Protein AF-A0A957FET9-F1 (afdb_monomer)

Nearest PDB structures (foldseek):
  3isr-assembly1_B  TM=4.323E-01  e=1.143E-07  Cytophaga hutchinsonii ATCC 33406
  7rw8-assembly1_M  TM=5.534E-01  e=4.499E-04  Mus musculus
  7ohz-assembly2_A  TM=5.889E-01  e=1.229E-03  Rattus norvegicus
  7ofp-assembly1_A  TM=5.860E-01  e=4.514E-03  Rattus norvegicus
  6qh5-assembly1_M  TM=5.359E-01  e=1.973E-03  Rattus norvegicus

Foldseek 3Di:
DDDDDDDDDDDDDDDDDDDDDDDDDDDDDDDDDDDDDDPPVVVVVVVCVVPVPDPPCVVAQKEKFWFWDQDDQFDKIKIKMKMAGQADFPDDQDDPPPDDPVVNCVSCVPDDLCVTLSKWFFKKKKWFFDPFKWWDDKPFAFDDPTGIGMGTQGIAGHGGMDMMMTMMGGHNFFQAKDFGTQWMKMWTDRNNDIHIYTAHTDIAGGPPLSLQLDAAPQQHLPDPVLRRVLSVQNLDLQSLLQQLLQAAEDFDFFRDQGQNRCVVNSYYHQSNSQSNSSSSNSNSNWRKFKFWFFFDLVQLLQLQCRNDDDDPDDPDDDPPPDDDDDLSPDPVSSVRSGGHMWMWIQDGPPGTWTRRSRRNPDDIRDDRGDTDPPPQGGHSYHDPVRD

Structure (mmCIF, N/CA/C/O backbone):
data_AF-A0A957FET9-F1
#
_entry.id   AF-A0A957FET9-F1
#
loop_
_atom_site.group_PDB
_atom_site.id
_atom_site.type_symbol
_atom_site.label_atom_id
_atom_site.label_alt_id
_atom_site.label_comp_id
_atom_site.label_asym_id
_atom_site.label_entity_id
_atom_site.label_seq_id
_atom_site.pdbx_PDB_ins_code
_atom_site.Cartn_x
_atom_site.Cartn_y
_atom_site.Cartn_z
_atom_site.occupancy
_atom_site.B_iso_or_equiv
_atom_site.auth_seq_id
_atom_site.auth_comp_id
_atom_site.auth_asym_id
_atom_site.auth_atom_id
_atom_site.pdbx_PDB_model_num
ATOM 1 N N . MET A 1 1 ? 16.937 79.057 1.518 1.00 40.78 1 MET A N 1
ATOM 2 C CA . MET A 1 1 ? 16.668 77.797 2.247 1.00 40.78 1 MET A CA 1
ATOM 3 C C . MET A 1 1 ? 17.798 76.830 1.931 1.00 40.78 1 MET A C 1
ATOM 5 O O . MET A 1 1 ? 18.225 76.770 0.786 1.00 40.78 1 MET A O 1
ATOM 9 N N . ASN A 1 2 ? 18.390 76.276 2.986 1.00 33.97 2 ASN A N 1
ATOM 10 C CA . ASN A 1 2 ? 19.824 76.015 3.140 1.00 33.97 2 ASN A CA 1
ATOM 11 C C . ASN A 1 2 ? 20.387 74.769 2.438 1.00 33.97 2 ASN A C 1
ATOM 13 O O . ASN A 1 2 ? 19.708 73.767 2.254 1.00 33.97 2 ASN A O 1
ATOM 17 N N . LYS A 1 3 ? 21.686 74.891 2.125 1.00 37.56 3 LYS A N 1
ATOM 18 C CA . LYS A 1 3 ? 22.670 73.870 1.729 1.00 37.56 3 LYS A CA 1
ATOM 19 C C . LYS A 1 3 ? 23.323 73.201 2.964 1.00 37.56 3 LYS A C 1
ATOM 21 O O . LYS A 1 3 ? 23.224 73.752 4.054 1.00 37.56 3 LYS A O 1
ATOM 26 N N . GLN A 1 4 ? 24.146 72.176 2.677 1.00 37.06 4 GLN A N 1
ATOM 27 C CA . GLN A 1 4 ? 25.248 71.544 3.456 1.00 37.06 4 GLN A CA 1
ATOM 28 C C . GLN A 1 4 ? 24.833 70.292 4.258 1.00 37.06 4 GLN A C 1
ATOM 30 O O . GLN A 1 4 ? 23.878 70.369 5.012 1.00 37.06 4 GLN A O 1
ATOM 35 N N . SER A 1 5 ? 25.351 69.062 4.071 1.00 32.78 5 SER A N 1
ATOM 36 C CA . SER A 1 5 ? 26.701 68.459 3.882 1.00 32.78 5 SER A CA 1
ATOM 37 C C . SER A 1 5 ? 27.549 68.332 5.162 1.00 32.78 5 SER A C 1
ATOM 39 O O . SER A 1 5 ? 27.617 69.305 5.902 1.00 32.78 5 SER A O 1
ATOM 41 N N . TRP A 1 6 ? 28.273 67.196 5.266 1.00 31.41 6 TRP A N 1
ATOM 42 C CA . TRP A 1 6 ? 29.359 66.752 6.187 1.00 31.41 6 TRP A CA 1
ATOM 43 C C . TRP A 1 6 ? 28.978 65.601 7.147 1.00 31.41 6 TRP A C 1
ATOM 45 O O . TRP A 1 6 ? 28.030 65.729 7.907 1.00 31.41 6 TRP A O 1
ATOM 55 N N . LEU A 1 7 ? 29.489 64.367 6.943 1.00 31.47 7 LEU A N 1
ATOM 56 C CA . LEU A 1 7 ? 30.832 63.791 7.261 1.00 31.47 7 LEU A CA 1
ATOM 57 C C . LEU A 1 7 ? 31.043 63.515 8.770 1.00 31.47 7 LEU A C 1
ATOM 59 O O . LEU A 1 7 ? 30.696 64.378 9.556 1.00 31.47 7 LEU A O 1
ATOM 63 N N . TYR A 1 8 ? 31.675 62.451 9.300 1.00 29.80 8 TYR A N 1
ATOM 64 C CA . TYR A 1 8 ? 32.211 61.119 8.912 1.00 29.80 8 TYR A CA 1
ATOM 65 C C . TYR A 1 8 ? 32.762 60.475 10.228 1.00 29.80 8 TYR A C 1
ATOM 67 O O . TYR A 1 8 ? 33.231 61.230 11.069 1.00 29.80 8 TYR A O 1
ATOM 75 N N . LYS A 1 9 ? 32.805 59.125 10.314 1.00 28.64 9 LYS A N 1
ATOM 76 C CA . LYS A 1 9 ? 33.749 58.193 11.030 1.00 28.64 9 LYS A CA 1
ATOM 77 C C . LYS A 1 9 ? 34.098 58.375 12.535 1.00 28.64 9 LYS A C 1
ATOM 79 O O . LYS A 1 9 ? 34.168 59.480 13.039 1.00 28.64 9 LYS A O 1
ATOM 84 N N . VAL A 1 10 ? 34.321 57.285 13.298 1.00 30.70 10 VAL A N 1
ATOM 85 C CA . VAL A 1 10 ? 35.633 56.636 13.652 1.00 30.70 10 VAL A CA 1
ATOM 86 C C . VAL A 1 10 ? 35.302 55.472 14.635 1.00 30.70 10 VAL A C 1
ATOM 88 O O . VAL A 1 10 ? 34.566 55.723 15.580 1.00 30.70 10 VAL A O 1
ATOM 91 N N . THR A 1 11 ? 35.509 54.167 14.358 1.00 28.19 11 THR A N 1
ATOM 92 C CA . THR A 1 11 ? 36.705 53.259 14.404 1.00 28.19 11 THR A CA 1
ATOM 93 C C . THR A 1 11 ? 37.295 52.887 15.779 1.00 28.19 11 THR A C 1
ATOM 95 O O . THR A 1 11 ? 37.735 53.783 16.488 1.00 28.19 11 THR A O 1
ATOM 98 N N . ALA A 1 12 ? 37.432 51.570 16.049 1.00 28.38 12 ALA A N 1
ATOM 99 C CA . ALA A 1 12 ? 38.628 50.812 16.527 1.00 28.38 12 ALA A CA 1
ATOM 100 C C . ALA A 1 12 ? 38.186 49.367 16.917 1.00 28.38 12 ALA A C 1
ATOM 102 O O . ALA A 1 12 ? 37.207 49.248 17.642 1.00 28.38 12 ALA A O 1
ATOM 103 N N . SER A 1 13 ? 38.654 48.223 16.379 1.00 27.30 13 SER A N 1
ATOM 104 C CA . SER A 1 13 ? 39.982 47.595 16.127 1.00 27.30 13 SER A CA 1
ATOM 105 C C . SER A 1 13 ? 40.689 46.969 17.341 1.00 27.30 13 SER A C 1
ATOM 107 O O . SER A 1 13 ? 40.978 47.688 18.287 1.00 27.30 13 SER A O 1
ATOM 109 N N . MET A 1 14 ? 41.037 45.668 17.225 1.00 28.14 14 MET A N 1
ATOM 110 C CA . MET A 1 14 ? 42.283 44.942 17.623 1.00 28.14 14 MET A CA 1
ATOM 111 C C . MET A 1 14 ? 42.011 43.421 17.457 1.00 28.14 14 MET A C 1
ATOM 113 O O . MET A 1 14 ? 41.094 42.919 18.088 1.00 28.14 14 MET A O 1
ATOM 117 N N . VAL A 1 15 ? 42.543 42.648 16.494 1.00 27.50 15 VAL A N 1
ATOM 118 C CA . VAL A 1 15 ? 43.923 42.211 16.151 1.00 27.50 15 VAL A CA 1
ATOM 119 C C . VAL A 1 15 ? 44.649 41.461 17.276 1.00 27.50 15 VAL A C 1
ATOM 121 O O . VAL A 1 15 ? 45.039 42.083 18.258 1.00 27.50 15 VAL A O 1
ATOM 124 N N . SER A 1 16 ? 44.954 40.171 17.056 1.00 26.97 16 SER A N 1
ATOM 125 C CA . SER A 1 16 ? 46.320 39.655 17.250 1.00 26.97 16 SER A CA 1
ATOM 126 C C . SER A 1 16 ? 46.596 38.357 16.475 1.00 26.97 16 SER A C 1
ATOM 128 O O . SER A 1 16 ? 45.754 37.469 16.381 1.00 26.97 16 SER A O 1
ATOM 130 N N . LEU A 1 17 ? 47.802 38.309 15.912 1.00 25.72 17 LEU A N 1
ATOM 131 C CA . LEU A 1 17 ? 48.418 37.342 15.002 1.00 25.72 17 LEU A CA 1
ATOM 132 C C . LEU A 1 17 ? 49.637 36.742 15.727 1.00 25.72 17 LEU A C 1
ATOM 134 O O . LEU A 1 17 ? 50.355 37.493 16.385 1.00 25.72 17 LEU A O 1
ATOM 138 N N . ALA A 1 18 ? 49.937 35.450 15.559 1.00 29.03 18 ALA A N 1
ATOM 139 C CA . ALA A 1 18 ? 51.255 34.900 15.899 1.00 29.03 18 ALA A CA 1
ATOM 140 C C . ALA A 1 18 ? 51.718 33.850 14.871 1.00 29.03 18 ALA A C 1
ATOM 142 O O . ALA A 1 18 ? 50.946 33.010 14.418 1.00 29.03 18 ALA A O 1
ATOM 143 N N . MET A 1 19 ? 52.990 33.981 14.490 1.00 28.88 19 MET A N 1
ATOM 144 C CA . MET A 1 19 ? 53.719 33.381 13.366 1.00 28.88 19 MET A CA 1
ATOM 145 C C . MET A 1 19 ? 54.491 32.092 13.726 1.00 28.88 19 MET A C 1
ATOM 147 O O . MET A 1 19 ? 55.012 31.976 14.827 1.00 28.88 19 MET A O 1
ATOM 151 N N . PHE A 1 20 ? 54.621 31.208 12.722 1.00 28.47 20 PHE A N 1
ATOM 152 C CA . PHE A 1 20 ? 55.798 30.437 12.245 1.00 28.47 20 PHE A CA 1
ATOM 153 C C . PHE A 1 20 ? 56.922 29.957 13.198 1.00 28.47 20 PHE A C 1
ATOM 155 O O . PHE A 1 20 ? 57.641 30.778 13.758 1.00 28.47 20 PHE A O 1
ATOM 162 N N . LEU A 1 21 ? 57.253 28.650 13.126 1.00 25.61 21 LEU A N 1
ATOM 163 C CA . LEU A 1 21 ? 58.633 28.156 12.908 1.00 25.61 21 LEU A CA 1
ATOM 164 C C . LEU A 1 21 ? 58.663 26.698 12.383 1.00 25.61 21 LEU A C 1
ATOM 166 O O . LEU A 1 21 ? 57.760 25.912 12.648 1.00 25.61 21 LEU A O 1
ATOM 170 N N . GLN A 1 22 ? 59.704 26.359 11.619 1.00 32.22 22 GLN A N 1
ATOM 171 C CA . GLN A 1 22 ? 59.857 25.184 10.749 1.00 32.22 22 GLN A CA 1
ATOM 172 C C . GLN A 1 22 ? 61.093 24.325 11.145 1.00 32.22 22 GLN A C 1
ATOM 174 O O . GLN A 1 22 ? 62.100 24.894 11.553 1.00 32.22 22 GLN A O 1
ATOM 179 N N . VAL A 1 23 ? 61.025 23.004 10.862 1.00 31.84 23 VAL A N 1
ATOM 180 C CA . VAL A 1 23 ? 62.108 22.028 10.505 1.00 31.84 23 VAL A CA 1
ATOM 181 C C . VAL A 1 23 ? 62.892 21.288 11.622 1.00 31.84 23 VAL A C 1
ATOM 183 O O . VAL A 1 23 ? 63.537 21.923 12.444 1.00 31.84 23 VAL A O 1
ATOM 186 N N . VAL A 1 24 ? 62.884 19.931 11.594 1.00 32.53 24 VAL A N 1
ATOM 187 C CA . VAL A 1 24 ? 64.000 18.955 11.340 1.00 32.53 24 VAL A CA 1
ATOM 188 C C . VAL A 1 24 ? 63.429 17.499 11.319 1.00 32.53 24 VAL A C 1
ATOM 190 O O . VAL A 1 24 ? 62.436 17.220 11.978 1.00 32.53 24 VAL A O 1
ATOM 193 N N . LEU A 1 25 ? 64.021 16.614 10.494 1.00 31.98 25 LEU A N 1
ATOM 194 C CA . LEU A 1 25 ? 63.566 15.290 9.988 1.00 31.98 25 LEU A CA 1
ATOM 195 C C . LEU A 1 25 ? 63.807 14.062 10.947 1.00 31.98 25 LEU A C 1
ATOM 197 O O . LEU A 1 25 ? 63.951 14.274 12.145 1.00 31.98 25 LEU A O 1
ATOM 201 N N . PRO A 1 26 ? 63.805 12.774 10.493 1.00 32.16 26 PRO A N 1
ATOM 202 C CA . PRO A 1 26 ? 62.893 11.710 10.936 1.00 32.16 26 PRO A CA 1
ATOM 203 C C . PRO A 1 26 ? 63.544 10.657 11.866 1.00 32.16 26 PRO A C 1
ATOM 205 O O . PRO A 1 26 ? 64.740 10.386 11.788 1.00 32.16 26 PRO A O 1
ATOM 208 N N . VAL A 1 27 ? 62.751 9.962 12.687 1.00 35.72 27 VAL A N 1
ATOM 209 C CA . VAL A 1 27 ? 63.202 8.739 13.376 1.00 35.72 27 VAL A CA 1
ATOM 210 C C . VAL A 1 27 ? 62.480 7.542 12.767 1.00 35.72 27 VAL A C 1
ATOM 212 O O . VAL A 1 27 ? 61.274 7.380 12.925 1.00 35.72 27 VAL A O 1
ATOM 215 N N . PHE A 1 28 ? 63.235 6.708 12.051 1.00 31.11 28 PHE A N 1
ATOM 216 C CA . PHE A 1 28 ? 62.812 5.369 11.656 1.00 31.11 28 PHE A CA 1
ATOM 217 C C . PHE A 1 28 ? 62.808 4.468 12.898 1.00 31.11 28 PHE A C 1
ATOM 219 O O . PHE A 1 28 ? 63.867 4.169 13.446 1.00 31.11 28 PHE A O 1
ATOM 226 N N . ALA A 1 29 ? 61.628 4.019 13.323 1.00 34.34 29 ALA A N 1
ATOM 227 C CA . ALA A 1 29 ? 61.472 2.910 14.257 1.00 34.34 29 ALA A CA 1
ATOM 228 C C . ALA A 1 29 ? 60.923 1.703 13.481 1.00 34.34 29 ALA A C 1
ATOM 230 O O . ALA A 1 29 ? 59.840 1.770 12.903 1.00 34.34 29 ALA A O 1
ATOM 231 N N . LEU A 1 30 ? 61.697 0.617 13.428 1.00 33.78 30 LEU A N 1
ATOM 232 C CA . LEU A 1 30 ? 61.242 -0.668 12.898 1.00 33.78 30 LEU A CA 1
ATOM 233 C C . LEU A 1 30 ? 60.286 -1.324 13.914 1.00 33.78 30 LEU A C 1
ATOM 235 O O . LEU A 1 30 ? 60.580 -1.291 15.111 1.00 33.78 30 LEU A O 1
ATOM 239 N N . PRO A 1 31 ? 59.164 -1.922 13.477 1.00 36.00 31 PRO A N 1
ATOM 240 C CA . PRO A 1 31 ? 58.196 -2.535 14.379 1.00 36.00 31 PRO A CA 1
ATOM 241 C C . PRO A 1 31 ? 58.700 -3.877 14.931 1.00 36.00 31 PRO A C 1
ATOM 243 O O . PRO A 1 31 ? 59.120 -4.759 14.183 1.00 36.00 31 PRO A O 1
ATOM 246 N N . SER A 1 32 ? 58.605 -4.047 16.250 1.00 36.38 32 SER A N 1
ATOM 247 C CA . SER A 1 32 ? 58.700 -5.352 16.916 1.00 36.38 32 SER A CA 1
ATOM 248 C C . SER A 1 32 ? 57.385 -6.126 16.723 1.00 36.38 32 SER A C 1
ATOM 250 O O . SER A 1 32 ? 56.320 -5.523 16.866 1.00 36.38 32 SER A O 1
ATOM 252 N N . PRO A 1 33 ? 57.407 -7.442 16.440 1.00 33.84 33 PRO A N 1
ATOM 253 C CA . PRO A 1 33 ? 56.186 -8.218 16.243 1.00 33.84 33 PRO A CA 1
ATOM 254 C C . PRO A 1 33 ? 55.452 -8.420 17.578 1.00 33.84 33 PRO A C 1
ATOM 256 O O . PRO A 1 33 ? 55.981 -9.039 18.502 1.00 33.84 33 PRO A O 1
ATOM 259 N N . GLN A 1 34 ? 54.232 -7.891 17.681 1.00 35.41 34 GLN A N 1
ATOM 260 C CA . GLN A 1 34 ? 53.276 -8.243 18.734 1.00 35.41 34 GLN A CA 1
ATOM 261 C C . GLN A 1 34 ? 52.453 -9.469 18.289 1.00 35.41 34 GLN A C 1
ATOM 263 O O . GLN A 1 34 ? 52.149 -9.594 17.100 1.00 35.41 34 GLN A O 1
ATOM 268 N N . PRO A 1 35 ? 52.115 -10.388 19.210 1.00 31.75 35 PRO A N 1
ATOM 269 C CA . PRO A 1 35 ? 51.350 -11.589 18.898 1.00 31.75 35 PRO A CA 1
ATOM 270 C C . PRO A 1 35 ? 49.911 -11.244 18.495 1.00 31.75 35 PRO A C 1
ATOM 272 O O . PRO A 1 35 ? 49.293 -10.337 19.046 1.00 31.75 35 PRO A O 1
ATOM 275 N N . VAL A 1 36 ? 49.397 -12.002 17.527 1.00 33.66 36 VAL A N 1
ATOM 276 C CA . VAL A 1 36 ? 48.033 -11.936 16.989 1.00 33.66 36 VAL A CA 1
ATOM 277 C C . VAL A 1 36 ? 47.013 -12.066 18.127 1.00 33.66 36 VAL A C 1
ATOM 279 O O . VAL A 1 36 ? 46.838 -13.153 18.675 1.00 33.66 36 VAL A O 1
ATOM 282 N N . GLN A 1 37 ? 46.328 -10.973 18.472 1.00 32.41 37 GLN A N 1
ATOM 283 C CA . GLN A 1 37 ? 45.027 -11.057 19.132 1.00 32.41 37 GLN A CA 1
ATOM 284 C C . GLN A 1 37 ? 43.999 -11.426 18.064 1.00 32.41 37 GLN A C 1
ATOM 286 O O . GLN A 1 37 ? 43.892 -10.754 17.039 1.00 32.41 37 GLN A O 1
ATOM 291 N N . ALA A 1 38 ? 43.289 -12.532 18.288 1.00 36.06 38 ALA A N 1
ATOM 292 C CA . ALA A 1 38 ? 42.098 -12.863 17.528 1.00 36.06 38 ALA A CA 1
ATOM 293 C C . ALA A 1 38 ? 41.094 -11.721 17.713 1.00 36.06 38 ALA A C 1
ATOM 295 O O . ALA A 1 38 ? 40.740 -11.373 18.837 1.00 36.06 38 ALA A O 1
ATOM 296 N N . ASP A 1 39 ? 40.720 -11.099 16.604 1.00 34.81 39 ASP A N 1
ATOM 297 C CA . ASP A 1 39 ? 39.823 -9.960 16.587 1.00 34.81 39 ASP A CA 1
ATOM 298 C C . ASP A 1 39 ? 38.388 -10.443 16.853 1.00 34.81 39 ASP A C 1
ATOM 300 O O . ASP A 1 39 ? 37.718 -10.986 15.972 1.00 34.81 39 ASP A O 1
ATOM 304 N N . GLU A 1 40 ? 37.930 -10.281 18.095 1.00 41.47 40 GLU A N 1
ATOM 305 C CA . GLU A 1 40 ? 36.552 -10.554 18.529 1.00 41.47 40 GLU A CA 1
ATOM 306 C C . GLU A 1 40 ? 35.517 -9.630 17.851 1.00 41.47 40 GLU A C 1
ATOM 308 O O . GLU A 1 40 ? 34.313 -9.824 18.018 1.00 41.47 40 GLU A O 1
ATOM 313 N N . THR A 1 41 ? 35.934 -8.661 17.024 1.00 35.44 41 THR A N 1
ATOM 314 C CA . THR A 1 41 ? 35.005 -7.775 16.299 1.00 35.44 41 THR A CA 1
ATOM 315 C C . THR A 1 41 ? 34.311 -8.436 15.102 1.00 35.44 41 THR A C 1
ATOM 317 O O . THR A 1 41 ? 33.288 -7.936 14.632 1.00 35.44 41 THR A O 1
ATOM 320 N N . LEU A 1 42 ? 34.787 -9.593 14.628 1.00 37.28 42 LEU A N 1
ATOM 321 C CA . LEU A 1 42 ? 34.216 -10.255 13.446 1.00 37.28 42 LEU A CA 1
ATOM 322 C C . LEU A 1 42 ? 32.891 -10.988 13.720 1.00 37.28 42 LEU A C 1
ATOM 324 O O . LEU A 1 42 ? 32.136 -11.251 12.782 1.00 37.28 42 LEU A O 1
ATOM 328 N N . THR A 1 43 ? 32.580 -11.270 14.989 1.00 33.97 43 THR A N 1
ATOM 329 C CA . THR A 1 43 ? 31.287 -11.848 15.394 1.00 33.97 43 THR A CA 1
ATOM 330 C C . THR A 1 43 ? 30.221 -10.760 15.556 1.00 33.97 43 THR A C 1
ATOM 332 O O . THR A 1 43 ? 29.085 -10.955 15.138 1.00 33.97 43 THR A O 1
ATOM 335 N N . VAL A 1 44 ? 30.602 -9.567 16.031 1.00 36.16 44 VAL A N 1
ATOM 336 C CA . VAL A 1 44 ? 29.680 -8.426 16.201 1.00 36.16 44 VAL A CA 1
ATOM 337 C C . VAL A 1 44 ? 29.204 -7.887 14.844 1.00 36.16 44 VAL A C 1
ATOM 339 O O . VAL A 1 44 ? 28.033 -7.551 14.671 1.00 36.16 44 VAL A O 1
ATOM 342 N N . LEU A 1 45 ? 30.066 -7.885 13.822 1.00 33.69 45 LEU A N 1
ATOM 343 C CA . LEU A 1 45 ? 29.713 -7.376 12.490 1.00 33.69 45 LEU A CA 1
ATOM 344 C C . LEU A 1 45 ? 28.776 -8.297 11.686 1.00 33.69 45 LEU A C 1
ATOM 346 O O . LEU A 1 45 ? 28.165 -7.835 10.725 1.00 33.69 45 LEU A O 1
ATOM 350 N N . ARG A 1 46 ? 28.625 -9.574 12.069 1.00 34.75 46 ARG A N 1
ATOM 351 C CA . ARG A 1 46 ? 27.665 -10.488 11.422 1.00 34.75 46 ARG A CA 1
ATOM 352 C C . ARG A 1 46 ? 26.261 -10.404 12.015 1.00 34.75 46 ARG A C 1
ATOM 354 O O . ARG A 1 46 ? 25.307 -10.588 11.269 1.00 34.75 46 ARG A O 1
ATOM 361 N N . GLU A 1 47 ? 26.123 -10.061 13.294 1.00 34.56 47 GLU A N 1
ATOM 362 C CA . GLU A 1 47 ? 24.809 -9.766 13.886 1.00 34.56 47 GLU A CA 1
ATOM 363 C C . GLU A 1 47 ? 24.306 -8.369 13.496 1.00 34.56 47 GLU A C 1
ATOM 365 O O . GLU A 1 47 ? 23.115 -8.185 13.261 1.00 34.56 47 GLU A O 1
ATOM 370 N N . THR A 1 48 ? 25.205 -7.395 13.310 1.00 34.16 48 THR A N 1
ATOM 371 C CA . THR A 1 48 ? 24.796 -6.009 13.012 1.00 34.16 48 THR A CA 1
ATOM 372 C C . THR A 1 48 ? 24.241 -5.828 11.586 1.00 34.16 48 THR A C 1
ATOM 374 O O . THR A 1 48 ? 23.430 -4.937 11.360 1.00 34.16 48 THR A O 1
ATOM 377 N N . ALA A 1 49 ? 24.619 -6.671 10.616 1.00 33.91 49 ALA A N 1
ATOM 378 C CA . ALA A 1 49 ? 24.188 -6.503 9.219 1.00 33.91 49 ALA A CA 1
ATOM 379 C C . ALA A 1 49 ? 22.809 -7.113 8.898 1.00 33.91 49 ALA A C 1
ATOM 381 O O . ALA A 1 49 ? 22.189 -6.707 7.921 1.00 33.91 49 ALA A O 1
ATOM 382 N N . VAL A 1 50 ? 22.315 -8.057 9.707 1.00 36.53 50 VAL A N 1
ATOM 383 C CA . VAL A 1 50 ? 20.958 -8.627 9.550 1.00 36.53 50 VAL A CA 1
ATOM 384 C C . VAL A 1 50 ? 19.954 -7.937 10.485 1.00 36.53 50 VAL A C 1
ATOM 386 O O . VAL A 1 50 ? 18.763 -7.911 10.202 1.00 36.53 50 VAL A O 1
ATOM 389 N N . ALA A 1 51 ? 20.428 -7.308 11.565 1.00 33.25 51 ALA A N 1
ATOM 390 C CA . ALA A 1 51 ? 19.587 -6.610 12.538 1.00 33.25 51 ALA A CA 1
ATOM 391 C C . ALA A 1 51 ? 19.267 -5.142 12.184 1.00 33.25 51 ALA A C 1
ATOM 393 O O . ALA A 1 51 ? 18.498 -4.506 12.898 1.00 33.25 51 ALA A O 1
ATOM 394 N N . ALA A 1 52 ? 19.837 -4.580 11.112 1.00 35.69 52 ALA A N 1
ATOM 395 C CA . ALA A 1 52 ? 19.782 -3.136 10.860 1.00 35.69 52 ALA A CA 1
ATOM 396 C C . ALA A 1 52 ? 18.411 -2.579 10.418 1.00 35.69 52 ALA A C 1
ATOM 398 O O . ALA A 1 52 ? 18.271 -1.363 10.396 1.00 35.69 52 ALA A O 1
ATOM 399 N N . ASN A 1 53 ? 17.410 -3.417 10.118 1.00 39.16 53 ASN A N 1
ATOM 400 C CA . ASN A 1 53 ? 16.079 -2.962 9.674 1.00 39.16 53 ASN A CA 1
ATOM 401 C C . ASN A 1 53 ? 14.896 -3.593 10.428 1.00 39.16 53 ASN A C 1
ATOM 403 O O . ASN A 1 53 ? 13.753 -3.378 10.038 1.00 39.16 53 ASN A O 1
ATOM 407 N N . ALA A 1 54 ? 15.123 -4.341 11.512 1.00 36.72 54 ALA A N 1
ATOM 408 C CA . ALA A 1 54 ? 14.019 -4.657 12.414 1.00 36.72 54 ALA A CA 1
ATOM 409 C C . ALA A 1 54 ? 13.865 -3.467 13.374 1.00 36.72 54 ALA A C 1
ATOM 411 O O . ALA A 1 54 ? 14.800 -3.219 14.144 1.00 36.72 54 ALA A O 1
ATOM 412 N N . PRO A 1 55 ? 12.755 -2.702 13.351 1.00 46.38 55 PRO A N 1
ATOM 413 C CA . PRO A 1 55 ? 12.495 -1.775 14.442 1.00 46.38 55 PRO A CA 1
ATOM 414 C C . PRO A 1 55 ? 12.567 -2.575 15.744 1.00 46.38 55 PRO A C 1
ATOM 416 O O . PRO A 1 55 ? 12.077 -3.704 15.803 1.00 46.38 55 PRO A O 1
ATOM 419 N N . ASP A 1 56 ? 13.206 -2.018 16.774 1.00 52.16 56 ASP A N 1
ATOM 420 C CA . ASP A 1 56 ? 13.088 -2.559 18.127 1.00 52.16 56 ASP A CA 1
ATOM 421 C C . ASP A 1 56 ? 11.588 -2.742 18.390 1.00 52.16 56 ASP A C 1
ATOM 423 O O . ASP A 1 56 ? 10.839 -1.765 18.437 1.00 52.16 56 ASP A O 1
ATOM 427 N N . THR A 1 57 ? 11.107 -3.983 18.449 1.00 53.16 57 THR A N 1
ATOM 428 C CA . THR A 1 57 ? 9.665 -4.260 18.499 1.00 53.16 57 THR A CA 1
ATOM 429 C C . THR A 1 57 ? 9.054 -3.716 19.791 1.00 53.16 57 THR A C 1
ATOM 431 O O . THR A 1 57 ? 7.863 -3.410 19.836 1.00 53.16 57 THR A O 1
ATOM 434 N N . LEU A 1 58 ? 9.884 -3.469 20.817 1.00 60.97 58 LEU A N 1
ATOM 435 C CA . LEU A 1 58 ? 9.502 -2.750 22.032 1.00 60.97 58 LEU A CA 1
ATOM 436 C C . LEU A 1 58 ? 9.309 -1.240 21.815 1.00 60.97 58 LEU A C 1
ATOM 438 O O . LEU A 1 58 ? 8.624 -0.606 22.619 1.00 60.97 58 LEU A O 1
ATOM 442 N N . ALA A 1 59 ? 9.881 -0.651 20.761 1.00 69.44 59 ALA A N 1
ATOM 443 C CA . ALA A 1 59 ? 9.697 0.758 20.410 1.00 69.44 59 ALA A CA 1
ATOM 444 C C . ALA A 1 59 ? 8.334 1.026 19.750 1.00 69.44 59 ALA A C 1
ATOM 446 O O . ALA A 1 59 ? 7.802 2.128 19.883 1.00 69.44 59 ALA A O 1
ATOM 447 N N . ARG A 1 60 ? 7.752 0.026 19.072 1.00 84.88 60 ARG A N 1
ATOM 448 C CA . ARG A 1 60 ? 6.429 0.095 18.423 1.00 84.88 60 ARG A CA 1
ATOM 449 C C . ARG A 1 60 ? 5.605 -1.175 18.697 1.00 84.88 60 ARG A C 1
ATOM 451 O O . ARG A 1 60 ? 5.339 -1.944 17.775 1.00 84.88 60 ARG A O 1
ATOM 458 N N . PRO A 1 61 ? 5.191 -1.419 19.955 1.00 92.69 61 PRO A N 1
ATOM 459 C CA . PRO A 1 61 ? 4.511 -2.662 20.332 1.00 92.69 61 PRO A CA 1
ATOM 460 C C . PRO A 1 61 ? 3.074 -2.760 19.799 1.00 92.69 61 PRO A C 1
ATOM 462 O O . PRO A 1 61 ? 2.533 -3.855 19.688 1.00 92.69 61 PRO A O 1
ATOM 465 N N . LEU A 1 62 ? 2.458 -1.620 19.483 1.00 94.88 62 LEU A N 1
ATOM 466 C CA . LEU A 1 62 ? 1.101 -1.491 18.964 1.00 94.88 62 LEU A CA 1
ATOM 467 C C . LEU A 1 62 ? 1.180 -0.864 17.570 1.00 94.88 62 LEU A C 1
ATOM 469 O O . LEU A 1 62 ? 1.912 0.109 17.386 1.00 94.88 62 LEU A O 1
ATOM 473 N N . ALA A 1 63 ? 0.403 -1.384 16.627 1.00 95.06 63 ALA A N 1
ATOM 474 C CA . ALA A 1 63 ? 0.187 -0.784 15.315 1.00 95.06 63 ALA A CA 1
ATOM 475 C C . ALA A 1 63 ? -1.309 -0.728 14.995 1.00 95.06 63 ALA A C 1
ATOM 477 O O . ALA A 1 63 ? -2.088 -1.549 15.479 1.00 95.06 63 ALA A O 1
ATOM 478 N N . ILE A 1 64 ? -1.711 0.242 14.177 1.00 96.38 64 ILE A N 1
ATOM 479 C CA . ILE A 1 64 ? -3.064 0.346 13.635 1.00 96.38 64 ILE A CA 1
ATOM 480 C C . ILE A 1 64 ? -2.978 0.685 12.153 1.00 96.38 64 ILE A C 1
ATOM 482 O O . ILE A 1 64 ? -2.240 1.583 11.756 1.00 96.38 64 ILE A O 1
ATOM 486 N N . THR A 1 65 ? -3.758 -0.021 11.348 1.00 95.62 65 THR A N 1
ATOM 487 C CA . THR A 1 65 ? -3.944 0.279 9.931 1.00 95.62 65 THR A CA 1
ATOM 488 C C . THR A 1 65 ? -5.425 0.268 9.567 1.00 95.62 65 THR A C 1
ATOM 490 O O . THR A 1 65 ? -6.269 -0.155 10.367 1.00 95.62 65 THR A O 1
ATOM 493 N N . ARG A 1 66 ? -5.747 0.757 8.368 1.00 94.19 66 ARG A N 1
ATOM 494 C CA . ARG A 1 66 ? -7.105 0.786 7.834 1.00 94.19 66 ARG A CA 1
ATOM 495 C C . ARG A 1 66 ? -7.144 0.409 6.357 1.00 94.19 66 ARG A C 1
ATOM 497 O O . ARG A 1 66 ? -6.254 0.773 5.600 1.00 94.19 66 ARG A O 1
ATOM 504 N N . ALA A 1 67 ? -8.222 -0.248 5.949 1.00 93.12 67 ALA A N 1
ATOM 505 C CA . ALA A 1 67 ? -8.581 -0.489 4.556 1.00 93.12 67 ALA A CA 1
ATOM 506 C C . ALA A 1 67 ? -9.983 0.064 4.303 1.00 93.12 67 ALA A C 1
ATOM 508 O O . ALA A 1 67 ? -10.923 -0.284 5.018 1.00 93.12 67 ALA A O 1
ATOM 509 N N . GLN A 1 68 ? -10.144 0.913 3.293 1.00 90.69 68 GLN A N 1
ATOM 510 C CA . GLN A 1 68 ? -11.442 1.497 2.958 1.00 90.69 68 GLN A CA 1
ATOM 511 C C . GLN A 1 68 ? -12.025 0.859 1.698 1.00 90.69 68 GLN A C 1
ATOM 513 O O . GLN A 1 68 ? -11.306 0.641 0.717 1.00 90.69 68 GLN A O 1
ATOM 518 N N . SER A 1 69 ? -13.329 0.585 1.694 1.00 88.25 69 SER A N 1
ATOM 519 C CA . SER A 1 69 ? -14.029 0.059 0.522 1.00 88.25 69 SER A CA 1
ATOM 520 C C . SER A 1 69 ? -13.933 1.015 -0.671 1.00 88.25 69 SER A C 1
ATOM 522 O O . SER A 1 69 ? -13.689 2.214 -0.525 1.00 88.25 69 SER A O 1
ATOM 524 N N . SER A 1 70 ? -14.167 0.495 -1.878 1.00 76.88 70 SER A N 1
ATOM 525 C CA . SER A 1 70 ? -14.415 1.363 -3.031 1.00 76.88 70 SER A CA 1
ATOM 526 C C . SER A 1 70 ? -15.604 2.280 -2.747 1.00 76.88 70 SER A C 1
ATOM 528 O O . SER A 1 70 ? -16.570 1.858 -2.108 1.00 76.88 70 SER A O 1
ATOM 530 N N . TYR A 1 71 ? -15.551 3.499 -3.269 1.00 76.38 71 TYR A N 1
ATOM 531 C CA . TYR A 1 71 ? -16.542 4.532 -3.014 1.00 76.38 71 TYR A CA 1
ATOM 532 C C . TYR A 1 71 ? -17.114 5.098 -4.326 1.00 76.38 71 TYR A C 1
ATOM 534 O O . TYR A 1 71 ? -16.404 5.211 -5.328 1.00 76.38 71 TYR A O 1
ATOM 542 N N . GLN A 1 72 ? -18.400 5.460 -4.313 1.00 66.94 72 GLN A N 1
ATOM 543 C CA . GLN A 1 72 ? -19.065 6.249 -5.354 1.00 66.94 72 GLN A CA 1
ATOM 544 C C . GLN A 1 72 ? -19.709 7.479 -4.722 1.00 66.94 72 GLN A C 1
ATOM 546 O O . GLN A 1 72 ? -20.360 7.341 -3.692 1.00 66.94 72 GLN A O 1
ATOM 551 N N . ALA A 1 73 ? -19.581 8.637 -5.373 1.00 68.75 73 ALA A N 1
ATOM 552 C CA . ALA A 1 73 ? -20.133 9.922 -4.940 1.00 68.75 73 ALA A CA 1
ATOM 553 C C . ALA A 1 73 ? -21.541 9.807 -4.298 1.00 68.75 73 ALA A C 1
ATOM 555 O O . ALA A 1 73 ? -22.485 9.358 -4.952 1.00 68.75 73 ALA A O 1
ATOM 556 N N . GLY A 1 74 ? -21.677 10.196 -3.024 1.00 67.06 74 GLY A N 1
ATOM 557 C CA . GLY A 1 74 ? -22.920 10.145 -2.244 1.00 67.06 74 GLY A CA 1
ATOM 558 C C . GLY A 1 74 ? -23.312 8.780 -1.675 1.00 67.06 74 GLY A C 1
ATOM 559 O O . GLY A 1 74 ? -24.418 8.654 -1.151 1.00 67.06 74 GLY A O 1
ATOM 560 N N . GLY A 1 75 ? -22.450 7.770 -1.792 1.00 83.81 75 GLY A N 1
ATOM 561 C CA . GLY A 1 75 ? -22.608 6.469 -1.143 1.00 83.81 75 GLY A CA 1
ATOM 562 C C . GLY A 1 75 ? -22.001 6.401 0.260 1.00 83.81 75 GLY A C 1
ATOM 563 O O . GLY A 1 75 ? -21.439 7.366 0.777 1.00 83.81 75 GLY A O 1
ATOM 564 N N . ASP A 1 76 ? -22.069 5.219 0.857 1.00 91.56 76 ASP A N 1
ATOM 565 C CA . ASP A 1 76 ? -21.413 4.935 2.131 1.00 91.56 76 ASP A CA 1
ATOM 566 C C . ASP A 1 76 ? -20.044 4.295 1.881 1.00 91.56 76 ASP A C 1
ATOM 568 O O . ASP A 1 76 ? -19.822 3.634 0.860 1.00 91.56 76 ASP A O 1
ATOM 572 N N . ILE A 1 77 ? -19.122 4.484 2.820 1.00 92.81 77 ILE A N 1
ATOM 573 C CA . ILE A 1 77 ? -17.822 3.816 2.824 1.00 92.81 77 ILE A CA 1
ATOM 574 C C . ILE A 1 77 ? -17.713 2.932 4.059 1.00 92.81 77 ILE A C 1
ATOM 576 O O . ILE A 1 77 ? -18.046 3.354 5.165 1.00 92.81 77 ILE A O 1
ATOM 580 N N . THR A 1 78 ? -17.228 1.706 3.876 1.00 94.81 78 THR A N 1
ATOM 581 C CA . THR A 1 78 ? -16.873 0.822 4.987 1.00 94.81 78 THR A CA 1
ATOM 582 C C . THR A 1 78 ? -15.364 0.843 5.162 1.00 94.81 78 THR A C 1
ATOM 584 O O . THR A 1 78 ? -14.615 0.509 4.244 1.00 94.81 78 THR A O 1
ATOM 587 N N . VAL A 1 79 ? -14.921 1.227 6.352 1.00 95.50 79 VAL A N 1
ATOM 588 C CA . VAL A 1 79 ? -13.520 1.248 6.763 1.00 95.50 79 VAL A CA 1
ATOM 589 C C . VAL A 1 79 ? -13.284 0.081 7.708 1.00 95.50 79 VAL A C 1
ATOM 591 O O . VAL A 1 79 ? -13.969 -0.060 8.716 1.00 95.50 79 VAL A O 1
ATOM 594 N N . THR A 1 80 ? -12.327 -0.770 7.369 1.00 96.38 80 THR A N 1
ATOM 595 C CA . THR A 1 80 ? -11.862 -1.874 8.208 1.00 96.38 80 THR A CA 1
ATOM 596 C C . THR A 1 80 ? -10.604 -1.424 8.924 1.00 96.38 80 THR A C 1
ATOM 598 O O . THR A 1 80 ? -9.623 -1.107 8.263 1.00 96.38 80 THR A O 1
ATOM 601 N N . TYR A 1 81 ? -10.623 -1.404 10.250 1.00 97.00 81 TYR A N 1
ATOM 602 C CA . TYR A 1 81 ? -9.457 -1.121 11.077 1.00 97.00 81 TYR A CA 1
ATOM 603 C C . TYR A 1 81 ? -8.869 -2.425 11.595 1.00 97.00 81 TYR A C 1
ATOM 605 O O . TYR A 1 81 ? -9.604 -3.264 12.119 1.00 97.00 81 TYR A O 1
ATOM 613 N N . THR A 1 82 ? -7.549 -2.560 11.511 1.00 97.44 82 THR A N 1
ATOM 614 C CA . THR A 1 82 ? -6.808 -3.679 12.097 1.00 97.44 82 THR A CA 1
ATOM 615 C C . THR A 1 82 ? -5.786 -3.130 13.075 1.00 97.44 82 THR A C 1
ATOM 617 O O . THR A 1 82 ? -4.942 -2.310 12.718 1.00 97.44 82 THR A O 1
ATOM 620 N N . VAL A 1 83 ? -5.875 -3.584 14.322 1.00 97.69 83 VAL A N 1
ATOM 621 C CA . VAL A 1 83 ? -4.965 -3.222 15.407 1.00 97.69 83 VAL A CA 1
ATOM 622 C C . VAL A 1 83 ? -4.122 -4.436 15.754 1.00 97.69 83 VAL A C 1
ATOM 624 O O . VAL A 1 83 ? -4.673 -5.481 16.090 1.00 97.69 83 VAL A O 1
ATOM 627 N N . GLN A 1 84 ? -2.801 -4.310 15.678 1.00 96.12 84 GLN A N 1
ATOM 628 C CA . GLN A 1 84 ? -1.871 -5.423 15.846 1.00 96.12 84 GLN A CA 1
ATOM 629 C C . GLN A 1 84 ? -0.962 -5.233 17.056 1.00 96.12 84 GLN A C 1
ATOM 631 O O . GLN A 1 84 ? -0.475 -4.135 17.337 1.00 96.12 84 GLN A O 1
ATOM 636 N N . ASN A 1 85 ? -0.717 -6.343 17.752 1.00 95.94 85 ASN A N 1
ATOM 637 C CA . ASN A 1 85 ? 0.383 -6.466 18.693 1.00 95.94 85 ASN A CA 1
ATOM 638 C C . ASN A 1 85 ? 1.625 -6.993 17.960 1.00 95.94 85 ASN A C 1
ATOM 640 O O . ASN A 1 85 ? 1.669 -8.159 17.559 1.00 95.94 85 ASN A O 1
ATOM 644 N N . ASN A 1 86 ? 2.637 -6.139 17.815 1.00 93.50 86 ASN A N 1
ATOM 645 C CA . ASN A 1 86 ? 3.862 -6.435 17.064 1.00 93.50 86 ASN A CA 1
ATOM 646 C C . ASN A 1 86 ? 4.867 -7.290 17.850 1.00 93.50 86 ASN A C 1
ATOM 648 O O . ASN A 1 86 ? 5.922 -7.656 17.332 1.00 93.50 86 ASN A O 1
ATOM 652 N N . LEU A 1 87 ? 4.577 -7.593 19.117 1.00 93.06 87 LEU A N 1
ATOM 653 C CA . LEU A 1 87 ? 5.466 -8.384 19.954 1.00 93.06 87 LEU A CA 1
ATOM 654 C C . LEU A 1 87 ? 5.306 -9.874 19.653 1.00 93.06 87 LEU A C 1
ATOM 656 O O . LEU A 1 87 ? 4.203 -10.386 19.461 1.00 93.06 87 LEU A O 1
ATOM 660 N N . SER A 1 88 ? 6.427 -10.588 19.635 1.00 91.44 88 SER A N 1
ATOM 661 C CA . SER A 1 88 ? 6.435 -12.051 19.588 1.00 91.44 88 SER A CA 1
ATOM 662 C C . SER A 1 88 ? 6.071 -12.624 20.950 1.00 91.44 88 SER A C 1
ATOM 664 O O . SER A 1 88 ? 6.479 -12.073 21.968 1.00 91.44 88 SER A O 1
ATOM 666 N N . ALA A 1 89 ? 5.330 -13.732 20.991 1.00 90.00 89 ALA A N 1
ATOM 667 C CA . ALA A 1 89 ? 5.051 -14.403 22.257 1.00 90.00 89 ALA A CA 1
ATOM 668 C C . ALA A 1 89 ? 6.360 -14.822 22.948 1.00 90.00 89 ALA A C 1
ATOM 670 O O . ALA A 1 89 ? 7.295 -15.301 22.305 1.00 90.00 89 ALA A O 1
ATOM 671 N N . THR A 1 90 ? 6.422 -14.641 24.266 1.00 88.56 90 THR A N 1
ATOM 672 C CA . THR A 1 90 ? 7.544 -15.115 25.089 1.00 88.56 90 THR A CA 1
ATOM 673 C C . THR A 1 90 ? 7.274 -16.525 25.601 1.00 88.56 90 THR A C 1
ATOM 675 O O . THR A 1 90 ? 8.201 -17.301 25.831 1.00 88.56 90 THR A O 1
ATOM 678 N N . TYR A 1 91 ? 5.998 -16.863 25.794 1.00 82.44 91 TYR A N 1
ATOM 679 C CA . TYR A 1 91 ? 5.570 -18.148 26.316 1.00 82.44 91 TYR A CA 1
ATOM 680 C C . TYR A 1 91 ? 4.934 -19.020 25.230 1.00 82.44 91 TYR A C 1
ATOM 682 O O . TYR A 1 91 ? 3.879 -18.697 24.679 1.00 82.44 91 TYR A O 1
ATOM 690 N N . PHE A 1 92 ? 5.557 -20.173 24.985 1.00 81.44 92 PHE A N 1
ATOM 691 C CA . PHE A 1 92 ? 5.001 -21.250 24.173 1.00 81.44 92 PHE A CA 1
ATOM 692 C C . PHE A 1 92 ? 4.810 -22.494 25.045 1.00 81.44 92 PHE A C 1
ATOM 694 O O . PHE A 1 92 ? 5.691 -22.807 25.854 1.00 81.44 92 PHE A O 1
ATOM 701 N N . PRO A 1 93 ? 3.683 -23.209 24.907 1.00 80.62 93 PRO A N 1
ATOM 702 C CA . PRO A 1 93 ? 3.493 -24.468 25.605 1.00 80.62 93 PRO A CA 1
ATOM 703 C C . PRO A 1 93 ? 4.493 -25.497 25.064 1.00 80.62 93 PRO A C 1
ATOM 705 O O . PRO A 1 93 ? 4.637 -25.650 23.852 1.00 80.62 93 PRO A O 1
ATOM 708 N N . ASP A 1 94 ? 5.184 -26.198 25.963 1.00 80.94 94 ASP A N 1
ATOM 709 C CA . ASP A 1 94 ? 6.061 -27.309 25.591 1.00 80.94 94 ASP A CA 1
ATOM 710 C C . ASP A 1 94 ? 5.191 -28.511 25.195 1.00 80.94 94 ASP A C 1
ATOM 712 O O . ASP A 1 94 ? 4.455 -29.058 26.022 1.00 80.94 94 ASP A O 1
ATOM 716 N N . ILE A 1 95 ? 5.216 -28.874 23.912 1.00 83.19 95 ILE A N 1
ATOM 717 C CA . ILE A 1 95 ? 4.463 -30.009 23.378 1.00 83.19 95 ILE A CA 1
ATOM 718 C C . ILE A 1 95 ? 5.452 -31.128 23.078 1.00 83.19 95 ILE A C 1
ATOM 720 O O . ILE A 1 95 ? 6.251 -31.030 22.147 1.00 83.19 95 ILE A O 1
ATOM 724 N N . ASP A 1 96 ? 5.360 -32.215 23.842 1.00 85.75 96 ASP A N 1
ATOM 725 C CA . ASP A 1 96 ? 6.178 -33.402 23.608 1.00 85.75 96 ASP A CA 1
ATOM 726 C C . ASP A 1 96 ? 5.873 -33.996 22.215 1.00 85.75 96 ASP A C 1
ATOM 728 O O . ASP A 1 96 ? 4.719 -34.225 21.837 1.00 85.75 96 ASP A O 1
ATOM 732 N N . ALA A 1 97 ? 6.927 -34.243 21.432 1.00 83.81 97 ALA A N 1
ATOM 733 C CA . ALA A 1 97 ? 6.848 -34.745 20.062 1.00 83.81 97 ALA A CA 1
ATOM 734 C C . ALA A 1 97 ? 6.224 -36.153 19.955 1.00 83.81 97 ALA A C 1
ATOM 736 O O . ALA A 1 97 ? 5.888 -36.590 18.854 1.00 83.81 97 ALA A O 1
ATOM 737 N N . GLY A 1 98 ? 6.083 -36.872 21.076 1.00 88.06 98 GLY A N 1
ATOM 738 C CA . GLY A 1 98 ? 5.444 -38.188 21.143 1.00 88.06 98 GLY A CA 1
ATOM 739 C C . GLY A 1 98 ? 3.928 -38.182 21.371 1.00 88.06 98 GLY A C 1
ATOM 740 O O . GLY A 1 98 ? 3.326 -39.257 21.325 1.00 88.06 98 GLY A O 1
ATOM 741 N N . LEU A 1 99 ? 3.309 -37.023 21.630 1.00 88.38 99 LEU A N 1
ATOM 742 C CA . LEU A 1 99 ? 1.888 -36.952 21.980 1.00 88.38 99 LEU A CA 1
ATOM 743 C C . LEU A 1 99 ? 0.983 -37.287 20.791 1.00 88.38 99 LEU A C 1
ATOM 745 O O . LEU A 1 99 ? 1.182 -36.820 19.667 1.00 88.38 99 LEU A O 1
ATOM 749 N N . ASN A 1 100 ? -0.067 -38.067 21.050 1.00 91.44 100 ASN A N 1
ATOM 750 C CA . ASN A 1 100 ? -1.166 -38.199 20.099 1.00 91.44 100 ASN A CA 1
ATOM 751 C C . ASN A 1 100 ? -2.072 -36.954 20.134 1.00 91.44 100 ASN A C 1
ATOM 753 O O . ASN A 1 100 ? -2.025 -36.160 21.069 1.00 91.44 100 ASN A O 1
ATOM 757 N N . VAL A 1 101 ? -2.960 -36.804 19.145 1.00 89.25 101 VAL A N 1
ATOM 758 C CA . VAL A 1 101 ? -3.836 -35.621 19.014 1.00 89.25 101 VAL A CA 1
ATOM 759 C C . VAL A 1 101 ? -4.630 -35.316 20.294 1.00 89.25 101 VAL A C 1
ATOM 761 O O . VAL A 1 101 ? -4.773 -34.152 20.659 1.00 89.25 101 VAL A O 1
ATOM 764 N N . THR A 1 102 ? -5.136 -36.333 21.000 1.00 91.06 102 THR A N 1
ATOM 765 C CA . THR A 1 102 ? -5.888 -36.137 22.252 1.00 91.06 102 THR A CA 1
ATOM 766 C C . THR A 1 102 ? -4.998 -35.584 23.362 1.00 91.06 102 THR A C 1
ATOM 768 O O . THR A 1 102 ? -5.416 -34.697 24.103 1.00 91.06 102 THR A O 1
ATOM 771 N N . GLU A 1 103 ? -3.767 -36.074 23.458 1.00 88.88 103 GLU A N 1
ATOM 772 C CA . GLU A 1 103 ? -2.786 -35.613 24.438 1.00 88.88 103 GLU A CA 1
ATOM 773 C C . GLU A 1 103 ? -2.260 -34.213 24.103 1.00 88.88 103 GLU A C 1
ATOM 775 O O . GLU A 1 103 ? -2.132 -33.388 25.003 1.00 88.88 103 GLU A O 1
ATOM 780 N N . THR A 1 104 ? -2.044 -33.896 22.822 1.00 85.81 104 THR A N 1
ATOM 781 C CA . THR A 1 104 ? -1.675 -32.546 22.370 1.00 85.81 104 THR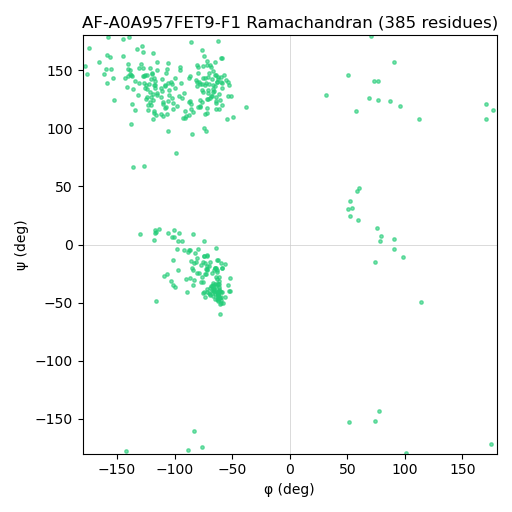 A CA 1
ATOM 782 C C . THR A 1 104 ? -2.756 -31.524 22.719 1.00 85.81 104 THR A C 1
ATOM 784 O O . THR A 1 104 ? -2.455 -30.462 23.258 1.00 85.81 104 THR A O 1
ATOM 787 N N . VAL A 1 105 ? -4.031 -31.847 22.467 1.00 86.50 105 VAL A N 1
ATOM 788 C CA . VAL A 1 105 ? -5.158 -30.972 22.835 1.00 86.50 105 VAL A CA 1
ATOM 789 C C . VAL A 1 105 ? -5.234 -30.789 24.353 1.00 86.50 105 VAL A C 1
ATOM 791 O O . VAL A 1 105 ? -5.458 -29.675 24.820 1.00 86.50 105 VAL A O 1
ATOM 794 N N . ALA A 1 106 ? -5.009 -31.850 25.132 1.00 85.88 106 ALA A N 1
ATOM 795 C CA . ALA A 1 106 ? -4.987 -31.762 26.590 1.00 85.88 106 ALA A CA 1
ATOM 796 C C . ALA A 1 106 ? -3.816 -30.907 27.113 1.00 85.88 106 ALA A C 1
ATOM 798 O O . ALA A 1 106 ? -4.013 -30.122 28.039 1.00 85.88 106 ALA A O 1
ATOM 799 N N . ALA A 1 107 ? -2.630 -31.012 26.504 1.00 82.06 107 ALA A N 1
ATOM 800 C CA . ALA A 1 107 ? -1.463 -30.195 26.842 1.00 82.06 107 ALA A CA 1
ATOM 801 C C . ALA A 1 107 ? -1.690 -28.702 26.543 1.00 82.06 107 ALA A C 1
ATOM 803 O O . ALA A 1 107 ? -1.239 -27.840 27.293 1.00 82.06 107 ALA A O 1
ATOM 804 N N . LEU A 1 108 ? -2.449 -28.396 25.489 1.00 86.00 108 LEU A N 1
ATOM 805 C CA . LEU A 1 108 ? -2.810 -27.030 25.107 1.00 86.00 108 LEU A CA 1
ATOM 806 C C . LEU A 1 108 ? -3.994 -26.450 25.895 1.00 86.00 108 LEU A C 1
ATOM 808 O O . LEU A 1 108 ? -4.184 -25.238 25.887 1.00 86.00 108 LEU A O 1
ATOM 812 N N . ALA A 1 109 ? -4.781 -27.269 26.599 1.00 85.44 109 ALA A N 1
ATOM 813 C CA . ALA A 1 109 ? -6.031 -26.831 27.230 1.00 85.44 109 ALA A CA 1
ATOM 814 C C . ALA A 1 109 ? -5.857 -25.766 28.333 1.00 85.44 109 ALA A C 1
ATOM 816 O O . ALA A 1 109 ? -6.812 -25.060 28.651 1.00 85.44 109 ALA A O 1
ATOM 817 N N . GLY A 1 110 ? -4.664 -25.660 28.930 1.00 81.31 110 GLY A N 1
ATOM 818 C CA . GLY A 1 110 ? -4.328 -24.642 29.934 1.00 81.31 110 GLY A CA 1
ATOM 819 C C . GLY A 1 110 ? -3.571 -23.432 29.384 1.00 81.31 110 GLY A C 1
ATOM 820 O O . GLY A 1 110 ? -3.279 -22.513 30.144 1.00 81.31 110 GLY A O 1
ATOM 821 N N . TYR A 1 111 ? -3.220 -23.432 28.096 1.00 87.75 111 TYR A N 1
ATOM 822 C CA . TYR A 1 111 ? -2.499 -22.327 27.482 1.00 87.75 111 TYR A CA 1
ATOM 823 C C . TYR A 1 111 ? -3.457 -21.171 27.190 1.00 87.75 111 TYR A C 1
ATOM 825 O O . TYR A 1 111 ? -4.384 -21.303 26.391 1.00 87.75 111 TYR A O 1
ATOM 833 N N . ASN A 1 112 ? -3.207 -20.025 27.821 1.00 90.62 112 ASN A N 1
ATOM 834 C CA . ASN A 1 112 ? -3.884 -18.776 27.517 1.00 90.62 112 ASN A CA 1
ATOM 835 C C . ASN A 1 112 ? -2.857 -17.768 26.977 1.00 90.62 112 ASN A C 1
ATOM 837 O O . ASN A 1 112 ? -2.016 -17.295 27.746 1.00 90.62 112 ASN A O 1
ATOM 841 N N . PRO A 1 113 ? -2.914 -17.394 25.687 1.00 90.06 113 PRO A N 1
ATOM 842 C CA . PRO A 1 113 ? -1.960 -16.448 25.111 1.00 90.06 113 PRO A CA 1
ATOM 843 C C . PRO A 1 113 ? -2.061 -15.049 25.741 1.00 90.06 113 PRO A C 1
ATOM 845 O O . PRO A 1 113 ? -1.100 -14.287 25.688 1.00 90.06 113 PRO A O 1
ATOM 848 N N . LEU A 1 114 ? -3.187 -14.720 26.387 1.00 94.19 114 LEU A N 1
ATOM 849 C CA . LEU A 1 114 ? -3.360 -13.464 27.119 1.00 94.19 114 LEU A CA 1
ATOM 850 C C . LEU A 1 114 ? -2.617 -13.432 28.457 1.00 94.19 114 LEU A C 1
ATOM 852 O O . LEU A 1 114 ? -2.569 -12.374 29.074 1.00 94.19 114 LEU A O 1
ATOM 856 N N . ASP A 1 115 ? -2.065 -14.541 28.950 1.00 93.25 115 ASP A N 1
ATOM 857 C CA . ASP A 1 115 ? -1.246 -14.531 30.171 1.00 93.25 115 ASP A CA 1
ATOM 858 C C . ASP A 1 115 ? 0.206 -14.106 29.886 1.00 93.25 115 ASP A C 1
ATOM 860 O O . ASP A 1 115 ? 0.980 -13.863 30.814 1.00 93.25 115 ASP A O 1
ATOM 864 N N . ASP A 1 116 ? 0.574 -13.964 28.608 1.00 94.12 116 ASP A N 1
ATOM 865 C CA . ASP A 1 116 ? 1.906 -13.537 28.195 1.00 94.12 116 ASP A CA 1
ATOM 866 C C . ASP A 1 116 ? 2.190 -12.083 28.644 1.00 94.12 116 ASP A C 1
ATOM 868 O O . ASP A 1 116 ? 1.324 -11.206 28.499 1.00 94.12 116 ASP A O 1
ATOM 872 N N . PRO A 1 117 ? 3.395 -11.783 29.175 1.00 93.12 117 PRO A N 1
ATOM 873 C CA . PRO A 1 117 ? 3.778 -10.437 29.609 1.00 93.12 117 PRO A CA 1
ATOM 874 C C . PRO A 1 117 ? 3.809 -9.392 28.483 1.00 93.12 117 PRO A C 1
ATOM 876 O O . PRO A 1 117 ? 3.894 -8.198 28.786 1.00 93.12 117 PRO A O 1
ATOM 879 N N . TYR A 1 118 ? 3.765 -9.813 27.218 1.00 94.81 118 TYR A N 1
ATOM 880 C CA . TYR A 1 118 ? 3.665 -8.952 26.043 1.00 94.81 118 TYR A CA 1
ATOM 881 C C . TYR A 1 118 ? 2.237 -8.770 25.522 1.00 94.81 118 TYR A C 1
ATOM 883 O O . TYR A 1 118 ? 2.032 -8.160 24.475 1.00 94.81 118 TYR A O 1
ATOM 891 N N . THR A 1 119 ? 1.230 -9.227 26.267 1.00 96.50 119 THR A N 1
ATOM 892 C CA . THR A 1 119 ? -0.173 -8.900 25.991 1.00 96.50 119 THR A CA 1
ATOM 893 C C . THR A 1 119 ? -0.418 -7.401 26.165 1.00 96.50 119 THR A C 1
ATOM 895 O O . THR A 1 119 ? -0.140 -6.834 27.227 1.00 96.50 119 THR A O 1
ATOM 898 N N . LEU A 1 120 ? -0.988 -6.766 25.141 1.00 97.44 120 LEU A N 1
ATOM 899 C CA . LEU A 1 120 ? -1.481 -5.394 25.222 1.00 97.44 120 LEU A CA 1
ATOM 900 C C . LEU A 1 120 ? -2.829 -5.393 25.937 1.00 97.44 120 LEU A C 1
ATOM 902 O O . LEU A 1 120 ? -3.748 -6.098 25.527 1.00 97.44 120 LEU A O 1
ATOM 906 N N . ARG A 1 121 ? -2.939 -4.616 27.016 1.00 97.81 121 ARG A N 1
ATOM 907 C CA . ARG A 1 121 ? -4.127 -4.576 27.876 1.00 97.81 121 ARG A CA 1
ATOM 908 C C . ARG A 1 121 ? -4.980 -3.348 27.617 1.00 97.81 121 ARG A C 1
ATOM 910 O O . ARG A 1 121 ? -4.433 -2.244 27.507 1.00 97.81 121 ARG A O 1
ATOM 917 N N . GLY A 1 122 ? -6.299 -3.538 27.635 1.00 97.25 122 GLY A N 1
ATOM 918 C CA . GLY A 1 122 ? -7.276 -2.449 27.572 1.00 97.25 122 GLY A CA 1
ATOM 919 C C . GLY A 1 122 ? -7.134 -1.592 26.316 1.00 97.25 122 GLY A C 1
ATOM 920 O O . GLY A 1 122 ? -7.095 -0.367 26.410 1.00 97.25 122 GLY A O 1
ATOM 921 N N . VAL A 1 123 ? -6.991 -2.242 25.162 1.00 98.44 123 VAL A N 1
ATOM 922 C CA . VAL A 1 123 ? -6.830 -1.577 23.876 1.00 98.44 123 VAL A CA 1
ATOM 923 C C . VAL A 1 123 ? -8.120 -0.857 23.496 1.00 98.44 123 VAL A C 1
ATOM 925 O O . VAL A 1 123 ? -9.203 -1.451 23.481 1.00 98.44 123 VAL A O 1
ATOM 928 N N . ILE A 1 124 ? -7.987 0.426 23.174 1.00 98.19 124 ILE A N 1
ATOM 929 C CA . ILE A 1 124 ? -9.059 1.286 22.681 1.00 98.19 124 ILE A CA 1
ATOM 930 C C . ILE A 1 124 ? -8.628 1.972 21.388 1.00 98.19 124 ILE A C 1
ATOM 932 O O . ILE A 1 124 ? -7.443 2.231 21.179 1.00 98.19 124 ILE A O 1
ATOM 936 N N . VAL A 1 125 ? -9.595 2.300 20.539 1.00 98.38 125 VAL A N 1
ATOM 937 C CA . VAL A 1 125 ? -9.382 3.073 19.313 1.00 98.38 125 VAL A CA 1
ATOM 938 C C . VAL A 1 125 ? -10.279 4.298 19.337 1.00 98.38 125 VAL A C 1
ATOM 940 O O . VAL A 1 125 ? -11.455 4.190 19.663 1.00 98.38 125 VAL A O 1
ATOM 943 N N . SER A 1 126 ? -9.721 5.456 19.005 1.00 97.12 126 SER A N 1
ATOM 944 C CA . SER A 1 126 ? -10.412 6.739 18.979 1.00 97.12 126 SER A CA 1
ATOM 945 C C . SER A 1 126 ? -10.247 7.394 17.614 1.00 97.12 126 SER A C 1
ATOM 947 O O . SER A 1 126 ? -9.131 7.473 17.101 1.00 97.12 126 SER A O 1
ATOM 949 N N . THR A 1 127 ? -11.335 7.915 17.057 1.00 96.12 127 THR A N 1
ATOM 950 C CA . THR A 1 127 ? -11.317 8.759 15.853 1.00 96.12 127 THR A CA 1
ATOM 951 C C . THR A 1 127 ? -12.291 9.926 16.005 1.00 96.12 127 THR A C 1
ATOM 953 O O . THR A 1 127 ? -13.287 9.829 16.726 1.00 96.12 127 THR A O 1
ATOM 956 N N . GLU A 1 128 ? -11.977 11.043 15.357 1.00 95.94 128 GLU A N 1
ATOM 957 C CA . GLU A 1 128 ? -12.811 12.242 15.309 1.00 95.94 128 GLU A CA 1
ATOM 958 C C . GLU A 1 128 ? -13.216 12.506 13.858 1.00 95.94 128 GLU A C 1
ATOM 960 O O . GLU A 1 128 ? -12.369 12.809 13.019 1.00 95.94 128 GLU A O 1
ATOM 965 N N . LEU A 1 129 ? -14.511 12.371 13.565 1.00 95.88 129 LEU A N 1
ATOM 966 C CA . LEU A 1 129 ? -15.068 12.560 12.230 1.00 95.88 129 LEU A CA 1
ATOM 967 C C . LEU A 1 129 ? -15.088 14.039 11.831 1.00 95.88 129 LEU A C 1
ATOM 969 O O . LEU A 1 129 ? -15.486 14.917 12.598 1.00 95.88 129 LEU A O 1
ATOM 973 N N . SER A 1 130 ? -14.742 14.299 10.575 1.00 93.56 130 SER A N 1
ATOM 974 C CA . SER A 1 130 ? -14.910 15.597 9.927 1.00 93.56 130 SER A CA 1
ATOM 975 C C . SER A 1 130 ? -16.388 15.882 9.642 1.00 93.56 130 SER A C 1
ATOM 977 O O . SER A 1 130 ? -17.182 14.973 9.423 1.00 93.56 130 SER A 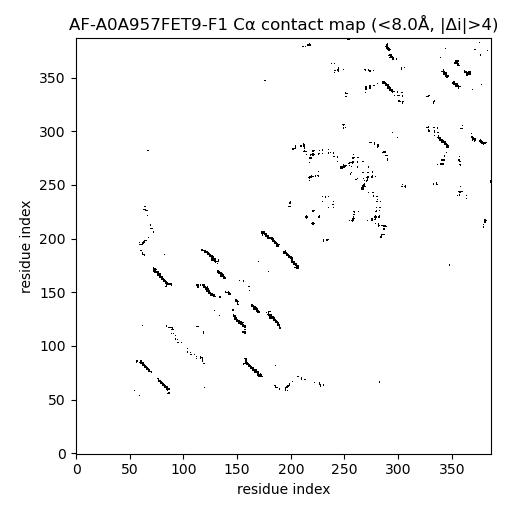O 1
ATOM 979 N N . ASN A 1 131 ? -16.759 17.159 9.488 1.00 85.88 131 ASN A N 1
ATOM 980 C CA . ASN A 1 131 ? -18.139 17.581 9.168 1.00 85.88 131 ASN A CA 1
ATOM 981 C C . ASN A 1 131 ? -18.743 16.962 7.884 1.00 85.88 131 ASN A C 1
ATOM 983 O O . ASN A 1 131 ? -19.949 17.065 7.670 1.00 85.88 131 ASN A O 1
ATOM 987 N N . GLY A 1 132 ? -17.918 16.393 6.998 1.00 82.75 132 GLY A N 1
ATOM 988 C CA . GLY A 1 132 ? -18.353 15.719 5.769 1.00 82.75 132 GLY A CA 1
ATOM 989 C C . GLY A 1 132 ? -18.686 14.234 5.940 1.00 82.75 132 GLY A C 1
ATOM 990 O O . GLY A 1 132 ? -19.138 13.618 4.977 1.00 82.75 132 GLY A O 1
ATOM 991 N N . ALA A 1 133 ? -18.468 13.670 7.129 1.00 92.00 133 ALA A N 1
ATOM 992 C CA . ALA A 1 133 ? -18.707 12.270 7.447 1.00 92.00 133 ALA A CA 1
ATOM 993 C C . ALA A 1 133 ? -19.660 12.137 8.638 1.00 92.00 133 ALA A C 1
ATOM 995 O O . ALA A 1 133 ? -19.637 12.943 9.566 1.00 92.00 133 ALA A O 1
ATOM 996 N N . ALA A 1 134 ? -20.489 11.098 8.625 1.00 93.06 134 ALA A N 1
ATOM 997 C CA . ALA A 1 134 ? -21.321 10.733 9.763 1.00 93.06 134 ALA A CA 1
ATOM 998 C C . ALA A 1 134 ? -21.240 9.230 9.996 1.00 93.06 134 ALA A C 1
ATOM 1000 O O . ALA A 1 134 ? -21.226 8.443 9.050 1.00 93.06 134 ALA A O 1
ATOM 1001 N N . PHE A 1 135 ? -21.199 8.840 11.265 1.00 95.31 135 PHE A N 1
ATOM 1002 C CA . PHE A 1 135 ? -21.248 7.445 11.669 1.00 95.31 135 PHE A CA 1
ATOM 1003 C C . PHE A 1 135 ? -22.611 6.821 11.333 1.00 95.31 135 PHE A C 1
ATOM 1005 O O . PHE A 1 135 ? -23.650 7.396 11.664 1.00 95.31 135 PHE A O 1
ATOM 1012 N N . LEU A 1 136 ? -22.600 5.647 10.695 1.00 94.81 136 LEU A N 1
ATOM 1013 C CA . LEU A 1 136 ? -23.810 4.913 10.311 1.00 94.81 136 LEU A CA 1
ATOM 1014 C C . LEU A 1 136 ? -23.928 3.559 11.016 1.00 94.81 136 LEU A C 1
ATOM 1016 O O . LEU A 1 136 ? -24.990 3.246 11.551 1.00 94.81 136 LEU A O 1
ATOM 1020 N N . ASP A 1 137 ? -22.860 2.759 11.003 1.00 96.19 137 ASP A N 1
ATOM 1021 C CA . ASP A 1 137 ? -22.844 1.406 11.571 1.00 96.19 137 ASP A CA 1
ATOM 1022 C C . ASP A 1 137 ? -21.419 0.977 11.951 1.00 96.19 137 ASP A C 1
ATOM 1024 O O . ASP A 1 137 ? -20.442 1.534 11.447 1.00 96.19 137 ASP A O 1
ATOM 1028 N N . ALA A 1 138 ? -21.283 -0.032 12.811 1.00 97.38 138 ALA A N 1
ATOM 1029 C CA . ALA A 1 138 ? -20.003 -0.678 13.088 1.00 97.38 138 ALA A CA 1
ATOM 1030 C C . ALA A 1 138 ? -20.159 -2.114 13.595 1.00 97.38 138 ALA A C 1
ATOM 1032 O O . ALA A 1 138 ? -21.100 -2.452 14.311 1.00 97.38 138 ALA A O 1
ATOM 1033 N N . SER A 1 139 ? -19.159 -2.954 13.310 1.00 97.88 139 SER A N 1
ATOM 1034 C CA . SER A 1 139 ? -19.106 -4.317 13.864 1.00 97.88 139 SER A CA 1
ATOM 1035 C C . SER A 1 139 ? -18.780 -4.346 15.361 1.00 97.88 139 SER A C 1
ATOM 1037 O O . SER A 1 139 ? -19.070 -5.332 16.036 1.00 97.88 139 SER A O 1
ATOM 1039 N N . VAL A 1 140 ? -18.172 -3.276 15.879 1.00 96.44 140 VAL A N 1
ATOM 1040 C CA . VAL A 1 140 ? -17.975 -3.014 17.309 1.00 96.44 140 VAL A CA 1
ATOM 1041 C C . VAL A 1 140 ? -18.608 -1.661 17.600 1.00 96.44 140 VAL A C 1
ATOM 1043 O O . VAL A 1 140 ? -18.210 -0.663 17.010 1.00 96.44 140 VAL A O 1
ATOM 1046 N N . TRP A 1 141 ? -19.599 -1.620 18.489 1.00 95.62 141 TRP A N 1
ATOM 1047 C CA . TRP A 1 141 ? -20.302 -0.374 18.798 1.00 95.62 141 TRP A CA 1
ATOM 1048 C C . TRP A 1 141 ? -19.393 0.606 19.554 1.00 95.62 141 TRP A C 1
ATOM 1050 O O . TRP A 1 141 ? -18.847 0.218 20.593 1.00 95.62 141 TRP A O 1
ATOM 1060 N N . PRO A 1 142 ? -19.236 1.853 19.070 1.00 97.31 142 PRO A N 1
ATOM 1061 C CA . PRO A 1 142 ? -18.474 2.867 19.780 1.00 97.31 142 PRO A CA 1
ATOM 1062 C C . PRO A 1 142 ? -19.295 3.516 20.899 1.00 97.31 142 PRO A C 1
ATOM 1064 O O . PRO A 1 142 ? -20.521 3.616 20.815 1.00 97.31 142 PRO A O 1
ATOM 1067 N N . ASP A 1 143 ? -18.601 4.032 21.911 1.00 97.25 143 ASP A N 1
ATOM 1068 C CA . ASP A 1 143 ? -19.109 5.158 22.694 1.00 97.25 143 ASP A CA 1
ATOM 1069 C C . ASP A 1 143 ? -18.929 6.436 21.863 1.00 97.25 143 ASP A C 1
ATOM 1071 O O . ASP A 1 143 ? -17.880 6.632 21.242 1.00 97.25 143 ASP A O 1
ATOM 1075 N N . THR A 1 144 ? -19.965 7.268 21.772 1.00 93.88 144 THR A N 1
ATOM 1076 C CA . THR A 1 144 ? -19.974 8.394 20.833 1.00 93.88 144 THR A CA 1
ATOM 1077 C C . THR A 1 144 ? -20.856 9.555 21.277 1.00 93.88 144 THR A C 1
ATOM 1079 O O . THR A 1 144 ? -21.952 9.368 21.806 1.00 93.88 144 THR A O 1
ATOM 1082 N N . ASP A 1 145 ? -20.392 10.773 20.991 1.00 88.12 145 ASP A N 1
ATOM 1083 C CA . ASP A 1 145 ? -21.166 12.016 21.071 1.00 88.12 145 ASP A CA 1
ATOM 1084 C C . ASP A 1 145 ? -21.675 12.508 19.698 1.00 88.12 145 ASP A C 1
ATOM 1086 O O . ASP A 1 145 ? -22.273 13.581 19.598 1.00 88.12 145 ASP A O 1
ATOM 1090 N N . GLY A 1 146 ? -21.472 11.706 18.648 1.00 82.00 146 GLY A N 1
ATOM 1091 C CA . GLY A 1 146 ? -21.816 11.983 17.256 1.00 82.00 146 GLY A CA 1
ATOM 1092 C C . GLY A 1 146 ? -20.589 12.119 16.352 1.00 82.00 146 GLY A C 1
ATOM 1093 O O . GLY A 1 146 ? -20.542 11.478 15.305 1.00 82.00 146 GLY A O 1
ATOM 1094 N N . SER A 1 147 ? -19.597 12.923 16.749 1.00 87.56 147 SER A N 1
ATOM 1095 C CA . SER A 1 147 ? -18.374 13.159 15.959 1.00 87.56 147 SER A CA 1
ATOM 1096 C C . SER A 1 147 ? -17.167 12.403 16.497 1.00 87.56 147 SER A C 1
ATOM 1098 O O . SER A 1 147 ? -16.311 11.997 15.716 1.00 87.56 147 SER A O 1
ATOM 1100 N N . GLN A 1 148 ? -17.089 12.186 17.810 1.00 95.12 148 GLN A N 1
ATOM 1101 C CA . GLN A 1 148 ? -16.041 11.371 18.411 1.00 95.12 148 GLN A CA 1
ATOM 1102 C C . GLN A 1 148 ? -16.522 9.924 18.521 1.00 95.12 148 GLN A C 1
ATOM 1104 O O . GLN A 1 148 ? -17.629 9.668 19.002 1.00 95.12 148 GLN A O 1
ATOM 1109 N N . LEU A 1 149 ? -15.705 8.977 18.062 1.00 96.94 149 LEU A N 1
ATOM 1110 C CA . LEU A 1 149 ? -15.980 7.543 18.142 1.00 96.94 149 LEU A CA 1
ATOM 1111 C C . LEU A 1 149 ? -14.891 6.868 18.971 1.00 96.94 149 LEU A C 1
ATOM 1113 O O . LEU A 1 149 ? -13.711 6.977 18.635 1.00 96.94 149 LEU A O 1
ATOM 1117 N N . LEU A 1 150 ? -15.288 6.146 20.021 1.00 97.88 150 LEU A N 1
ATOM 1118 C CA . LEU A 1 150 ? -14.381 5.398 20.887 1.00 97.88 150 LEU A CA 1
ATOM 1119 C C . LEU A 1 150 ? -14.762 3.915 20.940 1.00 97.88 150 LEU A C 1
ATOM 1121 O O . LEU A 1 150 ? -15.814 3.541 21.453 1.00 97.88 150 LEU A O 1
ATOM 1125 N N . PHE A 1 151 ? -13.879 3.059 20.439 1.00 98.00 151 PHE A N 1
ATOM 1126 C CA . PHE A 1 151 ? -14.058 1.612 20.355 1.00 98.00 151 PHE A CA 1
ATOM 1127 C C . PHE A 1 151 ? -13.218 0.912 21.420 1.00 98.00 151 PHE A C 1
ATOM 1129 O O . PHE A 1 151 ? -12.029 1.191 21.558 1.00 98.00 151 PHE A O 1
ATOM 1136 N N . SER A 1 152 ? -13.814 -0.032 22.147 1.00 97.62 152 SER A N 1
ATOM 1137 C CA . SER A 1 152 ? -13.100 -0.876 23.111 1.00 97.62 152 SER A CA 1
ATOM 1138 C C . SER A 1 152 ? -12.839 -2.251 22.506 1.00 97.62 152 SER A C 1
ATOM 1140 O O . SER A 1 152 ? -13.785 -2.975 22.194 1.00 97.62 152 SER A O 1
ATOM 1142 N N . LEU A 1 153 ? -11.563 -2.604 22.329 1.00 97.44 153 LEU A N 1
ATOM 1143 C CA . LEU A 1 153 ? -11.136 -3.870 21.720 1.00 97.44 153 LEU A CA 1
ATOM 1144 C C . LEU A 1 153 ? -10.684 -4.911 22.756 1.00 97.44 153 LEU A C 1
ATOM 1146 O O . LEU A 1 153 ? -10.570 -6.089 22.431 1.00 97.44 153 LEU A O 1
ATOM 1150 N N . GLY A 1 154 ? -10.466 -4.502 24.008 1.00 97.06 154 GLY A N 1
ATOM 1151 C CA . GLY A 1 154 ? -10.028 -5.400 25.076 1.00 97.06 154 GLY A CA 1
ATOM 1152 C C . GLY A 1 154 ? -8.536 -5.725 24.995 1.00 97.06 154 GLY A C 1
ATOM 1153 O O . GLY A 1 154 ? -7.726 -4.856 24.687 1.00 97.06 154 GLY A O 1
ATOM 1154 N N . ASP A 1 155 ? -8.156 -6.954 25.328 1.00 97.94 155 ASP A N 1
ATOM 1155 C CA . ASP A 1 155 ? -6.750 -7.360 25.365 1.00 97.94 155 ASP A CA 1
ATOM 1156 C C . ASP A 1 155 ? -6.329 -8.019 24.043 1.00 97.94 155 ASP A C 1
ATOM 1158 O O . ASP A 1 155 ? -7.065 -8.840 23.496 1.00 97.94 155 ASP A O 1
ATOM 1162 N N . ILE A 1 156 ? -5.126 -7.700 23.556 1.00 97.88 156 ILE A N 1
ATOM 1163 C CA . ILE A 1 156 ? -4.561 -8.259 22.318 1.00 97.88 156 ILE A CA 1
ATOM 1164 C C . ILE A 1 156 ? -3.282 -9.032 22.652 1.00 97.88 156 ILE A C 1
ATOM 1166 O O . ILE A 1 156 ? -2.278 -8.460 23.097 1.00 97.88 156 ILE A O 1
ATOM 1170 N N . ALA A 1 157 ? -3.321 -10.347 22.434 1.00 96.69 157 ALA A N 1
ATOM 1171 C CA . ALA A 1 157 ? -2.190 -11.241 22.659 1.00 96.69 157 ALA A CA 1
ATOM 1172 C C . ALA A 1 157 ? -1.016 -10.935 21.702 1.00 96.69 157 ALA A C 1
ATOM 1174 O O . ALA A 1 157 ? -1.237 -10.376 20.623 1.00 96.69 157 ALA A O 1
ATOM 1175 N N . PRO A 1 158 ? 0.225 -11.311 22.052 1.00 94.88 158 PRO A N 1
ATOM 1176 C CA . PRO A 1 158 ? 1.378 -11.153 21.165 1.00 94.88 158 PRO A CA 1
ATOM 1177 C C . PRO A 1 158 ? 1.147 -11.800 19.795 1.00 94.88 158 PRO A C 1
ATOM 1179 O O . PRO A 1 158 ? 0.589 -12.893 19.715 1.00 94.88 158 PRO A O 1
ATOM 1182 N N . SER A 1 159 ? 1.594 -11.140 18.723 1.00 92.19 159 SER A N 1
ATOM 1183 C CA . SER A 1 159 ? 1.494 -11.624 17.335 1.00 92.19 159 SER A CA 1
ATOM 1184 C C . SER A 1 159 ? 0.061 -11.881 16.850 1.00 92.19 159 SER A C 1
ATOM 1186 O O . SER A 1 159 ? -0.150 -12.631 15.899 1.00 92.19 159 SER A O 1
ATOM 1188 N N . THR A 1 160 ? -0.927 -11.261 17.497 1.00 95.25 160 THR A N 1
ATOM 1189 C CA . THR A 1 160 ? -2.333 -11.298 17.081 1.00 95.25 160 THR A CA 1
ATOM 1190 C C . THR A 1 160 ? -2.838 -9.898 16.757 1.00 95.25 160 THR A C 1
ATOM 1192 O O . THR A 1 160 ? -2.209 -8.891 17.102 1.00 95.25 160 THR A O 1
ATOM 1195 N N . SER A 1 161 ? -3.984 -9.841 16.086 1.00 96.38 161 SER A N 1
ATOM 1196 C CA . SER A 1 161 ? -4.667 -8.604 15.736 1.00 96.38 161 SER A CA 1
ATOM 1197 C C . SER A 1 161 ? -6.139 -8.639 16.150 1.00 96.38 161 SER A C 1
ATOM 1199 O O . SER A 1 161 ? -6.747 -9.701 16.301 1.00 96.38 161 SER A O 1
ATOM 1201 N N . ALA A 1 162 ? -6.704 -7.452 16.350 1.00 97.25 162 ALA A N 1
ATOM 1202 C CA . ALA A 1 162 ? -8.132 -7.224 16.493 1.00 97.25 162 ALA A CA 1
ATOM 1203 C C . ALA A 1 162 ? -8.616 -6.378 15.312 1.00 97.25 162 ALA A C 1
ATOM 1205 O O . ALA A 1 162 ? -8.034 -5.333 15.014 1.00 97.25 162 ALA A O 1
ATOM 1206 N N . THR A 1 163 ? -9.694 -6.817 14.665 1.00 97.25 163 THR A N 1
ATOM 1207 C CA . THR A 1 163 ? -10.253 -6.157 13.480 1.00 97.25 163 THR A CA 1
ATOM 1208 C C . THR A 1 163 ? -11.702 -5.764 13.723 1.00 97.25 163 THR A C 1
ATOM 1210 O O . THR A 1 163 ? -12.485 -6.541 14.272 1.00 97.25 163 THR A O 1
ATOM 1213 N N . PHE A 1 164 ? -12.074 -4.564 13.289 1.00 97.50 164 PHE A N 1
ATOM 1214 C CA . PHE A 1 164 ? -13.457 -4.097 13.294 1.00 97.50 164 PHE A CA 1
ATOM 1215 C C . PHE A 1 164 ? -13.735 -3.212 12.079 1.00 97.50 164 PHE A C 1
ATOM 1217 O O . PHE A 1 164 ? -12.820 -2.728 11.419 1.00 97.50 164 PHE A O 1
ATOM 1224 N N . THR A 1 165 ? -15.013 -3.019 11.771 1.00 97.50 165 THR A N 1
ATOM 1225 C CA . THR A 1 165 ? -15.468 -2.208 10.640 1.00 97.50 165 THR A CA 1
ATOM 1226 C C . THR A 1 165 ? -16.319 -1.047 11.120 1.00 97.50 165 THR A C 1
ATOM 1228 O O . THR A 1 165 ? -17.045 -1.179 12.108 1.00 97.50 165 THR A O 1
ATOM 1231 N N . VAL A 1 166 ? -16.234 0.070 10.405 1.00 96.75 166 VAL A N 1
ATOM 1232 C CA . VAL A 1 166 ? -17.029 1.280 10.607 1.00 96.75 166 VAL A CA 1
ATOM 1233 C C . VAL A 1 166 ? -17.583 1.706 9.256 1.00 96.75 166 VAL A C 1
ATOM 1235 O O . VAL A 1 166 ? -16.836 1.832 8.290 1.00 96.75 166 VAL A O 1
ATOM 1238 N N . THR A 1 167 ? -18.889 1.927 9.182 1.00 96.00 167 THR A N 1
ATOM 1239 C CA . THR A 1 167 ? -19.552 2.462 7.994 1.00 96.00 167 THR A CA 1
ATOM 1240 C C . THR A 1 167 ? -19.855 3.935 8.215 1.00 96.00 167 THR A C 1
ATOM 1242 O O . THR A 1 167 ? -20.475 4.306 9.216 1.00 96.00 167 THR A O 1
ATOM 1245 N N . LEU A 1 168 ? -19.402 4.769 7.281 1.00 94.75 168 LEU A N 1
ATOM 1246 C CA . LEU A 1 168 ? -19.540 6.220 7.317 1.00 94.75 168 LEU A CA 1
ATOM 1247 C C . LEU A 1 168 ? -20.308 6.708 6.090 1.00 94.75 168 LEU A C 1
ATOM 1249 O O . LEU A 1 168 ? -20.091 6.216 4.980 1.00 94.75 168 LEU A O 1
ATOM 1253 N N . SER A 1 169 ? -21.152 7.722 6.272 1.00 92.19 169 SER A N 1
ATOM 1254 C CA . SER A 1 169 ? -21.678 8.490 5.146 1.00 92.19 169 SER A CA 1
ATOM 1255 C C . SER A 1 169 ? -20.579 9.368 4.564 1.00 92.19 169 SER A C 1
ATOM 1257 O O . SER A 1 169 ? -19.693 9.827 5.288 1.00 92.19 169 SER A O 1
ATOM 1259 N N . THR A 1 170 ? -20.696 9.710 3.289 1.00 90.88 170 THR A N 1
ATOM 1260 C CA . THR A 1 170 ? -19.746 10.593 2.607 1.00 90.88 170 THR A CA 1
ATOM 1261 C C . THR A 1 170 ? -20.458 11.762 1.907 1.00 90.88 170 THR A C 1
ATOM 1263 O O . THR A 1 170 ? -21.682 11.738 1.725 1.00 90.88 170 THR A O 1
ATOM 1266 N N . PRO A 1 171 ? -19.724 12.809 1.488 1.00 90.44 171 PRO A N 1
ATOM 1267 C CA . PRO A 1 171 ? -20.297 13.908 0.718 1.00 90.44 171 PRO A CA 1
ATOM 1268 C C . PRO A 1 171 ? -20.822 13.454 -0.651 1.00 90.44 171 PRO A C 1
ATOM 1270 O O . PRO A 1 171 ? -20.196 12.651 -1.330 1.00 90.44 171 PRO A O 1
ATOM 1273 N N . ALA A 1 172 ? -21.912 14.061 -1.131 1.00 87.81 172 ALA A N 1
ATOM 1274 C CA . ALA A 1 172 ? -22.511 13.738 -2.435 1.00 87.81 172 ALA A CA 1
ATOM 1275 C C . ALA A 1 172 ? -21.588 13.944 -3.656 1.00 87.81 172 ALA A C 1
ATOM 1277 O O . ALA A 1 172 ? -21.902 13.465 -4.741 1.00 87.81 172 ALA A O 1
ATOM 1278 N N . SER A 1 173 ? -20.492 14.685 -3.492 1.00 89.38 173 SER A N 1
ATOM 1279 C CA . SER A 1 173 ? -19.473 14.954 -4.510 1.00 89.38 173 SER A CA 1
ATOM 1280 C C . SER A 1 173 ? -18.189 15.430 -3.834 1.00 89.38 173 SER A C 1
ATOM 1282 O O . SER A 1 173 ? -18.272 16.179 -2.853 1.00 89.38 173 SER A O 1
ATOM 1284 N N . ALA A 1 174 ? -17.031 15.092 -4.391 1.00 90.19 174 ALA A N 1
ATOM 1285 C CA . ALA A 1 174 ? -15.732 15.601 -3.964 1.00 90.19 174 ALA A CA 1
ATOM 1286 C C . ALA A 1 174 ? -15.055 16.361 -5.117 1.00 90.19 174 ALA A C 1
ATOM 1288 O O . ALA A 1 174 ? -14.610 15.771 -6.096 1.00 90.19 174 ALA A O 1
ATOM 1289 N N . ALA A 1 175 ? -14.980 17.692 -5.024 1.00 90.38 17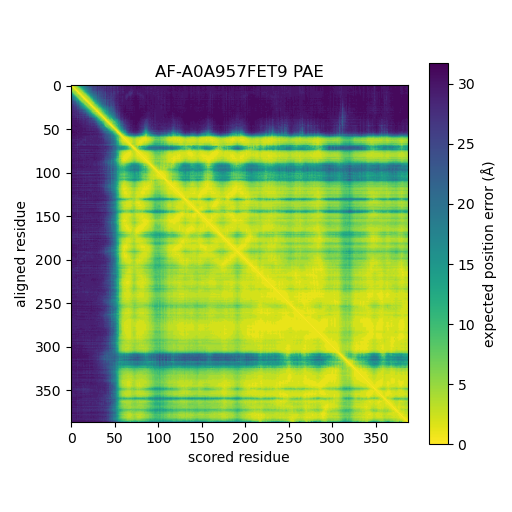5 ALA A N 1
ATOM 1290 C CA . ALA A 1 175 ? -14.279 18.505 -6.029 1.00 90.38 175 ALA A CA 1
ATOM 1291 C C . ALA A 1 175 ? -12.752 18.515 -5.828 1.00 90.38 175 ALA A C 1
ATOM 1293 O O . ALA A 1 175 ? -12.003 18.749 -6.773 1.00 90.38 175 ALA A O 1
ATOM 1294 N N . ASP A 1 176 ? -12.315 18.273 -4.596 1.00 91.81 176 ASP A N 1
ATOM 1295 C CA . ASP A 1 176 ? -10.923 18.138 -4.180 1.00 91.81 176 ASP A CA 1
ATOM 1296 C C . ASP A 1 176 ? -10.839 16.982 -3.170 1.00 91.81 176 ASP A C 1
ATOM 1298 O O . ASP A 1 176 ? -11.863 16.382 -2.830 1.00 91.81 176 ASP A O 1
ATOM 1302 N N . PHE A 1 177 ? -9.642 16.672 -2.689 1.00 92.88 177 PHE A N 1
ATOM 1303 C CA . PHE A 1 177 ? -9.445 15.707 -1.619 1.00 92.88 177 PHE A CA 1
ATOM 1304 C C . PHE A 1 177 ? -10.193 16.118 -0.344 1.00 92.88 177 PHE A C 1
ATOM 1306 O O . PHE A 1 177 ? -10.141 17.274 0.080 1.00 92.88 177 PHE A O 1
ATOM 1313 N N . ILE A 1 178 ? -10.880 15.157 0.275 1.00 92.81 178 ILE A N 1
ATOM 1314 C CA . ILE A 1 178 ? -11.628 15.353 1.523 1.00 92.81 178 ILE A CA 1
ATOM 1315 C C . ILE A 1 178 ? -11.146 14.330 2.543 1.00 92.81 178 ILE A C 1
ATOM 1317 O O . ILE A 1 178 ? -11.216 13.130 2.289 1.00 92.81 178 ILE A O 1
ATOM 1321 N N . GLU A 1 179 ? -10.716 14.807 3.706 1.00 94.12 179 GLU A N 1
ATOM 1322 C CA . GLU A 1 179 ? -10.427 13.954 4.858 1.00 94.12 179 GLU A CA 1
ATOM 1323 C C . GLU A 1 179 ? -11.715 13.749 5.674 1.00 94.12 179 GLU A C 1
ATOM 1325 O O . GLU A 1 179 ? -12.357 14.718 6.097 1.00 94.12 179 GLU A O 1
ATOM 1330 N N . LEU A 1 180 ? -12.130 12.496 5.864 1.00 93.75 180 LEU A N 1
ATOM 1331 C CA . LEU A 1 180 ? -13.363 12.133 6.575 1.00 93.75 180 LEU A CA 1
ATOM 1332 C C . LEU A 1 180 ? -13.196 12.093 8.095 1.00 93.75 180 LEU A C 1
ATOM 1334 O O . LEU A 1 180 ? -14.196 12.133 8.808 1.00 93.75 180 LEU A O 1
ATOM 1338 N N . ASP A 1 181 ? -11.965 12.052 8.589 1.00 95.25 181 ASP A N 1
ATOM 1339 C CA . ASP A 1 181 ? -11.627 12.124 10.007 1.00 95.25 181 ASP A CA 1
ATOM 1340 C C . ASP A 1 181 ? -10.305 12.886 10.227 1.00 95.25 181 ASP A C 1
ATOM 1342 O O . ASP A 1 181 ? -9.655 13.337 9.283 1.00 95.25 181 ASP A O 1
ATOM 1346 N N . GLY A 1 182 ? -9.920 13.078 11.490 1.00 92.00 182 GLY A N 1
ATOM 1347 C CA . GLY A 1 182 ? -8.639 13.677 11.887 1.00 92.00 182 GLY A CA 1
ATOM 1348 C C . GLY A 1 182 ? -7.465 12.691 11.935 1.00 92.00 182 GLY A C 1
ATOM 1349 O O . GLY A 1 182 ? -6.396 13.042 12.437 1.00 92.00 182 GLY A O 1
ATOM 1350 N N . GLY A 1 183 ? -7.658 11.464 11.447 1.00 92.88 183 GLY A N 1
ATOM 1351 C CA . GLY A 1 183 ? -6.812 10.316 11.752 1.00 92.88 183 GLY A CA 1
ATOM 1352 C C . GLY A 1 183 ? -7.308 9.546 12.975 1.00 92.88 183 GLY A C 1
ATOM 1353 O O . GLY A 1 183 ? -8.032 10.057 13.831 1.00 92.88 183 GLY A O 1
ATOM 1354 N N . THR A 1 184 ? -6.916 8.278 13.046 1.00 95.62 184 THR A N 1
ATOM 1355 C CA . THR A 1 184 ? -7.398 7.334 14.057 1.00 95.62 184 THR A CA 1
ATOM 1356 C C . THR A 1 184 ? -6.251 6.906 14.966 1.00 95.62 184 THR A C 1
ATOM 1358 O O . THR A 1 184 ? -5.214 6.456 14.487 1.00 95.62 184 THR A O 1
ATOM 1361 N N . ALA A 1 185 ? -6.435 6.996 16.281 1.00 96.88 185 ALA A N 1
ATOM 1362 C CA . ALA A 1 185 ? -5.428 6.615 17.266 1.00 96.88 185 ALA A CA 1
ATOM 1363 C C . ALA A 1 185 ? -5.845 5.359 18.040 1.00 96.88 185 ALA A C 1
ATOM 1365 O O . ALA A 1 185 ? -6.957 5.275 18.556 1.00 96.88 185 ALA A O 1
ATOM 1366 N N . ALA A 1 186 ? -4.932 4.398 18.159 1.00 98.00 186 ALA A N 1
ATOM 1367 C CA . ALA A 1 186 ? -5.055 3.249 19.043 1.00 98.00 186 ALA A CA 1
ATOM 1368 C C . ALA A 1 186 ? -4.207 3.460 20.299 1.00 98.00 186 ALA A C 1
ATOM 1370 O O . ALA A 1 186 ? -3.053 3.886 20.215 1.00 98.00 186 ALA A O 1
ATOM 1371 N N . TYR A 1 187 ? -4.760 3.101 21.452 1.00 97.81 187 TYR A N 1
ATOM 1372 C CA . TYR A 1 187 ? -4.094 3.161 22.747 1.00 97.81 187 TYR A CA 1
ATOM 1373 C C . TYR A 1 187 ? -4.201 1.814 23.441 1.00 97.81 187 TYR A C 1
ATOM 1375 O O . TYR A 1 187 ? -5.227 1.153 23.354 1.00 97.81 187 TYR A O 1
ATOM 1383 N N . GLY A 1 188 ? -3.172 1.432 24.183 1.00 97.25 188 GLY A N 1
ATOM 1384 C CA . GLY A 1 188 ? -3.197 0.267 25.058 1.00 97.25 188 GLY A CA 1
ATOM 1385 C C . GLY A 1 188 ? -2.145 0.385 26.150 1.00 97.25 188 GLY A C 1
ATOM 1386 O O . GLY A 1 188 ? -1.378 1.351 26.201 1.00 97.25 188 GLY A O 1
ATOM 1387 N N . THR A 1 189 ? -2.087 -0.605 27.035 1.00 96.94 189 THR A N 1
ATOM 1388 C CA . THR A 1 189 ? -1.046 -0.670 28.066 1.00 96.94 189 THR A CA 1
ATOM 1389 C C . THR A 1 189 ? -0.216 -1.941 27.942 1.00 96.94 189 THR A C 1
ATOM 1391 O O . THR A 1 189 ? -0.743 -3.049 27.924 1.00 96.94 189 THR A O 1
ATOM 1394 N N . LEU A 1 190 ? 1.103 -1.779 27.876 1.00 95.12 190 LEU A N 1
ATOM 1395 C CA . LEU A 1 190 ? 2.088 -2.853 27.898 1.00 95.12 190 LEU A CA 1
ATOM 1396 C C . LEU A 1 190 ? 2.857 -2.756 29.214 1.00 95.12 190 LEU A C 1
ATOM 1398 O O . LEU A 1 190 ? 3.587 -1.791 29.433 1.00 95.12 190 LEU A O 1
ATOM 1402 N N . GLN A 1 191 ? 2.682 -3.727 30.113 1.00 92.88 191 GLN A N 1
ATOM 1403 C CA . GLN A 1 191 ? 3.391 -3.758 31.405 1.00 92.88 191 GLN A CA 1
ATOM 1404 C C . GLN A 1 191 ? 3.261 -2.443 32.209 1.00 92.88 191 GLN A C 1
ATOM 1406 O O . GLN A 1 191 ? 4.208 -1.971 32.838 1.00 92.88 191 GLN A O 1
ATOM 1411 N N . GLY A 1 192 ? 2.082 -1.814 32.155 1.00 89.81 192 GLY A N 1
ATOM 1412 C CA . GLY A 1 192 ? 1.802 -0.536 32.819 1.00 89.81 192 GLY A CA 1
ATOM 1413 C C . GLY A 1 192 ? 2.348 0.709 32.107 1.00 89.81 192 GLY A C 1
ATOM 1414 O O . GLY A 1 192 ? 2.192 1.812 32.627 1.00 89.81 192 GLY A O 1
ATOM 1415 N N . ARG A 1 193 ? 2.967 0.568 30.929 1.00 92.31 193 ARG A N 1
ATOM 1416 C CA . ARG A 1 193 ? 3.372 1.681 30.058 1.00 92.31 193 ARG A CA 1
ATOM 1417 C C . ARG A 1 193 ? 2.365 1.865 28.933 1.00 92.31 193 ARG A C 1
ATOM 1419 O O . ARG A 1 193 ? 1.838 0.890 28.410 1.00 92.31 193 ARG A O 1
ATOM 1426 N N . MET A 1 194 ? 2.114 3.114 28.558 1.00 93.44 194 MET A N 1
ATOM 1427 C CA . MET A 1 194 ? 1.228 3.430 27.442 1.00 93.44 194 MET A CA 1
ATOM 1428 C C . MET A 1 194 ? 1.888 3.036 26.117 1.00 93.44 194 MET A C 1
ATOM 1430 O O . MET A 1 194 ? 3.032 3.411 25.862 1.00 93.44 194 MET A O 1
ATOM 1434 N N . ALA A 1 195 ? 1.151 2.304 25.291 1.00 95.06 195 ALA A N 1
ATOM 1435 C CA . ALA A 1 195 ? 1.454 2.054 23.892 1.00 95.06 195 ALA A CA 1
ATOM 1436 C C . ALA A 1 195 ? 0.450 2.836 23.041 1.00 95.06 195 ALA A C 1
ATOM 1438 O O . ALA A 1 195 ? -0.737 2.871 23.367 1.00 95.06 195 ALA A O 1
ATOM 1439 N N . THR A 1 196 ? 0.928 3.472 21.976 1.00 95.25 196 THR A N 1
ATOM 1440 C CA . THR A 1 196 ? 0.093 4.264 21.073 1.00 95.25 196 THR A CA 1
ATOM 1441 C C . THR A 1 196 ? 0.488 3.981 19.636 1.00 95.25 196 THR A C 1
ATOM 1443 O O . THR A 1 196 ? 1.668 3.792 19.346 1.00 95.25 196 THR A O 1
ATOM 1446 N N . ALA A 1 197 ? -0.499 3.985 18.753 1.00 94.75 197 ALA A N 1
ATOM 1447 C CA . ALA A 1 197 ? -0.303 3.947 17.314 1.00 94.75 197 ALA A CA 1
ATOM 1448 C C . ALA A 1 197 ? -1.314 4.878 16.653 1.00 94.75 197 ALA A C 1
ATOM 1450 O O . ALA A 1 197 ? -2.391 5.104 17.205 1.00 94.75 197 ALA A O 1
ATOM 1451 N N . VAL A 1 198 ? -0.969 5.432 15.497 1.00 93.44 198 VAL A N 1
ATOM 1452 C CA . VAL A 1 198 ? -1.842 6.342 14.755 1.00 93.44 198 VAL A CA 1
ATOM 1453 C C . VAL A 1 198 ? -1.901 5.876 13.312 1.00 93.44 198 VAL A C 1
ATOM 1455 O O . VAL A 1 198 ? -0.899 5.452 12.748 1.00 93.44 198 VAL A O 1
ATOM 1458 N N . SER A 1 199 ? -3.095 5.940 12.748 1.00 92.94 199 SER A N 1
ATOM 1459 C CA . SER A 1 199 ? -3.373 5.773 11.333 1.00 92.94 199 SER A CA 1
ATOM 1460 C C . SER A 1 199 ? -3.745 7.153 10.777 1.00 92.94 199 SER A C 1
ATOM 1462 O O . SER A 1 199 ? -4.500 7.866 11.453 1.00 92.94 199 SER A O 1
ATOM 1464 N N . PRO A 1 200 ? -3.245 7.560 9.598 1.00 91.50 200 PRO A N 1
ATOM 1465 C CA . PRO A 1 200 ? -3.580 8.868 9.034 1.00 91.50 200 PRO A CA 1
ATOM 1466 C C . PRO A 1 200 ? -5.083 9.040 8.722 1.00 91.50 200 PRO A C 1
ATOM 1468 O O . PRO A 1 200 ? -5.874 8.111 8.896 1.00 91.50 200 PRO A O 1
ATOM 1471 N N . PRO A 1 201 ? -5.514 10.233 8.288 1.00 92.62 201 PRO A N 1
ATOM 1472 C CA . PRO A 1 201 ? -6.911 10.489 7.952 1.00 92.62 201 PRO A CA 1
ATOM 1473 C C . PRO A 1 201 ? -7.461 9.655 6.789 1.00 92.62 201 PRO A C 1
ATOM 1475 O O . PRO A 1 201 ? -6.781 9.424 5.789 1.00 92.62 201 PRO A O 1
ATOM 1478 N N . ILE A 1 202 ? -8.717 9.224 6.878 1.00 93.12 202 ILE A N 1
ATOM 1479 C CA . ILE A 1 202 ? -9.452 8.603 5.771 1.00 93.12 202 ILE A CA 1
ATOM 1480 C C . ILE A 1 202 ? -9.627 9.629 4.653 1.00 93.12 202 ILE A C 1
ATOM 1482 O O . ILE A 1 202 ? -10.365 10.601 4.811 1.00 93.12 202 ILE A O 1
ATOM 1486 N N . ARG A 1 203 ? -9.032 9.356 3.492 1.00 92.19 203 ARG A N 1
ATOM 1487 C CA . ARG A 1 203 ? -9.048 10.271 2.354 1.00 92.19 203 ARG A CA 1
ATOM 1488 C C . ARG A 1 203 ? -10.006 9.821 1.263 1.00 92.19 203 ARG A C 1
ATOM 1490 O O . ARG A 1 203 ? -9.906 8.711 0.734 1.00 92.19 203 ARG A O 1
ATOM 1497 N N . LEU A 1 204 ? -10.870 10.738 0.840 1.00 91.81 204 LEU A N 1
ATOM 1498 C CA . LEU A 1 204 ? -11.591 10.648 -0.423 1.00 91.81 204 LEU A CA 1
ATOM 1499 C C . LEU A 1 204 ? -10.862 11.453 -1.494 1.00 91.81 204 LEU A C 1
ATOM 1501 O O . LEU A 1 204 ? -10.581 12.637 -1.307 1.00 91.81 204 LEU A O 1
ATOM 1505 N N . ALA A 1 205 ? -10.584 10.813 -2.627 1.00 92.56 205 ALA A N 1
ATOM 1506 C CA . ALA A 1 205 ? -10.115 11.503 -3.820 1.00 92.56 205 ALA A CA 1
ATOM 1507 C C . ALA A 1 205 ? -11.259 12.275 -4.500 1.00 92.56 205 ALA A C 1
ATOM 1509 O O . ALA A 1 205 ? -12.431 11.955 -4.271 1.00 92.56 205 ALA A O 1
ATOM 1510 N N . PRO A 1 206 ? -10.938 13.238 -5.383 1.00 92.56 206 PRO A N 1
ATOM 1511 C CA . PRO A 1 206 ? -11.951 13.919 -6.174 1.00 92.56 206 PRO A CA 1
ATOM 1512 C C . PRO A 1 206 ? -12.776 12.957 -7.045 1.00 92.56 206 PRO A C 1
ATOM 1514 O O . PRO A 1 206 ? -12.358 11.843 -7.384 1.00 92.56 206 PRO A O 1
ATOM 1517 N N . ASP A 1 207 ? -13.944 13.420 -7.471 1.00 90.06 207 ASP A N 1
ATOM 1518 C CA . ASP A 1 207 ? -14.817 12.670 -8.365 1.00 90.06 207 ASP A CA 1
ATOM 1519 C C . ASP A 1 207 ? -14.108 12.364 -9.698 1.00 90.06 207 ASP A C 1
ATOM 1521 O O . ASP A 1 207 ? -13.342 13.164 -10.238 1.00 90.06 207 ASP A O 1
ATOM 1525 N N . GLY A 1 208 ? -14.380 11.182 -10.259 1.00 89.56 208 GLY A N 1
ATOM 1526 C CA . GLY A 1 208 ? -13.784 10.728 -11.523 1.00 89.56 208 GLY A CA 1
ATOM 1527 C C . GLY A 1 208 ? -12.482 9.935 -11.379 1.00 89.56 208 GLY A C 1
ATOM 1528 O O . GLY A 1 208 ? -11.997 9.397 -12.374 1.00 89.56 208 GLY A O 1
ATOM 1529 N N . PHE A 1 209 ? -11.951 9.775 -10.161 1.00 92.56 209 PHE A N 1
ATOM 1530 C CA . PHE A 1 209 ? -10.744 8.979 -9.918 1.00 92.56 209 PHE A CA 1
ATOM 1531 C C . PHE A 1 209 ? -10.986 7.513 -9.526 1.00 92.56 209 PHE A C 1
ATOM 1533 O O . PHE A 1 209 ? -10.023 6.784 -9.307 1.00 92.56 209 PHE A O 1
ATOM 1540 N N . ALA A 1 210 ? -12.238 7.043 -9.490 1.00 89.50 210 ALA A N 1
ATOM 1541 C CA . ALA A 1 210 ? -12.577 5.691 -9.028 1.00 89.50 210 ALA A CA 1
ATOM 1542 C C . ALA A 1 210 ? -11.768 4.577 -9.727 1.00 89.50 210 ALA A C 1
ATOM 1544 O O . ALA A 1 210 ? -11.294 3.660 -9.064 1.00 89.50 210 ALA A O 1
ATOM 1545 N N . ASN A 1 211 ? -11.532 4.693 -11.042 1.00 92.19 211 ASN A N 1
ATOM 1546 C CA . ASN A 1 211 ? -10.743 3.717 -11.809 1.00 92.19 211 ASN A CA 1
ATOM 1547 C C . ASN A 1 211 ? -9.262 3.641 -11.388 1.00 92.19 211 ASN A C 1
ATOM 1549 O O . ASN A 1 211 ? -8.581 2.662 -11.665 1.00 92.19 211 ASN A O 1
ATOM 1553 N N . TRP A 1 212 ? -8.751 4.676 -10.728 1.00 95.38 212 TRP A N 1
ATOM 1554 C CA . TRP A 1 212 ? -7.351 4.806 -10.320 1.00 95.38 212 TRP A CA 1
ATOM 1555 C C . TRP A 1 212 ? -7.141 4.511 -8.833 1.00 95.38 212 TRP A C 1
ATOM 1557 O O . TRP A 1 212 ? -6.043 4.711 -8.325 1.00 95.38 212 TRP A O 1
ATOM 1567 N N . LEU A 1 213 ? -8.193 4.051 -8.150 1.00 93.94 213 LEU A N 1
ATOM 1568 C CA . LEU A 1 213 ? -8.201 3.638 -6.745 1.00 93.94 213 LEU A CA 1
ATOM 1569 C C . LEU A 1 213 ? -8.559 2.156 -6.576 1.00 93.94 213 LEU A C 1
ATOM 1571 O O . LEU A 1 213 ? -8.700 1.679 -5.454 1.00 93.94 213 LEU A O 1
ATOM 1575 N N . ILE A 1 214 ? -8.733 1.422 -7.677 1.00 93.12 214 ILE A N 1
ATOM 1576 C CA . ILE A 1 214 ? -9.107 0.009 -7.637 1.00 93.12 214 ILE A CA 1
ATOM 1577 C C . ILE A 1 214 ? -7.963 -0.862 -7.105 1.00 93.12 214 ILE A C 1
ATOM 1579 O O . ILE A 1 214 ? -6.783 -0.597 -7.349 1.00 93.12 214 ILE A O 1
ATOM 1583 N N . SER A 1 215 ? -8.335 -1.937 -6.417 1.00 94.88 215 SER A N 1
ATOM 1584 C CA . SER A 1 215 ? -7.432 -3.057 -6.153 1.00 94.88 215 SER A CA 1
ATOM 1585 C C . SER A 1 215 ? -7.326 -3.908 -7.422 1.00 94.88 215 SER A C 1
ATOM 1587 O O . SER A 1 215 ? -8.337 -4.130 -8.089 1.00 94.88 215 SER A O 1
ATOM 1589 N N . THR A 1 216 ? -6.122 -4.353 -7.766 1.00 95.81 216 THR A N 1
ATOM 1590 C CA . THR A 1 216 ? -5.845 -5.200 -8.945 1.00 95.81 216 THR A CA 1
ATOM 1591 C C . THR A 1 216 ? -5.039 -6.427 -8.530 1.00 95.81 216 THR A C 1
ATOM 1593 O O . THR A 1 216 ? -4.585 -6.499 -7.384 1.00 95.81 216 THR A O 1
ATOM 1596 N N . ALA A 1 217 ? -4.866 -7.387 -9.443 1.00 95.44 217 ALA A N 1
ATOM 1597 C CA . ALA A 1 217 ? -4.113 -8.609 -9.161 1.00 95.44 217 ALA A CA 1
ATOM 1598 C C . ALA A 1 217 ? -2.675 -8.318 -8.685 1.00 95.44 217 ALA A C 1
ATOM 1600 O O . ALA A 1 217 ? -2.252 -8.869 -7.672 1.00 95.44 217 ALA A O 1
ATOM 1601 N N . ASP A 1 218 ? -1.969 -7.403 -9.357 1.00 97.38 218 ASP A N 1
ATOM 1602 C CA . ASP A 1 218 ? -0.569 -7.079 -9.049 1.00 97.38 218 ASP A CA 1
ATOM 1603 C C . ASP A 1 218 ? -0.453 -5.957 -8.007 1.00 97.38 218 ASP A C 1
ATOM 1605 O O . ASP A 1 218 ? 0.344 -6.048 -7.069 1.00 97.38 218 ASP A O 1
ATOM 1609 N N . ALA A 1 219 ? -1.293 -4.918 -8.112 1.00 97.56 219 ALA A N 1
ATOM 1610 C CA . ALA A 1 219 ? -1.408 -3.835 -7.130 1.00 97.56 219 ALA A CA 1
ATOM 1611 C C . ALA A 1 219 ? -2.605 -4.062 -6.189 1.00 97.56 219 ALA A C 1
ATOM 1613 O O . ALA A 1 219 ? -3.679 -3.468 -6.356 1.00 97.56 219 ALA A O 1
ATOM 1614 N N . THR A 1 220 ? -2.428 -4.944 -5.203 1.00 96.56 220 THR A N 1
ATOM 1615 C CA . THR A 1 220 ? -3.431 -5.276 -4.183 1.00 96.56 220 THR A CA 1
ATOM 1616 C C . THR A 1 220 ? -3.367 -4.272 -3.031 1.00 96.56 220 THR A C 1
ATOM 1618 O O . THR A 1 220 ? -2.599 -4.433 -2.085 1.00 96.56 220 THR A O 1
ATOM 1621 N N . ARG A 1 221 ? -4.205 -3.232 -3.079 1.00 94.75 221 ARG A N 1
ATOM 1622 C CA . ARG A 1 221 ? -4.216 -2.152 -2.068 1.00 94.75 221 ARG A CA 1
ATOM 1623 C C . ARG A 1 221 ? -4.781 -2.559 -0.696 1.00 94.75 221 ARG A C 1
ATOM 1625 O O . ARG A 1 221 ? -4.709 -1.779 0.243 1.00 94.75 221 ARG A O 1
ATOM 1632 N N . ASP A 1 222 ? -5.388 -3.740 -0.603 1.00 92.44 222 ASP A N 1
ATOM 1633 C CA . ASP A 1 222 ? -6.037 -4.242 0.615 1.00 92.44 222 ASP A CA 1
ATOM 1634 C C . ASP A 1 222 ? -5.201 -5.354 1.298 1.00 92.44 222 ASP A C 1
ATOM 1636 O O . ASP A 1 222 ? -5.693 -6.038 2.193 1.00 92.44 222 ASP A O 1
ATOM 1640 N N . ASP A 1 223 ? -3.950 -5.573 0.861 1.00 95.25 223 ASP A N 1
ATOM 1641 C CA . ASP A 1 223 ? -3.032 -6.539 1.481 1.00 95.25 223 ASP A CA 1
ATOM 1642 C C . ASP A 1 223 ? -2.606 -6.077 2.883 1.00 95.25 223 ASP A C 1
ATOM 1644 O O . ASP A 1 223 ? -2.133 -4.958 3.064 1.00 95.25 223 ASP A O 1
ATOM 1648 N N . GLU A 1 224 ? -2.752 -6.950 3.883 1.00 91.38 224 GLU A N 1
ATOM 1649 C CA . GLU A 1 224 ? -2.527 -6.606 5.292 1.00 91.38 224 GLU A CA 1
ATOM 1650 C C . GLU A 1 224 ? -1.082 -6.173 5.577 1.00 91.38 224 GLU A C 1
ATOM 1652 O O . GLU A 1 224 ? -0.865 -5.164 6.247 1.00 91.38 224 GLU A O 1
ATOM 1657 N N . ALA A 1 225 ? -0.088 -6.893 5.046 1.00 92.75 225 ALA A N 1
ATOM 1658 C CA . ALA A 1 225 ? 1.317 -6.561 5.279 1.00 92.75 225 ALA A CA 1
ATOM 1659 C C . ALA A 1 225 ? 1.676 -5.214 4.637 1.00 92.75 225 ALA A C 1
ATOM 1661 O O . ALA A 1 225 ? 2.358 -4.393 5.252 1.00 92.75 225 ALA A O 1
ATOM 1662 N N . MET A 1 226 ? 1.169 -4.962 3.427 1.00 95.94 226 MET A N 1
ATOM 1663 C CA . MET A 1 226 ? 1.325 -3.672 2.759 1.00 95.94 226 MET A CA 1
ATOM 1664 C C . MET A 1 226 ? 0.652 -2.542 3.543 1.00 95.94 226 MET A C 1
ATOM 1666 O O . MET A 1 226 ? 1.267 -1.499 3.735 1.00 95.94 226 MET A O 1
ATOM 1670 N N . LEU A 1 227 ? -0.562 -2.749 4.055 1.00 95.25 227 LEU A N 1
ATOM 1671 C CA . LEU A 1 227 ? -1.289 -1.750 4.841 1.00 95.25 227 LEU A CA 1
ATOM 1672 C C . LEU A 1 227 ? -0.584 -1.387 6.155 1.00 95.25 227 LEU A C 1
ATOM 1674 O O . LEU A 1 227 ? -0.645 -0.232 6.583 1.00 95.25 227 LEU A O 1
ATOM 1678 N N . PHE A 1 228 ? 0.094 -2.335 6.805 1.00 92.44 228 PHE A N 1
ATOM 1679 C CA . PHE A 1 228 ? 0.943 -2.018 7.955 1.00 92.44 228 PHE A CA 1
ATOM 1680 C C . PHE A 1 228 ? 2.188 -1.231 7.544 1.00 92.44 228 PHE A C 1
ATOM 1682 O O . PHE A 1 228 ? 2.491 -0.226 8.183 1.00 92.44 228 PHE A O 1
ATOM 1689 N N . GLN A 1 229 ? 2.853 -1.610 6.447 1.00 94.12 229 GLN A N 1
ATOM 1690 C CA . GLN A 1 229 ? 3.990 -0.844 5.929 1.00 94.12 229 GLN A CA 1
ATOM 1691 C C . GLN A 1 229 ? 3.592 0.587 5.539 1.00 94.12 229 GLN A C 1
ATOM 1693 O O . GLN A 1 229 ? 4.331 1.529 5.811 1.00 94.12 229 GLN A O 1
ATOM 1698 N N . LEU A 1 230 ? 2.418 0.751 4.930 1.00 93.88 230 LEU A N 1
ATOM 1699 C CA . LEU A 1 230 ? 1.825 2.035 4.574 1.00 93.88 230 LEU A CA 1
ATOM 1700 C C . LEU A 1 230 ? 1.610 2.917 5.815 1.00 93.88 230 LEU A C 1
ATOM 1702 O O . LEU A 1 230 ? 2.035 4.072 5.831 1.00 93.88 230 LEU A O 1
ATOM 1706 N N . ALA A 1 231 ? 1.027 2.353 6.878 1.00 90.12 231 ALA A N 1
ATOM 1707 C CA . ALA A 1 231 ? 0.800 3.069 8.132 1.00 90.12 231 ALA A CA 1
ATOM 1708 C C . ALA A 1 231 ? 2.111 3.520 8.803 1.00 90.12 231 ALA A C 1
ATOM 1710 O O . ALA A 1 231 ? 2.153 4.592 9.398 1.00 90.12 231 ALA A O 1
ATOM 1711 N N . GLU A 1 232 ? 3.199 2.751 8.685 1.00 89.94 232 GLU A N 1
ATOM 1712 C CA . GLU A 1 232 ? 4.519 3.161 9.194 1.00 89.94 232 GLU A CA 1
ATOM 1713 C C . GLU A 1 232 ? 5.122 4.368 8.466 1.00 89.94 232 GLU A C 1
ATOM 1715 O O . GLU A 1 232 ? 6.007 5.027 9.019 1.00 89.94 232 GLU A O 1
ATOM 1720 N N . LEU A 1 233 ? 4.663 4.625 7.239 1.00 93.44 233 LEU A N 1
ATOM 1721 C CA . LEU A 1 233 ? 5.118 5.693 6.350 1.00 93.44 233 LEU A CA 1
ATOM 1722 C C . LEU A 1 233 ? 4.156 6.899 6.353 1.00 93.44 233 LEU A C 1
ATOM 1724 O O . LEU A 1 233 ? 4.271 7.782 5.500 1.00 93.44 233 LEU A O 1
ATOM 1728 N N . ASP A 1 234 ? 3.218 6.945 7.308 1.00 90.25 234 ASP A N 1
ATOM 1729 C CA . ASP A 1 234 ? 2.254 8.033 7.531 1.00 90.25 234 ASP A CA 1
ATOM 1730 C C . ASP A 1 234 ? 1.422 8.409 6.285 1.00 90.25 234 ASP A C 1
ATOM 1732 O O . ASP A 1 234 ? 1.044 9.570 6.108 1.00 90.25 234 ASP A O 1
ATOM 1736 N N . ASP A 1 235 ? 1.140 7.445 5.400 1.00 91.56 235 ASP A N 1
ATOM 1737 C CA . ASP A 1 235 ? 0.452 7.662 4.116 1.00 91.56 235 ASP A CA 1
ATOM 1738 C C . ASP A 1 235 ? 1.104 8.781 3.266 1.00 91.56 235 ASP A C 1
ATOM 1740 O O . ASP A 1 235 ? 0.443 9.419 2.445 1.00 91.56 235 ASP A O 1
ATOM 1744 N N . ASN A 1 236 ? 2.396 9.073 3.463 1.00 93.94 236 ASN A N 1
ATOM 1745 C CA . ASN A 1 236 ? 3.075 10.184 2.800 1.00 93.94 236 ASN A CA 1
ATOM 1746 C C . ASN A 1 236 ? 3.604 9.751 1.422 1.00 93.94 236 ASN A C 1
ATOM 1748 O O . ASN A 1 236 ? 4.528 8.946 1.364 1.00 93.94 236 ASN A O 1
ATOM 1752 N N . PRO A 1 237 ? 3.128 10.326 0.302 1.00 95.62 237 PRO A N 1
ATOM 1753 C CA . PRO A 1 237 ? 3.455 9.838 -1.039 1.00 95.62 237 PRO A CA 1
ATOM 1754 C C . PRO A 1 237 ? 4.953 9.907 -1.366 1.00 95.62 237 PRO A C 1
ATOM 1756 O O . PRO A 1 237 ? 5.439 9.085 -2.138 1.00 95.62 237 PRO A O 1
ATOM 1759 N N . VAL A 1 238 ? 5.691 10.846 -0.765 1.00 95.00 238 VAL A N 1
ATOM 1760 C CA . VAL A 1 238 ? 7.150 10.932 -0.910 1.00 95.00 238 VAL A CA 1
ATOM 1761 C C . VAL A 1 238 ? 7.828 9.818 -0.118 1.00 95.00 238 VAL A C 1
ATOM 1763 O O . VAL A 1 238 ? 8.674 9.130 -0.671 1.00 95.00 238 VAL A O 1
ATOM 1766 N N . ALA A 1 239 ? 7.411 9.571 1.127 1.00 96.88 239 ALA A N 1
ATOM 1767 C CA . ALA A 1 239 ? 7.956 8.474 1.930 1.00 96.88 239 ALA A CA 1
ATOM 1768 C C . ALA A 1 239 ? 7.644 7.096 1.320 1.00 96.88 239 ALA A C 1
ATOM 1770 O O . ALA A 1 239 ? 8.485 6.203 1.359 1.00 96.88 239 ALA A O 1
ATOM 1771 N N . LEU A 1 240 ? 6.461 6.928 0.715 1.00 97.94 240 LEU A N 1
ATOM 1772 C CA . LEU A 1 240 ? 6.090 5.717 -0.026 1.00 97.94 240 LEU A CA 1
ATOM 1773 C C . LEU A 1 240 ? 6.997 5.508 -1.240 1.00 97.94 240 LEU A C 1
ATOM 1775 O O . LEU A 1 240 ? 7.515 4.413 -1.446 1.00 97.94 240 LEU A O 1
ATOM 1779 N N . PHE A 1 241 ? 7.216 6.565 -2.021 1.00 98.19 241 PHE A N 1
ATOM 1780 C CA . PHE A 1 241 ? 8.140 6.539 -3.149 1.00 98.19 241 PHE A CA 1
ATOM 1781 C C . PHE A 1 241 ? 9.569 6.191 -2.707 1.00 98.19 241 PHE A C 1
ATOM 1783 O O . PHE A 1 241 ? 10.162 5.267 -3.255 1.00 98.19 241 PHE A O 1
ATOM 1790 N N . GLU A 1 242 ? 10.094 6.874 -1.687 1.00 97.31 242 GLU A N 1
ATOM 1791 C CA . GLU A 1 242 ? 11.442 6.649 -1.145 1.00 97.31 242 GLU A CA 1
ATOM 1792 C C . GLU A 1 242 ? 11.609 5.230 -0.582 1.00 97.31 242 GLU A C 1
ATOM 1794 O O . GLU A 1 242 ? 12.652 4.606 -0.777 1.00 97.31 242 GLU A O 1
ATOM 1799 N N . TYR A 1 243 ? 10.577 4.692 0.076 1.00 97.88 243 TYR A N 1
ATOM 1800 C CA . TYR A 1 243 ? 10.575 3.316 0.565 1.00 97.88 243 TYR A CA 1
ATOM 1801 C C . TYR A 1 243 ? 10.722 2.312 -0.580 1.00 97.88 243 TYR A C 1
ATOM 1803 O O . TYR A 1 243 ? 11.590 1.443 -0.521 1.00 97.88 243 TYR A O 1
ATOM 1811 N N . VAL A 1 244 ? 9.898 2.434 -1.630 1.00 98.31 244 VAL A N 1
ATOM 1812 C CA . VAL A 1 244 ? 9.957 1.515 -2.777 1.00 98.31 244 VAL A CA 1
ATOM 1813 C C . VAL A 1 244 ? 11.263 1.703 -3.553 1.00 98.31 244 VAL A C 1
ATOM 1815 O O . VAL A 1 244 ? 11.856 0.716 -3.975 1.00 98.31 244 VAL A O 1
ATOM 1818 N N . GLN A 1 245 ? 11.767 2.936 -3.660 1.00 96.94 245 GLN A N 1
ATOM 1819 C CA . GLN A 1 245 ? 13.053 3.229 -4.297 1.00 96.94 245 GLN A CA 1
ATOM 1820 C C . GLN A 1 245 ? 14.250 2.600 -3.576 1.00 96.94 245 GLN A C 1
ATOM 1822 O O . GLN A 1 245 ? 15.257 2.271 -4.203 1.00 96.94 245 GLN A O 1
ATOM 1827 N N . ALA A 1 246 ? 14.159 2.408 -2.261 1.00 96.00 246 ALA A N 1
ATOM 1828 C CA . ALA A 1 246 ? 15.201 1.738 -1.494 1.00 96.00 246 ALA A CA 1
ATOM 1829 C C . ALA A 1 246 ? 15.236 0.210 -1.707 1.00 96.00 246 ALA A C 1
ATOM 1831 O O . ALA A 1 246 ? 16.178 -0.442 -1.246 1.00 96.00 246 ALA A O 1
ATOM 1832 N N . LEU A 1 247 ? 14.230 -0.373 -2.371 1.00 96.31 247 LEU A N 1
ATOM 1833 C CA . LEU A 1 247 ? 14.170 -1.808 -2.646 1.00 96.31 247 LEU A CA 1
ATOM 1834 C C . LEU A 1 247 ? 15.124 -2.205 -3.779 1.00 96.31 247 LEU A C 1
ATOM 1836 O O . LEU A 1 247 ? 15.459 -1.421 -4.665 1.00 96.31 247 LEU A O 1
ATOM 1840 N N . GLY A 1 248 ? 15.562 -3.463 -3.767 1.00 96.31 248 GLY A N 1
ATOM 1841 C CA . GLY A 1 248 ? 16.446 -3.987 -4.803 1.00 96.31 248 GLY A CA 1
ATOM 1842 C C . GLY A 1 248 ? 15.761 -4.057 -6.169 1.00 96.31 248 GLY A C 1
ATOM 1843 O O . GLY A 1 248 ? 14.650 -4.572 -6.298 1.00 96.31 248 GLY A O 1
ATOM 1844 N N . TYR A 1 249 ? 16.441 -3.598 -7.216 1.00 96.94 249 TYR A N 1
ATOM 1845 C CA . TYR A 1 249 ? 16.022 -3.902 -8.580 1.00 96.94 249 TYR A CA 1
ATOM 1846 C C . TYR A 1 249 ? 16.494 -5.303 -8.983 1.00 96.94 249 TYR A C 1
ATOM 1848 O O . TYR A 1 249 ? 17.637 -5.685 -8.726 1.00 96.94 249 TYR A O 1
ATOM 1856 N N . GLU A 1 250 ? 15.619 -6.064 -9.636 1.00 96.69 250 GLU A N 1
ATOM 1857 C CA . GLU A 1 250 ? 15.942 -7.364 -10.218 1.00 96.69 250 GLU A CA 1
ATOM 1858 C C . GLU A 1 250 ? 15.320 -7.482 -11.612 1.00 96.69 250 GLU A C 1
ATOM 1860 O O . GLU A 1 250 ? 14.105 -7.407 -11.747 1.00 96.69 250 GLU A O 1
ATOM 1865 N N . ALA A 1 251 ? 16.138 -7.688 -12.648 1.00 96.38 251 ALA A N 1
ATOM 1866 C CA . ALA A 1 251 ? 15.648 -7.847 -14.016 1.00 96.38 251 ALA A CA 1
ATOM 1867 C C . ALA A 1 251 ? 15.070 -9.254 -14.255 1.00 96.38 251 ALA A C 1
ATOM 1869 O O . ALA A 1 251 ? 15.784 -10.257 -14.169 1.00 96.38 251 ALA A O 1
ATOM 1870 N N . TYR A 1 252 ? 13.784 -9.312 -14.593 1.00 96.56 252 TYR A N 1
ATOM 1871 C CA . TYR A 1 252 ? 13.071 -10.487 -15.098 1.00 96.56 252 TYR A CA 1
ATOM 1872 C C . TYR A 1 252 ? 11.813 -10.047 -15.852 1.00 96.56 252 TYR A C 1
ATOM 1874 O O . TYR A 1 252 ? 11.370 -8.907 -15.717 1.00 96.56 252 TYR A O 1
ATOM 1882 N N . ASP A 1 253 ? 11.267 -10.965 -16.645 1.00 94.94 253 ASP A N 1
ATOM 1883 C CA . ASP A 1 253 ? 10.083 -10.743 -17.475 1.00 94.94 253 ASP A CA 1
ATOM 1884 C C . ASP A 1 253 ? 8.782 -10.827 -16.655 1.00 94.94 253 ASP A C 1
ATOM 1886 O O . ASP A 1 253 ? 8.645 -11.709 -15.801 1.00 94.94 253 ASP A O 1
ATOM 1890 N N . GLY A 1 254 ? 7.836 -9.930 -16.945 1.00 93.62 254 GLY A N 1
ATOM 1891 C CA . GLY A 1 254 ? 6.502 -9.877 -16.332 1.00 93.62 254 GLY A CA 1
ATOM 1892 C C . GLY A 1 254 ? 6.440 -9.444 -14.858 1.00 93.62 254 GLY A C 1
ATOM 1893 O O . GLY A 1 254 ? 7.449 -9.149 -14.223 1.00 93.62 254 GLY A O 1
ATOM 1894 N N . SER A 1 255 ? 5.229 -9.392 -14.300 1.00 95.50 255 SER A N 1
ATOM 1895 C CA . SER A 1 255 ? 4.963 -9.170 -12.874 1.00 95.50 255 SER A CA 1
ATOM 1896 C C . SER A 1 255 ? 4.856 -10.521 -12.173 1.00 95.50 255 SER A C 1
ATOM 1898 O O . SER A 1 255 ? 3.907 -11.267 -12.384 1.00 95.50 255 SER A O 1
A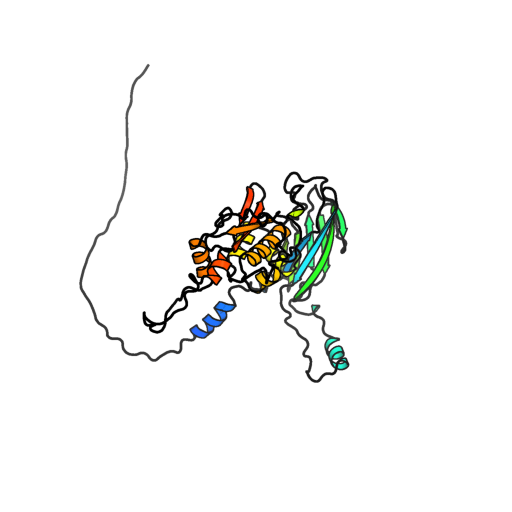TOM 1900 N N . LEU A 1 256 ? 5.852 -10.868 -11.356 1.00 95.62 256 LEU A N 1
ATOM 1901 C CA . LEU A 1 256 ? 5.903 -12.170 -10.674 1.00 95.62 256 LEU A CA 1
ATOM 1902 C C . LEU A 1 256 ? 5.663 -12.044 -9.173 1.00 95.62 256 LEU A C 1
ATOM 1904 O O . LEU A 1 256 ? 5.242 -12.999 -8.515 1.00 95.62 256 LEU A O 1
ATOM 1908 N N . ARG A 1 257 ? 5.989 -10.881 -8.609 1.00 95.25 257 ARG A N 1
ATOM 1909 C CA . ARG A 1 257 ? 5.944 -10.629 -7.171 1.00 95.25 257 ARG A CA 1
ATOM 1910 C C . ARG A 1 257 ? 4.698 -9.849 -6.767 1.00 95.25 257 ARG A C 1
ATOM 1912 O O . ARG A 1 257 ? 4.180 -10.078 -5.668 1.00 95.25 257 ARG A O 1
ATOM 1919 N N . GLY A 1 258 ? 4.227 -8.938 -7.618 1.00 95.94 258 GLY A N 1
ATOM 1920 C CA . GLY A 1 258 ? 3.152 -8.004 -7.302 1.00 95.94 258 GLY A CA 1
ATOM 1921 C C . GLY A 1 258 ? 3.417 -7.258 -5.991 1.00 95.94 258 GLY A C 1
ATOM 1922 O O . GLY A 1 258 ? 4.554 -7.101 -5.546 1.00 95.94 258 GLY A O 1
ATOM 1923 N N . THR A 1 259 ? 2.353 -6.841 -5.313 1.00 97.69 259 THR A N 1
ATOM 1924 C CA . THR A 1 259 ? 2.440 -6.077 -4.058 1.00 97.69 259 THR A CA 1
ATOM 1925 C C . THR A 1 259 ? 3.156 -6.862 -2.957 1.00 97.69 259 THR A C 1
ATOM 1927 O O . THR A 1 259 ? 4.198 -6.444 -2.451 1.00 97.69 259 THR A O 1
ATOM 1930 N N . ARG A 1 260 ? 2.617 -8.031 -2.586 1.00 96.06 260 ARG A N 1
ATOM 1931 C CA . ARG A 1 260 ? 3.108 -8.784 -1.425 1.00 96.06 260 ARG A CA 1
ATOM 1932 C C . ARG A 1 260 ? 4.490 -9.386 -1.657 1.00 96.06 260 ARG A C 1
ATOM 1934 O O . ARG A 1 260 ? 5.328 -9.350 -0.760 1.00 96.06 260 ARG A O 1
ATOM 1941 N N . GLY A 1 261 ? 4.745 -9.934 -2.844 1.00 97.12 261 GLY A N 1
ATOM 1942 C CA . GLY A 1 261 ? 6.038 -10.530 -3.157 1.00 97.12 261 GLY A CA 1
ATOM 1943 C C . GLY A 1 261 ? 7.157 -9.492 -3.175 1.00 97.12 261 GLY A C 1
ATOM 1944 O O . GLY A 1 261 ? 8.246 -9.789 -2.688 1.00 97.12 261 GLY A O 1
ATOM 1945 N N . THR A 1 262 ? 6.894 -8.282 -3.681 1.00 98.25 262 THR A N 1
ATOM 1946 C CA . THR A 1 262 ? 7.900 -7.208 -3.744 1.00 98.25 262 THR A CA 1
ATOM 1947 C C . THR A 1 262 ? 8.228 -6.713 -2.349 1.00 98.25 262 THR A C 1
ATOM 1949 O O . THR A 1 262 ? 9.401 -6.596 -1.999 1.00 98.25 262 THR A O 1
ATOM 1952 N N . LEU A 1 263 ? 7.191 -6.527 -1.524 1.00 97.38 263 LEU A N 1
ATOM 1953 C CA . LEU A 1 263 ? 7.334 -6.155 -0.122 1.00 97.38 263 LEU A CA 1
ATOM 1954 C C . LEU A 1 263 ? 8.179 -7.180 0.653 1.00 97.38 263 LEU A C 1
ATOM 1956 O O . LEU A 1 263 ? 9.136 -6.815 1.325 1.00 97.38 263 LEU A O 1
ATOM 1960 N N . TRP A 1 264 ? 7.865 -8.473 0.538 1.00 96.44 264 TRP A N 1
ATOM 1961 C CA . TRP A 1 264 ? 8.550 -9.525 1.304 1.00 96.44 264 TRP A CA 1
ATOM 1962 C C . TRP A 1 264 ? 9.950 -9.853 0.795 1.00 96.44 264 TRP A C 1
ATOM 1964 O O . TRP A 1 264 ? 10.818 -10.227 1.582 1.00 96.44 264 TRP A O 1
ATOM 1974 N N . SER A 1 265 ? 10.172 -9.734 -0.513 1.00 96.81 265 SER A N 1
ATOM 1975 C CA . SER A 1 265 ? 11.492 -9.967 -1.107 1.00 96.81 265 SER A CA 1
ATOM 1976 C C . SER A 1 265 ? 12.414 -8.756 -0.955 1.00 96.81 265 SER A C 1
ATOM 1978 O O . SER A 1 265 ? 13.604 -8.874 -1.233 1.00 96.81 265 SER A O 1
ATOM 1980 N N . ALA A 1 266 ? 11.867 -7.602 -0.548 1.00 97.31 266 ALA A N 1
ATOM 1981 C CA . ALA A 1 266 ? 12.536 -6.304 -0.538 1.00 97.31 266 ALA A CA 1
ATOM 1982 C C . ALA A 1 266 ? 13.196 -5.951 -1.888 1.00 97.31 266 ALA A C 1
ATOM 1984 O O . ALA A 1 266 ? 14.234 -5.288 -1.934 1.00 97.31 266 ALA A O 1
ATOM 1985 N N . ALA A 1 267 ? 12.610 -6.437 -2.986 1.00 97.12 267 ALA A N 1
ATOM 1986 C CA . ALA A 1 267 ? 13.125 -6.274 -4.337 1.00 97.12 267 ALA A CA 1
ATOM 1987 C C . ALA A 1 267 ? 12.071 -6.636 -5.395 1.00 97.12 267 ALA A C 1
ATOM 1989 O O . ALA A 1 267 ? 11.177 -7.448 -5.134 1.00 97.12 267 ALA A O 1
ATOM 1990 N N . GLY A 1 268 ? 12.221 -6.113 -6.610 1.00 97.62 268 GLY A N 1
ATOM 1991 C CA . GLY A 1 268 ? 11.379 -6.426 -7.767 1.00 97.62 268 GLY A CA 1
ATOM 1992 C C . GLY A 1 268 ? 11.880 -5.782 -9.062 1.00 97.62 268 GLY A C 1
ATOM 1993 O O . GLY A 1 268 ? 12.772 -4.931 -9.014 1.00 97.62 268 GLY A O 1
ATOM 1994 N N . ASN A 1 269 ? 11.319 -6.181 -10.207 1.00 97.94 269 ASN A N 1
ATOM 1995 C CA . ASN A 1 269 ? 11.529 -5.467 -11.470 1.00 97.94 269 ASN A CA 1
ATOM 1996 C C . ASN A 1 269 ? 10.699 -4.165 -11.508 1.00 97.94 269 ASN A C 1
ATOM 1998 O O . ASN A 1 269 ? 10.056 -3.790 -10.523 1.00 97.94 269 ASN A O 1
ATOM 2002 N N . SER A 1 270 ? 10.702 -3.465 -12.643 1.00 98.06 270 SER A N 1
ATOM 2003 C CA . SER A 1 270 ? 9.994 -2.189 -12.799 1.00 98.06 270 SER A CA 1
ATOM 2004 C C . SER A 1 270 ? 8.475 -2.322 -12.632 1.00 98.06 270 SER A C 1
ATOM 2006 O O . SER A 1 270 ? 7.854 -1.497 -11.954 1.00 98.06 270 SER A O 1
ATOM 2008 N N . ALA A 1 271 ? 7.877 -3.396 -13.155 1.00 98.31 271 ALA A N 1
ATOM 2009 C CA . ALA A 1 271 ? 6.451 -3.681 -13.013 1.00 98.31 271 ALA A CA 1
ATOM 2010 C C . ALA A 1 271 ? 6.064 -3.993 -11.558 1.00 98.31 271 ALA A C 1
ATOM 2012 O O . ALA A 1 271 ? 5.078 -3.465 -11.044 1.00 98.31 271 ALA A O 1
ATOM 2013 N N . ASP A 1 272 ? 6.859 -4.807 -10.870 1.00 98.62 272 ASP A N 1
ATOM 2014 C CA . ASP A 1 272 ? 6.603 -5.252 -9.502 1.00 98.62 272 ASP A CA 1
ATOM 2015 C C . ASP A 1 272 ? 6.800 -4.129 -8.467 1.00 98.62 272 ASP A C 1
ATOM 2017 O O . ASP A 1 272 ? 5.951 -3.932 -7.590 1.00 98.62 272 ASP A O 1
ATOM 2021 N N . GLN A 1 273 ? 7.843 -3.305 -8.620 1.00 98.62 273 GLN A N 1
ATOM 2022 C CA . GLN A 1 273 ? 8.016 -2.098 -7.803 1.00 98.62 273 GLN A CA 1
ATOM 2023 C C . GLN A 1 273 ? 6.903 -1.072 -8.051 1.00 98.62 273 GLN A C 1
ATOM 2025 O O . GLN A 1 273 ? 6.345 -0.522 -7.098 1.00 98.62 273 GLN A O 1
ATOM 2030 N N . SER A 1 274 ? 6.515 -0.859 -9.314 1.00 98.56 274 SER A N 1
ATOM 2031 C CA . SER A 1 274 ? 5.381 0.009 -9.653 1.00 98.56 274 SER A CA 1
ATOM 2032 C C . SER A 1 274 ? 4.075 -0.500 -9.047 1.00 98.56 274 SER A C 1
ATOM 2034 O O . SER A 1 274 ? 3.292 0.288 -8.521 1.00 98.56 274 SER A O 1
ATOM 2036 N N . SER A 1 275 ? 3.855 -1.817 -9.053 1.00 98.69 275 SER A N 1
ATOM 2037 C CA . SER A 1 275 ? 2.684 -2.452 -8.445 1.00 98.69 275 SER A CA 1
ATOM 2038 C C . SER A 1 275 ? 2.608 -2.222 -6.938 1.00 98.69 275 SER A C 1
ATOM 2040 O O . SER A 1 275 ? 1.546 -1.855 -6.432 1.00 98.69 275 SER A O 1
ATOM 2042 N N . LEU A 1 276 ? 3.727 -2.373 -6.221 1.00 98.75 276 LEU A N 1
ATOM 2043 C CA . LEU A 1 276 ? 3.793 -2.073 -4.790 1.00 98.75 276 LEU A CA 1
ATOM 2044 C C . LEU A 1 276 ? 3.510 -0.591 -4.508 1.00 98.75 276 LEU A C 1
ATOM 2046 O O . LEU A 1 276 ? 2.672 -0.279 -3.661 1.00 98.75 276 LEU A O 1
ATOM 2050 N N . LEU A 1 277 ? 4.156 0.321 -5.241 1.00 98.75 277 LEU A N 1
ATOM 2051 C CA . LEU A 1 277 ? 3.959 1.760 -5.057 1.00 98.75 277 LEU A CA 1
ATOM 2052 C C . LEU A 1 277 ? 2.510 2.177 -5.358 1.00 98.75 277 LEU A C 1
ATOM 2054 O O . LEU A 1 277 ? 1.914 2.943 -4.601 1.00 98.75 277 LEU A O 1
ATOM 2058 N N . ILE A 1 278 ? 1.905 1.636 -6.418 1.00 98.75 278 ILE A N 1
ATOM 2059 C CA . ILE A 1 278 ? 0.493 1.867 -6.742 1.00 98.75 278 ILE A CA 1
ATOM 2060 C C . ILE A 1 278 ? -0.418 1.330 -5.637 1.00 98.75 278 ILE A C 1
ATOM 2062 O O . ILE A 1 278 ? -1.355 2.027 -5.251 1.00 98.75 278 ILE A O 1
ATOM 2066 N N . ALA A 1 279 ? -0.165 0.131 -5.105 1.00 98.38 279 ALA A N 1
ATOM 2067 C CA . ALA A 1 279 ? -0.959 -0.425 -4.012 1.00 98.38 279 ALA A CA 1
ATOM 2068 C C . ALA A 1 279 ? -0.919 0.475 -2.766 1.00 98.38 279 ALA A C 1
ATOM 2070 O O . ALA A 1 279 ? -1.974 0.788 -2.213 1.00 98.38 279 ALA A O 1
ATOM 2071 N N . MET A 1 280 ? 0.269 0.959 -2.389 1.00 98.12 280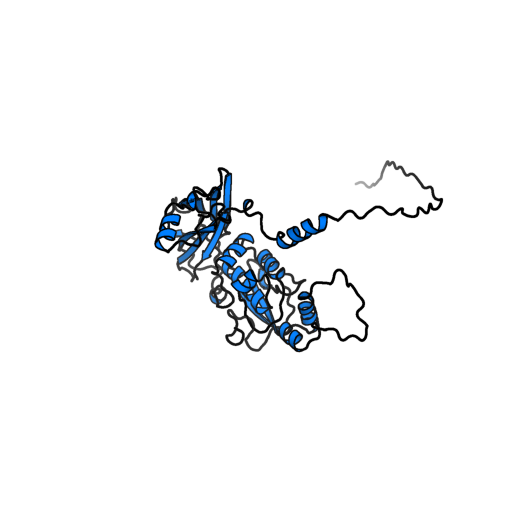 MET A N 1
ATOM 2072 C CA . MET A 1 280 ? 0.451 1.888 -1.269 1.00 98.12 280 MET A CA 1
ATOM 2073 C C . MET A 1 280 ? -0.273 3.222 -1.497 1.00 98.12 280 MET A C 1
ATOM 2075 O O . MET A 1 280 ? -1.042 3.668 -0.646 1.00 98.12 280 MET A O 1
ATOM 2079 N N . LEU A 1 281 ? -0.093 3.842 -2.668 1.00 98.00 281 LEU A N 1
ATOM 2080 C CA . LEU A 1 281 ? -0.738 5.113 -3.012 1.00 98.00 281 LEU A CA 1
ATOM 2081 C C . LEU A 1 281 ? -2.266 4.992 -3.025 1.00 98.00 281 LEU A C 1
ATOM 2083 O O . LEU A 1 281 ? -2.957 5.823 -2.436 1.00 98.00 281 LEU A O 1
ATOM 2087 N N . ARG A 1 282 ? -2.802 3.933 -3.643 1.00 97.06 282 ARG A N 1
ATOM 2088 C CA . ARG A 1 282 ? -4.249 3.671 -3.682 1.00 97.06 282 ARG A CA 1
ATOM 2089 C C . ARG A 1 282 ? -4.814 3.335 -2.302 1.00 97.06 282 ARG A C 1
ATOM 2091 O O . ARG A 1 282 ? -5.960 3.691 -2.027 1.00 97.06 282 ARG A O 1
ATOM 2098 N N . GLY A 1 283 ? -4.030 2.681 -1.442 1.00 95.25 283 GLY A N 1
ATOM 2099 C CA . GLY A 1 283 ? -4.354 2.453 -0.031 1.00 95.25 283 GLY A CA 1
ATOM 2100 C C . GLY A 1 283 ? -4.486 3.764 0.752 1.00 95.25 283 GLY A C 1
ATOM 2101 O O . GLY A 1 283 ? -5.463 3.947 1.470 1.00 95.25 283 GLY A O 1
ATOM 2102 N N . ALA A 1 284 ? -3.586 4.724 0.507 1.00 94.75 284 ALA A N 1
ATOM 2103 C CA . ALA A 1 284 ? -3.611 6.088 1.061 1.00 94.75 284 ALA A CA 1
ATOM 2104 C C . ALA A 1 284 ? -4.663 7.029 0.429 1.00 94.75 284 ALA A C 1
ATOM 2106 O O . ALA A 1 284 ? -4.715 8.227 0.737 1.00 94.75 284 ALA A O 1
ATOM 2107 N N . GLY A 1 285 ? -5.479 6.527 -0.503 1.00 94.31 285 GLY A N 1
ATOM 2108 C CA . GLY A 1 285 ? -6.486 7.318 -1.209 1.00 94.31 285 GLY A CA 1
ATOM 2109 C C . GLY A 1 285 ? -5.929 8.245 -2.296 1.00 94.31 285 GLY A C 1
ATOM 2110 O O . GLY A 1 285 ? -6.656 9.120 -2.769 1.00 94.31 285 GLY A O 1
ATOM 2111 N N . TYR A 1 286 ? -4.673 8.069 -2.723 1.00 96.06 286 TYR A N 1
ATOM 2112 C CA . TYR A 1 286 ? -4.114 8.765 -3.881 1.00 96.06 286 TYR A CA 1
ATOM 2113 C C . TYR A 1 286 ? -4.408 7.994 -5.174 1.00 96.06 286 TYR A C 1
ATOM 2115 O O . TYR A 1 286 ? -4.021 6.830 -5.305 1.00 96.06 286 TYR A O 1
ATOM 2123 N N . PRO A 1 287 ? -5.058 8.625 -6.165 1.00 97.19 287 PRO A N 1
ATOM 2124 C CA . PRO A 1 287 ? -5.234 8.019 -7.476 1.00 97.19 287 PRO A CA 1
ATOM 2125 C C . PRO A 1 287 ? -3.878 7.741 -8.128 1.00 97.19 287 PRO A C 1
ATOM 2127 O O . PRO A 1 287 ? -3.083 8.662 -8.300 1.00 97.19 287 PRO A O 1
ATOM 2130 N N . ALA A 1 288 ? -3.621 6.496 -8.524 1.00 98.31 288 ALA A N 1
ATOM 2131 C CA . ALA A 1 288 ? -2.354 6.098 -9.135 1.00 98.31 288 ALA A CA 1
ATOM 2132 C C . ALA A 1 288 ? -2.572 5.150 -10.318 1.00 98.31 288 ALA A C 1
ATOM 2134 O O . ALA A 1 288 ? -3.505 4.336 -10.320 1.00 98.31 288 ALA A O 1
ATOM 2135 N N . ARG A 1 289 ? -1.716 5.249 -11.336 1.00 98.31 289 ARG A N 1
ATOM 2136 C CA . ARG A 1 289 ? -1.777 4.432 -12.555 1.00 98.31 289 ARG A CA 1
ATOM 2137 C C . ARG A 1 289 ? -0.395 4.021 -13.034 1.00 98.31 289 ARG A C 1
ATOM 2139 O O . ARG A 1 289 ? 0.580 4.719 -12.768 1.00 98.31 289 ARG A O 1
ATOM 2146 N N . TYR A 1 290 ? -0.350 2.920 -13.774 1.00 98.50 290 TYR A N 1
ATOM 2147 C CA . TYR A 1 290 ? 0.861 2.486 -14.447 1.00 98.50 290 TYR A CA 1
ATOM 2148 C C . TYR A 1 290 ? 1.139 3.379 -15.643 1.00 98.50 290 TYR A C 1
ATOM 2150 O O . TYR A 1 290 ? 0.234 3.798 -16.377 1.00 98.50 290 TYR A O 1
ATOM 2158 N N . ARG A 1 291 ? 2.421 3.619 -15.845 1.00 98.38 291 ARG A N 1
ATOM 2159 C CA . ARG A 1 291 ? 2.997 4.165 -17.055 1.00 98.38 291 ARG A CA 1
ATOM 2160 C C . ARG A 1 291 ? 3.905 3.119 -17.670 1.00 98.38 291 ARG A C 1
ATOM 2162 O O . ARG A 1 291 ? 4.471 2.299 -16.950 1.00 98.38 291 ARG A O 1
ATOM 2169 N N . HIS A 1 292 ? 4.011 3.161 -18.989 1.00 98.06 292 HIS A N 1
ATOM 2170 C CA . HIS A 1 292 ? 4.800 2.201 -19.742 1.00 98.06 292 HIS A CA 1
ATOM 2171 C C . HIS A 1 292 ? 5.544 2.881 -20.881 1.00 98.06 292 HIS A C 1
ATOM 2173 O O . HIS A 1 292 ? 5.042 3.836 -21.487 1.00 98.06 292 HIS A O 1
ATOM 2179 N N . GLY A 1 293 ? 6.745 2.403 -21.181 1.00 97.62 293 GLY A N 1
ATOM 2180 C CA . GLY A 1 293 ? 7.608 3.011 -22.173 1.00 97.62 293 GLY A CA 1
ATOM 2181 C C . GLY A 1 293 ? 8.973 2.354 -22.245 1.00 97.62 293 GLY A C 1
ATOM 2182 O O . GLY A 1 293 ? 9.216 1.324 -21.633 1.00 97.62 293 GLY A O 1
ATOM 2183 N N . ALA A 1 294 ? 9.862 2.987 -23.006 1.00 98.00 294 ALA A N 1
ATOM 2184 C CA . ALA A 1 294 ? 11.205 2.480 -23.234 1.00 98.00 294 ALA A CA 1
ATOM 2185 C C . ALA A 1 294 ? 12.269 3.362 -22.572 1.00 98.00 294 ALA A C 1
ATOM 2187 O O . ALA A 1 294 ? 12.308 4.571 -22.842 1.00 98.00 294 ALA A O 1
AT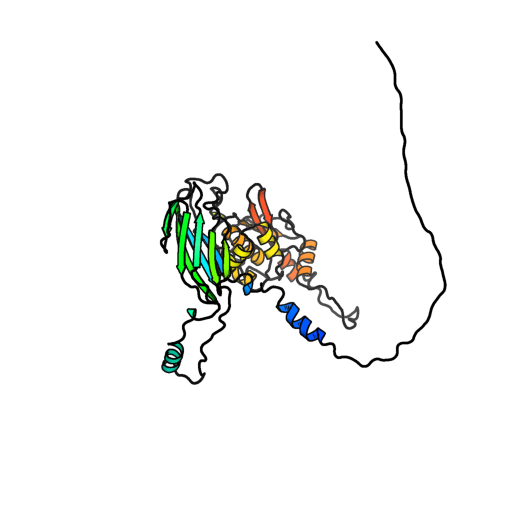OM 2188 N N . LEU A 1 295 ? 13.155 2.781 -21.759 1.00 98.12 295 LEU A N 1
ATOM 2189 C CA . LEU A 1 295 ? 14.379 3.464 -21.326 1.00 98.12 295 LEU A CA 1
ATOM 2190 C C . LEU A 1 295 ? 15.354 3.633 -22.494 1.00 98.12 295 LEU A C 1
ATOM 2192 O O . LEU A 1 295 ? 15.368 2.865 -23.457 1.00 98.12 295 LEU A O 1
ATOM 2196 N N . SER A 1 296 ? 16.213 4.650 -22.400 1.00 97.88 296 SER A N 1
ATOM 2197 C CA . SER A 1 296 ? 17.393 4.692 -23.258 1.00 97.88 296 SER A CA 1
ATOM 2198 C C . SER A 1 296 ? 18.358 3.574 -22.856 1.00 97.88 296 SER A C 1
ATOM 2200 O O . SER A 1 296 ? 18.431 3.205 -21.685 1.00 97.88 296 SER A O 1
ATOM 2202 N N . GLN A 1 297 ? 19.178 3.091 -23.792 1.00 97.44 297 GLN A N 1
ATOM 2203 C CA . GLN A 1 297 ? 20.197 2.085 -23.474 1.00 97.44 297 GLN A CA 1
ATOM 2204 C C . GLN A 1 297 ? 21.117 2.526 -22.316 1.00 97.44 297 GLN A C 1
ATOM 2206 O O . GLN A 1 297 ? 21.537 1.705 -21.507 1.00 97.44 297 GLN A O 1
ATOM 2211 N N . ALA A 1 298 ? 21.429 3.823 -22.211 1.00 96.75 298 ALA A N 1
ATOM 2212 C CA . ALA A 1 298 ? 22.269 4.354 -21.136 1.00 96.75 298 ALA A CA 1
ATOM 2213 C C . ALA A 1 298 ? 21.575 4.297 -19.760 1.00 96.75 298 ALA A C 1
ATOM 2215 O O . ALA A 1 298 ? 22.219 3.999 -18.749 1.00 96.75 298 ALA A O 1
ATOM 2216 N N . ASP A 1 299 ? 20.265 4.538 -19.721 1.00 96.94 299 ASP A N 1
ATOM 2217 C CA . ASP A 1 299 ? 19.475 4.447 -18.491 1.00 96.94 299 ASP A CA 1
ATOM 2218 C C . ASP A 1 299 ? 19.241 2.983 -18.104 1.00 96.94 299 ASP A C 1
ATOM 2220 O O . ASP A 1 299 ? 19.441 2.624 -16.947 1.00 96.94 299 ASP A O 1
ATOM 2224 N N . ALA A 1 300 ? 18.964 2.107 -19.075 1.00 97.44 300 ALA A N 1
ATOM 2225 C CA . ALA A 1 300 ? 18.87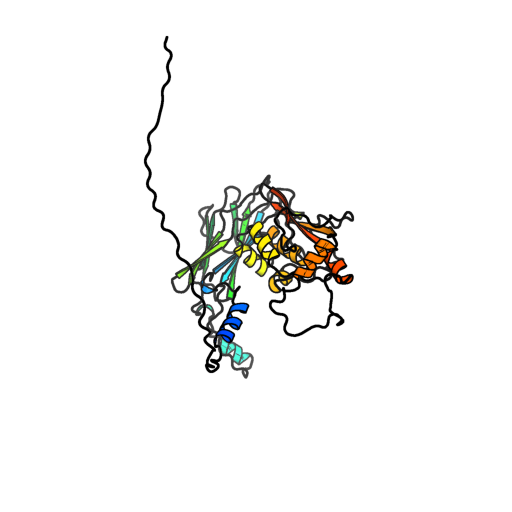8 0.664 -18.856 1.00 97.44 300 ALA A CA 1
ATOM 2226 C C . ALA A 1 300 ? 20.197 0.094 -18.302 1.00 97.44 300 ALA A C 1
ATOM 2228 O O . ALA A 1 300 ? 20.195 -0.697 -17.362 1.00 97.44 300 ALA A O 1
ATOM 2229 N N . GLN A 1 301 ? 21.348 0.548 -18.811 1.00 96.50 301 GLN A N 1
ATOM 2230 C CA . GLN A 1 301 ? 22.664 0.192 -18.267 1.00 96.50 301 GLN A CA 1
ATOM 2231 C C . GLN A 1 301 ? 22.851 0.662 -16.823 1.00 96.50 301 GLN A C 1
ATOM 2233 O O . GLN A 1 301 ? 23.395 -0.078 -16.001 1.00 96.50 301 GLN A O 1
ATOM 2238 N N . THR A 1 302 ? 22.407 1.883 -16.517 1.00 95.12 302 THR A N 1
ATOM 2239 C CA . THR A 1 302 ? 22.430 2.441 -15.157 1.00 95.12 302 THR A CA 1
ATOM 2240 C C . THR A 1 302 ? 21.584 1.598 -14.206 1.00 95.12 302 THR A C 1
ATOM 2242 O O . THR A 1 302 ? 22.049 1.240 -13.123 1.00 95.12 302 THR A O 1
ATOM 2245 N N . LEU A 1 303 ? 20.376 1.235 -14.633 1.00 95.94 303 LEU A N 1
ATOM 2246 C CA . LEU A 1 303 ? 19.452 0.410 -13.868 1.00 95.94 303 LEU A CA 1
ATOM 2247 C C . LEU A 1 303 ? 19.996 -1.011 -13.660 1.00 95.94 303 LEU A C 1
ATOM 2249 O O . LEU A 1 303 ? 20.047 -1.495 -12.537 1.00 95.94 303 LEU A O 1
ATOM 2253 N N . LEU A 1 304 ? 20.514 -1.665 -14.701 1.00 96.00 304 LEU A N 1
ATOM 2254 C CA . LEU A 1 304 ? 21.141 -2.986 -14.570 1.00 96.00 304 LEU A CA 1
ATOM 2255 C C . LEU A 1 304 ? 22.361 -2.962 -13.646 1.00 96.00 304 LEU A C 1
ATOM 2257 O O . LEU A 1 304 ? 22.595 -3.913 -12.903 1.00 96.00 304 LEU A O 1
ATOM 2261 N N . ALA A 1 305 ? 23.149 -1.886 -13.670 1.00 93.88 305 ALA A N 1
ATOM 2262 C CA . ALA A 1 305 ? 24.284 -1.741 -12.768 1.00 93.88 305 ALA A CA 1
ATOM 2263 C C . ALA A 1 305 ? 23.852 -1.659 -11.292 1.00 93.88 305 ALA A C 1
ATOM 2265 O O . ALA A 1 305 ? 24.619 -2.092 -10.431 1.00 93.88 305 ALA A O 1
ATOM 2266 N N . SER A 1 306 ? 22.642 -1.164 -10.994 1.00 93.00 306 SER A N 1
ATOM 2267 C CA . SER A 1 306 ? 22.121 -1.059 -9.622 1.00 93.00 306 SER A CA 1
ATOM 2268 C C . SER A 1 306 ? 21.847 -2.424 -8.976 1.00 93.00 306 SER A C 1
ATOM 2270 O O . SER A 1 306 ? 21.947 -2.548 -7.756 1.00 93.00 306 SER A O 1
ATOM 2272 N N . MET A 1 307 ? 21.616 -3.471 -9.781 1.00 92.25 307 MET A N 1
ATOM 2273 C CA . MET A 1 307 ? 21.440 -4.853 -9.306 1.00 92.25 307 MET A CA 1
ATOM 2274 C C . MET A 1 307 ? 22.692 -5.411 -8.616 1.00 92.25 307 MET A C 1
ATOM 2276 O O . MET A 1 307 ? 22.618 -6.376 -7.852 1.00 92.25 307 MET A O 1
ATOM 2280 N N . PHE A 1 308 ? 23.868 -4.858 -8.924 1.00 88.00 308 PHE A N 1
ATOM 2281 C CA . PHE A 1 308 ? 25.146 -5.415 -8.504 1.00 88.00 308 PHE A CA 1
ATOM 2282 C C . PHE A 1 308 ? 25.806 -4.519 -7.451 1.00 88.00 308 PHE A C 1
ATOM 2284 O O . PHE A 1 308 ? 26.134 -3.364 -7.733 1.00 88.00 308 PHE A O 1
ATOM 2291 N N . PRO A 1 309 ? 26.092 -5.033 -6.240 1.00 78.44 309 PRO A N 1
ATOM 2292 C CA . PRO A 1 309 ? 26.788 -4.249 -5.233 1.00 78.44 309 PRO A CA 1
ATOM 2293 C C . PRO A 1 309 ? 28.189 -3.879 -5.727 1.00 78.44 309 PRO A C 1
ATOM 2295 O O . PRO A 1 309 ? 28.904 -4.705 -6.303 1.00 78.44 309 PRO A O 1
ATOM 2298 N N . THR A 1 310 ? 28.623 -2.647 -5.450 1.00 76.62 310 THR A N 1
ATOM 2299 C CA . THR A 1 310 ? 29.988 -2.221 -5.786 1.00 76.62 310 THR A CA 1
ATOM 2300 C C . THR A 1 310 ? 30.991 -3.053 -4.973 1.00 76.62 310 THR A C 1
ATOM 2302 O O . THR A 1 310 ? 30.942 -3.021 -3.738 1.00 76.62 310 THR A O 1
ATOM 2305 N N . PRO A 1 311 ? 31.924 -3.790 -5.610 1.00 76.81 311 PRO A N 1
ATOM 2306 C CA . PRO A 1 311 ? 32.889 -4.604 -4.879 1.00 76.81 311 PRO A CA 1
ATOM 2307 C C . PRO A 1 311 ? 33.775 -3.731 -3.981 1.00 76.81 311 PRO A C 1
ATOM 2309 O O . PRO A 1 311 ? 34.556 -2.920 -4.472 1.00 76.81 311 PRO A O 1
ATOM 2312 N N . GLN A 1 312 ? 33.699 -3.915 -2.659 1.00 78.75 312 GLN A N 1
ATOM 2313 C CA . GLN A 1 312 ? 34.513 -3.132 -1.715 1.00 78.75 312 GLN A CA 1
ATOM 2314 C C . GLN A 1 312 ? 35.991 -3.545 -1.699 1.00 78.75 312 GLN A C 1
ATOM 2316 O O . GLN A 1 312 ? 36.866 -2.749 -1.365 1.00 78.75 312 GLN A O 1
ATOM 2321 N N . ALA A 1 313 ? 36.284 -4.793 -2.068 1.00 80.00 313 ALA A N 1
ATOM 2322 C CA . ALA A 1 313 ? 37.642 -5.282 -2.235 1.00 80.00 313 ALA A CA 1
ATOM 2323 C C . ALA A 1 313 ? 37.666 -6.424 -3.252 1.00 80.00 313 ALA A C 1
ATOM 2325 O O . ALA A 1 313 ? 37.010 -7.449 -3.071 1.00 80.00 313 ALA A O 1
ATOM 2326 N N . VAL A 1 314 ? 38.479 -6.279 -4.295 1.00 77.12 314 VAL A N 1
ATOM 2327 C CA . VAL A 1 314 ? 38.782 -7.377 -5.215 1.00 77.12 314 VAL A CA 1
ATOM 2328 C C . VAL A 1 314 ? 39.970 -8.146 -4.642 1.00 77.12 314 VAL A C 1
ATOM 2330 O O . VAL A 1 314 ? 41.081 -7.621 -4.566 1.00 77.12 314 VAL A O 1
ATOM 2333 N N . ARG A 1 315 ? 39.749 -9.388 -4.194 1.00 83.12 315 ARG A N 1
ATOM 2334 C CA . ARG A 1 315 ? 40.835 -10.296 -3.797 1.00 83.12 315 ARG A CA 1
ATOM 2335 C C . ARG A 1 315 ? 41.222 -11.179 -4.978 1.00 83.12 315 ARG A C 1
ATOM 2337 O O . ARG A 1 315 ? 40.383 -11.887 -5.521 1.00 83.12 315 ARG A O 1
ATOM 2344 N N . GLY A 1 316 ? 42.508 -11.177 -5.318 1.00 83.06 316 GLY A N 1
ATOM 2345 C CA . GLY A 1 316 ? 43.052 -11.933 -6.447 1.00 83.06 316 GLY A CA 1
ATOM 2346 C C . GLY A 1 316 ? 43.294 -11.065 -7.681 1.00 83.06 316 GLY A C 1
ATOM 2347 O O . GLY A 1 316 ? 43.093 -9.855 -7.664 1.00 83.06 316 GLY A O 1
ATOM 2348 N N . TYR A 1 317 ? 43.777 -11.699 -8.745 1.00 83.75 317 TYR A N 1
ATOM 2349 C CA . TYR A 1 317 ? 44.034 -11.068 -10.035 1.00 83.75 317 TYR A CA 1
ATOM 2350 C C . TYR A 1 317 ? 43.195 -11.780 -11.089 1.00 83.75 317 TYR A C 1
ATOM 2352 O O . TYR A 1 317 ? 43.358 -12.983 -11.290 1.00 83.75 317 TYR A O 1
ATOM 2360 N N . VAL A 1 318 ? 42.307 -11.040 -11.750 1.00 82.12 318 VAL A N 1
ATOM 2361 C CA . VAL A 1 318 ? 41.621 -11.509 -12.955 1.00 82.12 318 VAL A CA 1
ATOM 2362 C C . VAL A 1 318 ? 42.482 -11.076 -14.143 1.00 82.12 318 VAL A C 1
ATOM 2364 O O . VAL A 1 318 ? 42.660 -9.872 -14.344 1.00 82.12 318 VAL A O 1
ATOM 2367 N N . PRO A 1 319 ? 43.068 -12.012 -14.913 1.00 88.31 319 PRO A N 1
ATOM 2368 C CA . PRO A 1 319 ? 43.812 -11.662 -16.114 1.00 88.31 319 PRO A CA 1
ATOM 2369 C C . PRO A 1 319 ? 42.953 -10.838 -17.068 1.00 88.31 319 PRO A C 1
ATOM 2371 O O . PRO A 1 319 ? 41.787 -11.157 -17.269 1.00 88.31 319 PRO A O 1
ATOM 2374 N N . ALA A 1 320 ? 43.539 -9.836 -17.723 1.00 83.94 320 ALA A N 1
ATOM 2375 C CA . ALA A 1 320 ? 42.812 -9.005 -18.690 1.00 83.94 320 ALA A CA 1
ATOM 2376 C C . ALA A 1 320 ? 42.220 -9.812 -19.867 1.00 83.94 320 ALA A C 1
ATOM 2378 O O . ALA A 1 320 ? 41.312 -9.348 -20.544 1.00 83.94 320 ALA A O 1
ATOM 2379 N N . THR A 1 321 ? 42.742 -11.017 -20.118 1.00 89.88 321 THR A N 1
ATOM 2380 C CA . THR A 1 321 ? 42.261 -11.949 -21.149 1.00 89.88 321 THR A CA 1
ATOM 2381 C C . THR A 1 321 ? 41.219 -12.944 -20.638 1.00 89.88 321 THR A C 1
ATOM 2383 O O . THR A 1 321 ? 40.744 -13.767 -21.418 1.00 89.88 321 THR A O 1
ATOM 2386 N N . ALA A 1 322 ? 40.922 -12.959 -19.337 1.00 88.75 322 ALA A N 1
ATOM 2387 C CA . ALA A 1 322 ? 39.913 -13.848 -18.785 1.00 88.75 322 ALA A CA 1
ATOM 2388 C C . ALA A 1 322 ? 38.527 -13.377 -19.232 1.00 88.75 322 ALA A C 1
ATOM 2390 O O . ALA A 1 322 ? 38.210 -12.192 -19.150 1.00 88.75 322 ALA A O 1
ATOM 2391 N N . ALA A 1 323 ? 37.701 -14.312 -19.699 1.00 87.25 323 ALA A N 1
ATOM 2392 C CA . ALA A 1 323 ? 36.302 -14.021 -19.963 1.00 87.25 323 ALA A CA 1
ATOM 2393 C C . ALA A 1 323 ? 35.612 -13.673 -18.637 1.00 87.25 323 ALA A C 1
ATOM 2395 O O . ALA A 1 323 ? 35.654 -14.456 -17.686 1.00 87.25 323 ALA A O 1
ATOM 2396 N N . VAL A 1 324 ? 34.997 -12.496 -18.584 1.00 86.25 324 VAL A N 1
ATOM 2397 C CA . VAL A 1 324 ? 34.192 -12.023 -17.455 1.00 86.25 324 VAL A CA 1
ATOM 2398 C C . VAL A 1 324 ? 32.772 -11.768 -17.937 1.00 86.25 324 VAL A C 1
ATOM 2400 O O . VAL A 1 324 ? 32.566 -11.401 -19.095 1.00 86.25 324 VAL A O 1
ATOM 2403 N N . GLY A 1 325 ? 31.793 -11.980 -17.058 1.00 86.44 325 GLY A N 1
ATOM 2404 C CA . GLY A 1 325 ? 30.414 -11.595 -17.342 1.00 86.44 325 GLY A CA 1
ATOM 2405 C C . GLY A 1 325 ? 30.310 -10.079 -17.509 1.00 86.44 325 GLY A C 1
ATOM 2406 O O . GLY A 1 325 ? 30.950 -9.329 -16.772 1.00 86.44 325 GLY A O 1
ATOM 2407 N N . ASN A 1 326 ? 29.507 -9.640 -18.474 1.00 90.25 326 ASN A N 1
ATOM 2408 C CA . ASN A 1 326 ? 29.213 -8.229 -18.711 1.00 90.25 326 ASN A CA 1
ATOM 2409 C C . ASN A 1 326 ? 27.688 -8.022 -18.735 1.00 90.25 326 ASN A C 1
ATOM 2411 O O . ASN A 1 326 ? 27.136 -7.752 -19.800 1.00 90.25 326 ASN A O 1
ATOM 2415 N N . PRO A 1 327 ? 27.004 -8.198 -17.586 1.00 91.88 327 PRO A N 1
ATOM 2416 C CA . PRO A 1 327 ? 25.542 -8.194 -17.530 1.00 91.88 327 PRO A CA 1
ATOM 2417 C C . PRO A 1 327 ? 24.935 -6.862 -17.984 1.00 91.88 327 PRO A C 1
ATOM 2419 O O . PRO A 1 327 ? 23.885 -6.851 -18.606 1.00 91.88 327 PRO A O 1
ATOM 2422 N N . VAL A 1 328 ? 25.627 -5.739 -17.770 1.00 94.62 328 VAL A N 1
ATOM 2423 C CA . VAL A 1 328 ? 25.146 -4.414 -18.202 1.00 94.62 328 VAL A CA 1
ATOM 2424 C C . VAL A 1 328 ? 25.140 -4.237 -19.728 1.00 94.62 328 VAL A C 1
ATOM 2426 O O . VAL A 1 328 ? 24.541 -3.299 -20.228 1.00 94.62 328 VAL A O 1
ATOM 2429 N N . ASN A 1 329 ? 25.814 -5.104 -20.491 1.00 95.69 329 ASN A N 1
ATOM 2430 C CA . ASN A 1 329 ? 25.772 -5.096 -21.960 1.00 95.69 329 ASN A CA 1
ATOM 2431 C C . ASN A 1 329 ? 25.167 -6.386 -22.532 1.00 95.69 329 ASN A C 1
ATOM 2433 O O . ASN A 1 329 ? 25.320 -6.653 -23.726 1.00 95.69 329 ASN A O 1
ATOM 2437 N N . ASP A 1 330 ? 24.546 -7.207 -21.690 1.00 96.44 330 ASP A N 1
ATOM 2438 C CA . ASP A 1 330 ? 23.859 -8.406 -22.141 1.00 96.44 330 ASP A CA 1
ATOM 2439 C C . ASP A 1 330 ? 22.562 -8.002 -22.873 1.00 96.44 330 ASP A C 1
ATOM 2441 O O . ASP A 1 330 ? 21.772 -7.246 -22.303 1.00 96.44 330 ASP A O 1
ATOM 2445 N N . PRO A 1 331 ? 22.339 -8.434 -24.130 1.00 96.69 331 PRO A N 1
ATOM 2446 C CA . PRO A 1 331 ? 21.175 -8.008 -24.906 1.00 96.69 331 PRO A CA 1
ATOM 2447 C C . PRO A 1 331 ? 19.832 -8.392 -24.282 1.00 96.69 331 PRO A C 1
ATOM 2449 O O . PRO A 1 331 ? 18.878 -7.629 -24.414 1.00 96.69 331 PRO A O 1
ATOM 2452 N N . ASP A 1 332 ? 19.757 -9.541 -23.608 1.00 96.38 332 ASP A N 1
ATOM 2453 C CA . ASP A 1 332 ? 18.510 -10.022 -23.015 1.00 96.38 332 ASP A CA 1
ATOM 2454 C C . ASP A 1 332 ? 18.200 -9.221 -21.743 1.00 96.38 332 ASP A C 1
ATOM 2456 O O . ASP A 1 332 ? 17.069 -8.781 -21.545 1.00 96.38 332 ASP A O 1
ATOM 2460 N N . LEU A 1 333 ? 19.214 -8.935 -20.916 1.00 96.69 333 LEU A N 1
ATOM 2461 C CA . LEU A 1 333 ? 19.045 -8.063 -19.746 1.00 96.69 333 LEU A CA 1
ATOM 2462 C C . LEU A 1 333 ? 18.726 -6.615 -20.130 1.00 96.69 333 LEU A C 1
ATOM 2464 O O . LEU A 1 333 ? 17.919 -5.974 -19.460 1.00 96.69 333 LEU A O 1
ATOM 2468 N N . LEU A 1 334 ? 19.344 -6.099 -21.196 1.00 98.00 334 LEU A N 1
ATOM 2469 C CA . LEU A 1 334 ? 19.023 -4.771 -21.716 1.00 98.00 334 LEU A CA 1
ATOM 2470 C C . LEU A 1 334 ? 17.569 -4.704 -22.172 1.00 98.00 334 LEU A C 1
ATOM 2472 O O . LEU A 1 334 ? 16.889 -3.768 -21.784 1.00 98.00 334 LEU A O 1
ATOM 2476 N N . ALA A 1 335 ? 17.073 -5.703 -22.905 1.00 97.62 335 ALA A N 1
ATOM 2477 C CA . ALA A 1 335 ? 15.676 -5.731 -23.333 1.00 97.62 335 ALA A CA 1
ATOM 2478 C C . ALA A 1 335 ? 14.697 -5.718 -22.144 1.00 97.62 335 ALA A C 1
ATOM 2480 O O . ALA A 1 335 ? 13.705 -4.997 -22.186 1.00 97.62 335 ALA A O 1
ATOM 2481 N N . LEU A 1 336 ? 15.003 -6.458 -21.070 1.00 97.31 336 LEU A N 1
ATOM 2482 C CA . LEU A 1 336 ? 14.187 -6.481 -19.848 1.00 97.31 336 LEU A CA 1
ATOM 2483 C C . LEU A 1 336 ? 14.184 -5.149 -19.088 1.00 97.31 336 LEU A C 1
ATOM 2485 O O . LEU A 1 336 ? 13.191 -4.815 -18.458 1.00 97.31 336 LEU A O 1
ATOM 2489 N N . ALA A 1 337 ? 15.299 -4.416 -19.090 1.00 97.38 337 ALA A N 1
ATOM 2490 C CA . ALA A 1 337 ? 15.376 -3.104 -18.449 1.00 97.38 337 ALA A CA 1
ATOM 2491 C C . ALA A 1 337 ? 14.833 -1.982 -19.348 1.00 97.38 337 ALA A C 1
ATOM 2493 O O . ALA A 1 337 ? 14.332 -0.984 -18.846 1.00 97.38 337 ALA A O 1
ATOM 2494 N N . GLU A 1 338 ? 14.959 -2.118 -20.670 1.00 97.94 338 GLU A N 1
ATOM 2495 C CA . GLU A 1 338 ? 14.433 -1.153 -21.631 1.00 97.94 338 GLU A CA 1
ATOM 2496 C C . GLU A 1 338 ? 12.902 -1.144 -21.629 1.00 97.94 338 GLU A C 1
ATOM 2498 O O . GLU A 1 338 ? 12.347 -0.053 -21.681 1.00 97.94 338 GLU A O 1
ATOM 2503 N N . ASP A 1 339 ? 12.233 -2.298 -21.516 1.00 97.25 339 ASP A N 1
ATOM 2504 C CA . ASP A 1 339 ? 10.778 -2.390 -21.310 1.00 97.25 339 ASP A CA 1
ATOM 2505 C C . ASP A 1 339 ? 10.409 -1.971 -19.878 1.00 97.25 339 ASP A C 1
ATOM 2507 O O . ASP A 1 339 ? 10.563 -2.726 -18.914 1.00 97.25 339 ASP A O 1
ATOM 2511 N N . HIS A 1 340 ? 9.994 -0.714 -19.714 1.00 97.75 340 HIS A N 1
ATOM 2512 C CA . HIS A 1 340 ? 10.030 -0.054 -18.414 1.00 97.75 340 HIS A CA 1
ATOM 2513 C C . HIS A 1 340 ? 8.673 0.432 -17.935 1.00 97.75 340 HIS A C 1
ATOM 2515 O O . HIS A 1 340 ? 7.952 1.158 -18.628 1.00 97.75 340 HIS A O 1
ATOM 2521 N N . TRP A 1 341 ? 8.376 0.090 -16.684 1.00 98.06 341 TRP A N 1
ATOM 2522 C CA . TRP A 1 341 ? 7.154 0.455 -15.985 1.00 98.06 341 TRP A CA 1
ATOM 2523 C C . TRP A 1 341 ? 7.455 1.428 -14.850 1.00 98.06 341 TRP A C 1
ATOM 2525 O O . TRP A 1 341 ? 8.374 1.219 -14.061 1.00 98.06 341 TRP A O 1
ATOM 2535 N N . TRP A 1 342 ? 6.646 2.477 -14.744 1.00 98.38 342 TRP A N 1
ATOM 2536 C CA . TRP A 1 342 ? 6.698 3.414 -13.621 1.00 98.38 342 TRP A CA 1
ATOM 2537 C C . TRP A 1 342 ? 5.290 3.860 -13.221 1.00 98.38 342 TRP A C 1
ATOM 2539 O O . TRP A 1 342 ? 4.287 3.399 -13.778 1.00 98.38 342 TRP A O 1
ATOM 2549 N N . VAL A 1 343 ? 5.187 4.748 -12.234 1.00 98.75 343 VAL A N 1
ATOM 2550 C CA . VAL A 1 343 ? 3.911 5.186 -11.662 1.00 98.75 343 VAL A CA 1
ATOM 2551 C C . VAL A 1 343 ? 3.631 6.640 -12.021 1.00 98.75 343 VAL A C 1
ATOM 2553 O O . VAL A 1 343 ? 4.521 7.477 -12.009 1.00 98.75 343 VAL A O 1
ATOM 2556 N N . GLU A 1 344 ? 2.373 6.973 -12.297 1.00 98.50 344 GLU A N 1
ATOM 2557 C CA . GLU A 1 344 ? 1.892 8.357 -12.279 1.00 98.50 344 GLU A CA 1
ATOM 2558 C C . GLU A 1 344 ? 0.795 8.468 -11.217 1.00 98.50 344 GLU A C 1
ATOM 2560 O O . GLU A 1 344 ? -0.139 7.660 -11.197 1.00 98.50 344 GLU A O 1
ATOM 2565 N N . ALA A 1 345 ? 0.904 9.450 -10.324 1.00 98.44 345 ALA A N 1
ATOM 2566 C CA . ALA A 1 345 ? 0.014 9.626 -9.179 1.00 98.44 345 ALA A CA 1
ATOM 2567 C C . ALA A 1 345 ? -0.585 11.033 -9.146 1.00 98.44 345 ALA A C 1
ATOM 2569 O O . ALA A 1 345 ? 0.105 12.012 -9.417 1.00 98.44 345 ALA A O 1
ATOM 2570 N N . TYR A 1 346 ? -1.869 11.146 -8.812 1.00 97.81 346 TYR A N 1
ATOM 2571 C CA . TYR A 1 346 ? -2.548 12.426 -8.640 1.00 97.81 346 TYR A CA 1
ATOM 2572 C C . TYR A 1 346 ? -2.445 12.872 -7.182 1.00 97.81 346 TYR A C 1
ATOM 2574 O O . TYR A 1 346 ? -3.083 12.287 -6.305 1.00 97.81 346 TYR A O 1
ATOM 2582 N N . LEU A 1 347 ? -1.649 13.908 -6.916 1.00 96.06 347 LEU A N 1
ATOM 2583 C CA . LEU A 1 347 ? -1.396 14.400 -5.562 1.00 96.06 347 LEU A CA 1
ATOM 2584 C C . LEU A 1 347 ? -2.090 15.749 -5.291 1.00 96.06 347 LEU A C 1
ATOM 2586 O O . LEU A 1 347 ? -2.206 16.579 -6.204 1.00 96.06 347 LEU A O 1
ATOM 2590 N N . PRO A 1 348 ? -2.514 16.009 -4.038 1.00 92.25 348 PRO A N 1
ATOM 2591 C CA . PRO A 1 348 ? -3.087 17.289 -3.634 1.00 92.25 348 PRO A CA 1
ATOM 2592 C C . PRO A 1 348 ? -2.164 18.457 -3.993 1.00 92.25 348 PRO A C 1
ATOM 2594 O O . PRO A 1 348 ? -0.982 18.457 -3.658 1.00 92.25 348 PRO A O 1
ATOM 2597 N N . GLY A 1 349 ? -2.695 19.461 -4.693 1.00 90.94 349 GLY A N 1
ATOM 2598 C CA . GLY A 1 349 ? -1.953 20.666 -5.085 1.00 90.94 349 GLY A CA 1
ATOM 2599 C C . GLY A 1 349 ? -0.939 20.502 -6.229 1.00 90.94 349 GLY A C 1
ATOM 2600 O O . GLY A 1 349 ? -0.547 21.512 -6.811 1.00 90.94 349 GLY A O 1
ATOM 2601 N N . SER A 1 350 ? -0.553 19.276 -6.595 1.00 92.69 350 SER A N 1
ATOM 2602 C CA . SER A 1 350 ? 0.409 19.005 -7.679 1.00 92.69 350 SER A CA 1
ATOM 2603 C C . SER A 1 350 ? -0.239 18.450 -8.947 1.00 92.69 350 SER A C 1
ATOM 2605 O O . SER A 1 350 ? 0.288 18.648 -10.038 1.00 92.69 350 SER A O 1
ATOM 2607 N N . GLY A 1 351 ? -1.393 17.791 -8.828 1.00 95.56 351 GLY A N 1
ATOM 2608 C CA . GLY A 1 351 ? -2.000 17.068 -9.940 1.00 95.56 351 GLY A CA 1
ATOM 2609 C C . GLY A 1 351 ? -1.256 15.766 -10.237 1.00 95.56 351 GLY A C 1
ATOM 2610 O O . GLY A 1 351 ? -0.685 15.164 -9.330 1.00 95.56 351 GLY A O 1
ATOM 2611 N N . TRP A 1 352 ? -1.290 15.314 -11.493 1.00 97.56 352 TRP A N 1
ATOM 2612 C CA . TRP A 1 352 ? -0.565 14.115 -11.917 1.00 97.56 352 TRP A CA 1
ATOM 2613 C C . TRP A 1 352 ? 0.944 14.367 -11.937 1.00 97.56 352 TRP A C 1
ATOM 2615 O O . TRP A 1 352 ? 1.400 15.291 -12.612 1.00 97.56 352 TRP A O 1
ATOM 2625 N N . ILE A 1 353 ? 1.695 13.534 -11.222 1.00 97.94 353 ILE A N 1
ATOM 2626 C CA . ILE A 1 353 ? 3.157 13.533 -11.208 1.00 97.94 353 ILE A CA 1
ATOM 2627 C C . ILE A 1 353 ? 3.679 12.133 -11.519 1.00 97.94 353 ILE A C 1
ATOM 2629 O O . ILE A 1 353 ? 3.069 11.145 -11.107 1.00 97.94 353 ILE A O 1
ATOM 2633 N N . ASP A 1 354 ? 4.806 12.052 -12.218 1.00 98.06 354 ASP A N 1
ATOM 2634 C CA . ASP A 1 354 ? 5.515 10.797 -12.460 1.00 98.06 354 ASP A CA 1
ATOM 2635 C C . ASP A 1 354 ? 6.381 10.411 -11.248 1.00 98.06 354 ASP A C 1
ATOM 2637 O O . ASP A 1 354 ? 6.964 11.263 -10.576 1.00 98.06 354 ASP A O 1
ATOM 2641 N N . LEU A 1 355 ? 6.429 9.118 -10.950 1.00 98.12 355 LEU A N 1
ATOM 2642 C CA . LEU A 1 355 ? 7.141 8.489 -9.845 1.00 98.12 355 LEU A CA 1
ATOM 2643 C C . LEU A 1 355 ? 7.798 7.208 -10.381 1.00 98.12 355 LEU A C 1
ATOM 2645 O O . LEU A 1 355 ? 7.119 6.201 -10.584 1.00 98.12 355 LEU A O 1
ATOM 2649 N N . ASP A 1 356 ? 9.110 7.239 -10.618 1.00 97.81 356 ASP A N 1
ATOM 2650 C CA . ASP A 1 356 ? 9.886 6.062 -11.028 1.00 97.81 356 ASP A CA 1
ATOM 2651 C C . ASP A 1 356 ? 10.736 5.539 -9.861 1.00 97.81 356 ASP A C 1
ATOM 2653 O O . ASP A 1 356 ? 11.809 6.085 -9.590 1.00 97.81 356 ASP A O 1
ATOM 2657 N N . PRO A 1 357 ? 10.270 4.511 -9.125 1.00 97.12 357 PRO A N 1
ATOM 2658 C CA . PRO A 1 357 ? 10.985 4.042 -7.945 1.00 97.12 357 PRO A CA 1
ATOM 2659 C C . PRO A 1 357 ? 12.279 3.301 -8.299 1.00 97.12 357 PRO A C 1
ATOM 2661 O O . PRO A 1 357 ? 13.158 3.171 -7.462 1.00 97.12 357 PRO A O 1
ATOM 2664 N N . THR A 1 358 ? 12.448 2.825 -9.529 1.00 96.12 358 THR A N 1
ATOM 2665 C CA . THR A 1 358 ? 13.555 1.911 -9.853 1.00 96.12 358 THR A CA 1
ATOM 2666 C C . THR A 1 358 ? 14.898 2.616 -10.031 1.00 96.12 358 THR A C 1
ATOM 2668 O O . THR A 1 358 ? 15.964 2.012 -9.882 1.00 96.12 358 THR A O 1
ATOM 2671 N N . MET A 1 359 ? 14.856 3.901 -10.380 1.00 92.19 359 MET A N 1
ATOM 2672 C CA . MET A 1 359 ? 16.030 4.659 -10.777 1.00 92.19 359 MET A CA 1
ATOM 2673 C C . MET A 1 359 ? 16.729 5.227 -9.527 1.00 92.19 359 MET A C 1
ATOM 2675 O O . MET A 1 359 ? 16.123 6.028 -8.810 1.00 92.19 359 MET A O 1
ATOM 2679 N N . PRO A 1 360 ? 18.017 4.895 -9.268 1.00 81.56 360 PRO A N 1
ATOM 2680 C CA . PRO A 1 360 ? 18.698 5.222 -8.004 1.00 81.56 360 PRO A CA 1
ATOM 2681 C C . PRO A 1 360 ? 18.783 6.710 -7.645 1.00 81.56 360 PRO A C 1
ATOM 2683 O O . PRO A 1 360 ? 19.054 7.057 -6.499 1.00 81.56 360 PRO A O 1
ATOM 2686 N N . THR A 1 361 ? 18.631 7.598 -8.627 1.00 83.88 361 THR A N 1
ATOM 2687 C CA . THR A 1 361 ? 18.686 9.054 -8.440 1.00 83.88 361 THR A CA 1
ATOM 2688 C C . THR A 1 361 ? 17.364 9.739 -8.765 1.00 83.88 361 THR A C 1
ATOM 2690 O O . THR A 1 361 ? 17.356 10.960 -8.907 1.00 83.88 361 THR A O 1
ATOM 2693 N N . SER A 1 362 ? 16.279 8.982 -8.950 1.00 93.88 362 SER A N 1
ATOM 2694 C CA . SER A 1 362 ? 14.983 9.565 -9.285 1.00 93.88 362 SER A CA 1
ATOM 2695 C C . SER A 1 362 ? 14.446 10.390 -8.129 1.00 93.88 362 SER A C 1
ATOM 2697 O O . SER A 1 362 ? 14.496 9.978 -6.969 1.00 93.88 362 SER A O 1
ATOM 2699 N N . VAL A 1 363 ? 13.898 11.549 -8.465 1.00 95.12 363 VAL A N 1
ATOM 2700 C CA . VAL A 1 363 ? 13.017 12.303 -7.581 1.00 95.12 363 VAL A CA 1
ATOM 2701 C C . VAL A 1 363 ? 11.613 12.383 -8.186 1.00 95.12 363 VAL A C 1
ATOM 2703 O O . VAL A 1 363 ? 11.460 12.263 -9.405 1.00 95.12 363 VAL A O 1
ATOM 2706 N N . PRO A 1 364 ? 10.569 12.612 -7.367 1.00 96.69 364 PRO A N 1
ATOM 2707 C CA . PRO A 1 364 ? 9.216 12.800 -7.875 1.00 96.69 364 PRO A CA 1
ATOM 2708 C C . PRO A 1 364 ? 9.141 13.860 -8.984 1.00 96.69 364 PRO A C 1
ATOM 2710 O O . PRO A 1 364 ? 9.588 14.995 -8.809 1.00 96.69 364 PRO A O 1
ATOM 2713 N N . GLY A 1 365 ? 8.540 13.488 -10.113 1.00 96.12 365 GLY A N 1
ATOM 2714 C CA . GLY A 1 365 ? 8.422 14.296 -11.326 1.00 96.12 365 GLY A CA 1
ATOM 2715 C C . GLY A 1 365 ? 9.454 13.984 -12.415 1.00 96.12 365 GLY A C 1
ATOM 2716 O O . GLY A 1 365 ? 9.281 14.464 -13.537 1.00 96.12 365 GLY A O 1
ATOM 2717 N N . ASP A 1 366 ? 10.491 13.194 -12.125 1.00 95.94 366 ASP A N 1
ATOM 2718 C CA . ASP A 1 366 ? 11.429 12.731 -13.148 1.00 95.94 366 ASP A CA 1
ATOM 2719 C C . ASP A 1 366 ? 10.779 11.702 -14.084 1.00 95.94 366 ASP A C 1
ATOM 2721 O O . ASP A 1 366 ? 9.983 10.860 -13.669 1.00 95.94 366 ASP A O 1
ATOM 2725 N N . VAL A 1 367 ? 11.163 11.751 -15.362 1.00 95.12 367 VAL A N 1
ATOM 2726 C CA . VAL A 1 367 ? 10.735 10.794 -16.390 1.00 95.12 367 VAL A CA 1
ATOM 2727 C C . VAL A 1 367 ? 11.956 10.365 -17.194 1.00 95.12 367 VAL A C 1
ATOM 2729 O O . VAL A 1 367 ? 12.562 11.185 -17.886 1.00 95.12 367 VAL A O 1
ATOM 2732 N N . PHE A 1 368 ? 12.303 9.082 -17.110 1.00 95.94 368 PHE A N 1
ATOM 2733 C CA . PHE A 1 368 ? 13.459 8.500 -17.804 1.00 95.94 368 PHE A CA 1
ATOM 2734 C C . PHE A 1 368 ? 13.056 7.772 -19.089 1.00 95.94 368 PHE A C 1
ATOM 2736 O O . PHE A 1 368 ? 13.760 7.833 -20.097 1.00 95.94 368 PHE A O 1
ATOM 2743 N N . ALA A 1 369 ? 11.899 7.109 -19.073 1.00 96.50 369 ALA A N 1
ATOM 2744 C CA . ALA A 1 369 ? 11.403 6.344 -20.206 1.00 96.50 369 ALA A CA 1
ATOM 2745 C C . ALA A 1 369 ? 10.607 7.214 -21.188 1.00 96.50 369 ALA A C 1
ATOM 2747 O O . ALA A 1 369 ? 9.863 8.121 -20.812 1.00 96.50 369 ALA A O 1
ATOM 2748 N N . THR A 1 370 ? 10.722 6.899 -22.477 1.00 97.69 370 THR A N 1
ATOM 2749 C CA . THR A 1 370 ? 9.844 7.461 -23.509 1.00 97.69 370 THR A CA 1
ATOM 2750 C C . THR A 1 370 ? 8.516 6.701 -23.495 1.00 97.69 370 THR A C 1
ATOM 2752 O O . THR A 1 370 ? 8.538 5.500 -23.769 1.00 97.69 370 THR A O 1
ATOM 2755 N N . PRO A 1 371 ? 7.365 7.351 -23.223 1.00 97.19 371 PRO A N 1
ATOM 2756 C CA . PRO A 1 371 ? 6.088 6.652 -23.110 1.00 97.19 371 PRO A CA 1
ATOM 2757 C C . PRO A 1 371 ? 5.681 5.901 -24.379 1.00 97.19 371 PRO A C 1
ATOM 2759 O O . PRO A 1 371 ? 5.824 6.413 -25.496 1.00 97.19 371 PRO A O 1
ATOM 2762 N N . ALA A 1 372 ? 5.123 4.708 -24.190 1.00 96.00 372 ALA A N 1
ATOM 2763 C CA . ALA A 1 372 ? 4.611 3.865 -25.257 1.00 96.00 372 ALA A CA 1
ATOM 2764 C C . ALA A 1 372 ? 3.381 4.498 -25.940 1.00 96.00 372 ALA A C 1
ATOM 2766 O O . ALA A 1 372 ? 2.588 5.216 -25.328 1.00 96.00 372 ALA A O 1
ATOM 2767 N N . GLN A 1 373 ? 3.209 4.224 -27.237 1.00 93.88 373 GLN A N 1
ATOM 2768 C CA . GLN A 1 373 ? 2.089 4.727 -28.057 1.00 93.88 373 GLN A CA 1
ATOM 2769 C C . GLN A 1 373 ? 1.142 3.612 -28.529 1.00 93.88 373 GLN A C 1
ATOM 2771 O O . GLN A 1 373 ? 0.317 3.821 -29.417 1.00 93.88 373 GLN A O 1
ATOM 2776 N N . ASP A 1 374 ? 1.266 2.422 -27.951 1.00 90.88 374 ASP A N 1
ATOM 2777 C CA . ASP A 1 374 ? 0.543 1.199 -28.321 1.00 90.88 374 ASP A CA 1
ATOM 2778 C C . ASP A 1 374 ? -0.697 0.925 -27.447 1.00 90.88 374 ASP A C 1
ATOM 2780 O O . ASP A 1 374 ? -1.387 -0.074 -27.643 1.00 90.88 374 ASP A O 1
ATOM 2784 N N . GLY A 1 375 ? -1.007 1.829 -26.512 1.00 89.69 375 GLY A N 1
ATOM 2785 C CA . GLY A 1 375 ? -2.139 1.710 -25.590 1.00 89.69 375 GLY A CA 1
ATOM 2786 C C . GLY A 1 375 ? -1.821 1.007 -24.269 1.00 89.69 375 GLY A C 1
ATOM 2787 O O . GLY A 1 375 ? -2.736 0.808 -23.475 1.00 89.69 375 GLY A O 1
ATOM 2788 N N . THR A 1 376 ? -0.556 0.661 -24.019 1.00 91.94 376 THR A N 1
ATOM 2789 C CA . THR A 1 376 ? -0.093 0.112 -22.732 1.00 91.94 376 THR A CA 1
ATOM 2790 C C . THR A 1 376 ? 0.259 1.195 -21.699 1.00 91.94 376 THR A C 1
ATOM 2792 O O . THR A 1 376 ? 0.360 0.901 -20.512 1.00 91.94 376 THR A O 1
ATOM 2795 N N . ASP A 1 377 ? 0.393 2.461 -22.114 1.00 95.81 377 ASP A N 1
ATOM 2796 C CA . ASP A 1 377 ? 0.616 3.598 -21.209 1.00 95.81 377 ASP A CA 1
ATOM 2797 C C . ASP A 1 377 ? -0.692 4.075 -20.544 1.00 95.81 377 ASP A C 1
ATOM 2799 O O . ASP A 1 377 ? -1.759 4.077 -21.164 1.00 95.81 377 ASP A O 1
ATOM 2803 N N . LYS A 1 378 ? -0.599 4.568 -19.300 1.00 96.31 378 LYS A N 1
ATOM 2804 C CA . LYS A 1 378 ? -1.713 5.142 -18.510 1.00 96.31 378 LYS A CA 1
ATOM 2805 C C . LYS A 1 378 ? -2.855 4.161 -18.246 1.00 96.31 378 LYS A C 1
ATOM 2807 O O . LYS A 1 378 ? -4.031 4.508 -18.391 1.00 96.31 378 LYS A O 1
ATOM 2812 N N . ILE A 1 379 ? -2.510 2.963 -17.791 1.00 96.88 379 ILE A N 1
ATOM 2813 C CA . ILE A 1 379 ? -3.458 1.886 -17.482 1.00 96.88 379 ILE A CA 1
ATOM 2814 C C . ILE A 1 379 ? -3.622 1.688 -15.970 1.00 96.88 379 ILE A C 1
ATOM 2816 O O . ILE A 1 379 ? -2.736 1.995 -15.172 1.00 96.88 379 ILE A O 1
ATOM 2820 N N . SER A 1 380 ? -4.797 1.221 -15.546 1.00 96.00 380 SER A N 1
ATOM 2821 C CA . SER A 1 380 ? -5.109 0.998 -14.125 1.00 96.00 380 SER A CA 1
ATOM 2822 C C . SER A 1 380 ? -4.624 -0.357 -13.608 1.00 96.00 380 SER A C 1
ATOM 2824 O O . SER A 1 380 ? -4.439 -0.505 -12.401 1.00 96.00 380 SER A O 1
ATOM 2826 N N . GLU A 1 381 ? -4.411 -1.312 -14.506 1.00 96.50 381 GLU A N 1
ATOM 2827 C CA . GLU A 1 381 ? -4.040 -2.702 -14.239 1.00 96.50 381 GLU A CA 1
ATOM 2828 C C . GLU A 1 381 ? -3.070 -3.170 -15.326 1.00 96.50 381 GLU A C 1
ATOM 2830 O O . GLU A 1 381 ? -3.236 -2.777 -16.484 1.00 96.50 381 GLU A O 1
ATOM 2835 N N . LEU A 1 382 ? -2.080 -3.991 -14.964 1.00 96.31 382 LEU A N 1
ATOM 2836 C CA . LEU A 1 382 ? -1.140 -4.560 -15.930 1.00 96.31 382 LEU A CA 1
ATOM 2837 C C . LEU A 1 382 ? -1.867 -5.500 -16.914 1.00 96.31 382 LEU A C 1
ATOM 2839 O O . LEU A 1 382 ? -2.821 -6.183 -16.521 1.00 96.31 382 LEU A O 1
AT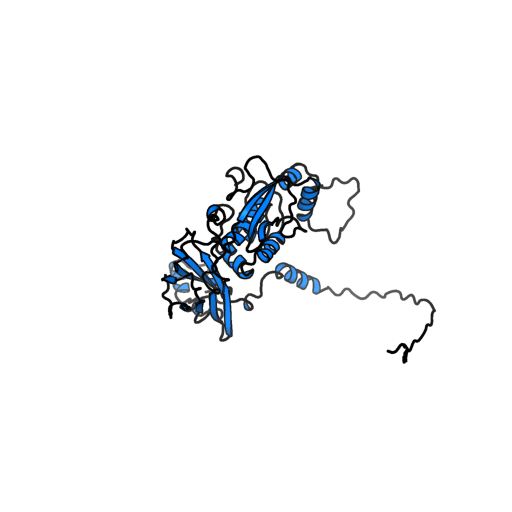OM 2843 N N . PRO A 1 383 ? -1.451 -5.570 -18.192 1.00 94.00 383 PRO A N 1
ATOM 2844 C CA . PRO A 1 383 ? -2.050 -6.480 -19.163 1.00 94.00 383 PRO A CA 1
ATOM 2845 C C . PRO A 1 383 ? -1.877 -7.953 -18.768 1.00 94.00 383 PRO A C 1
ATOM 2847 O O . PRO A 1 383 ? -0.812 -8.348 -18.311 1.00 94.00 383 PRO A O 1
ATOM 2850 N N . ASP A 1 384 ? -2.880 -8.792 -19.059 1.00 91.12 384 ASP A N 1
ATOM 2851 C CA . ASP A 1 384 ? -2.832 -10.249 -18.812 1.00 91.12 384 ASP A CA 1
ATOM 2852 C C . ASP A 1 384 ? -1.579 -10.929 -19.395 1.00 91.12 384 ASP A C 1
ATOM 2854 O O . ASP A 1 384 ? -1.148 -11.960 -18.897 1.00 91.12 384 ASP A O 1
ATOM 2858 N N . ALA A 1 385 ? -1.023 -10.385 -20.481 1.00 90.69 385 ALA A N 1
ATOM 2859 C CA . ALA A 1 385 ? 0.116 -10.964 -21.190 1.00 90.69 385 ALA A CA 1
ATOM 2860 C C . ALA A 1 385 ? 1.440 -10.895 -20.414 1.00 90.69 385 ALA A C 1
ATOM 2862 O O . ALA A 1 385 ? 2.364 -11.618 -20.772 1.00 90.69 385 ALA A O 1
ATOM 2863 N N . ILE A 1 386 ? 1.529 -10.026 -19.404 1.00 90.00 386 ILE A N 1
ATOM 2864 C CA . ILE A 1 386 ? 2.734 -9.827 -18.590 1.00 90.00 386 ILE A CA 1
ATOM 2865 C C . ILE A 1 386 ? 2.514 -10.200 -17.117 1.00 90.00 386 ILE A C 1
ATOM 2867 O O . ILE A 1 386 ? 3.356 -9.869 -16.289 1.00 90.00 386 ILE A O 1
ATOM 2871 N N . ARG A 1 387 ? 1.384 -10.839 -16.788 1.00 81.88 387 ARG A N 1
ATOM 2872 C CA . ARG A 1 387 ? 1.072 -11.356 -15.446 1.00 81.88 387 ARG A CA 1
ATOM 2873 C C . ARG A 1 387 ? 1.405 -12.835 -15.294 1.00 81.88 387 ARG A C 1
ATOM 2875 O O . ARG A 1 387 ? 1.358 -13.562 -16.315 1.00 81.88 387 ARG A O 1
#

Secondary structure (DSSP, 8-state):
-----------------------------PPPPPP----THHHHHHHHTTSTTS--TTTS-EEEEEEE----TTSEEEEEEEEEE-PPPS-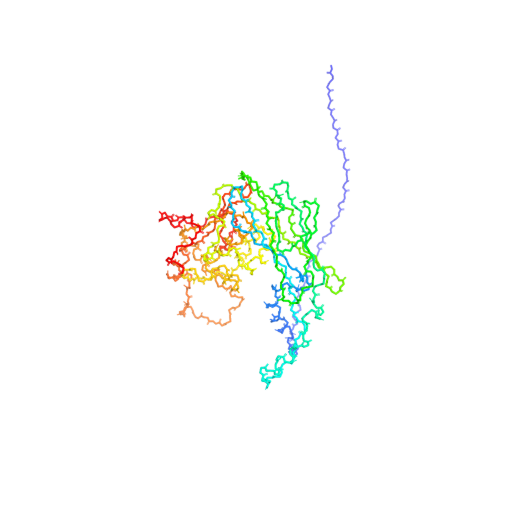-----TT--HHHHHHHHTT--GGGSTTPEEEEEEEEEE-TT-EEEEESSPPEESSSEEEEEEEEE-TT-EEEEEEEEE--S--SS-EESEEEEEEEEEETTEEEEEEE---EEPPTT-GGGS---SSS-TT-HHHHHHHHHTTT-HHHHHHHHHTSEE---SS-SSHHHHHHHHTEE-HHHHHHHHHHHHHHTT--EEEEEEE--HHHHHHHHHHTSPPPS---S---TTS----GGG-HHHHHHHHEEEEEEEEETTTEEEEE-TTSTT--TT---SEEPSSS-SSBSS--GGG-

pLDDT: mean 84.39, std 21.78, range [25.61, 98.75]

Radius of gyration: 29.82 Å; Cα contacts (8 Å, |Δi|>4): 734; chains: 1; bounding box: 88×116×61 Å

Sequence (387 aa):
MNKQSWLYKVTASMVSLAMFLQVVLPVFALPSPQPVQADETLTVLRETAVAANAPDTLARPLAITRAQSSYQAGGDITVTYTVQNNLSATYFPDIDAGLNVTETVAALAGYNPLDDPYTLRGVIVSTELSNGAAFLDASVWPDTDGSQLLFSLGDIAPSTSATFTVTLSTPASAADFIELDGGTAAYGTLQGRMATAVSPPIRLAPDGFANWLISTADATRDDEAMLFQLAELDDNPVALFEYVQALGYEAYDGSLRGTRGTLWSAAGNSADQSSLLIAMLRGAGYPARYRHGALSQADAQTLLASMFPTPQAVRGYVPATAAVGNPVNDPDLLALAEDHWWVEAYLPGSGWIDLDPTMPTSVPGDVFATPAQDGTDKISELPDAIR

Mean predicted aligned error: 11.29 Å

Solvent-accessible surface area (backbone atoms only — not comparable to full-atom values): 22253 Å² total; per-residue (Å²): 137,87,85,84,90,83,90,79,92,86,92,86,91,83,89,90,84,88,81,90,89,84,91,85,88,87,85,92,76,83,85,77,91,74,81,86,73,83,70,74,63,66,64,57,60,60,56,52,73,75,53,74,77,60,72,62,42,85,81,50,41,37,44,36,26,66,43,70,51,85,67,56,75,52,40,62,36,46,35,36,39,42,38,35,27,57,30,71,69,87,74,74,84,88,73,68,90,84,56,51,73,71,52,48,53,59,67,49,70,78,68,56,65,69,75,34,79,61,21,32,38,66,25,33,38,40,38,40,46,25,97,59,32,43,82,74,50,50,80,57,76,56,54,66,87,72,47,46,40,37,34,78,71,41,65,40,28,35,68,35,70,52,73,46,38,40,30,29,41,46,48,68,63,35,94,48,75,42,58,38,29,77,23,37,38,36,39,28,28,46,85,88,38,83,37,63,25,57,24,64,49,53,46,43,53,32,70,89,40,59,71,27,47,59,69,38,93,39,22,40,31,76,40,68,72,58,34,49,56,35,32,77,41,60,60,34,71,65,52,46,43,54,55,53,35,71,34,42,54,43,88,55,84,56,41,84,41,16,25,68,41,17,63,75,65,47,30,29,29,43,50,10,46,30,18,31,48,37,11,48,37,26,51,52,32,29,34,26,30,41,33,29,21,39,33,47,74,70,52,19,30,53,48,52,49,66,57,51,80,80,79,89,70,82,85,83,82,81,58,93,84,55,93,70,90,57,68,57,74,32,70,68,57,38,54,46,42,20,61,33,37,27,29,35,34,45,42,91,99,67,43,75,38,36,39,45,41,74,45,96,82,58,52,85,60,48,78,78,49,50,70,46,91,84,74,68,35,75,31,69,63,83,59,78,90,40,89